Protein AF-A0A661KQE3-F1 (afdb_monomer_lite)

Radius of gyration: 33.61 Å; chains: 1; bounding box: 100×74×105 Å

Secondary structure (DSSP, 8-state):
--------------------------EEEEEEE---SEEEEEBTTB-EEEEE--SSSEEEEEEEEEEEES---PEEEEEEETTS-EEEEEEE-TTTS-SEEEEEEEEEEEEE--TT--EEEEEEESS--SSTTSEEEEEEEET----S--BTTTTTSTTEEE-EEEEEETTSSPEEEEEESS-HHHHHHHHHHHHHTT--EEEEETTTGGG---TTEEEEEE-GGGEETTEES-HHHHHHHHHHT-EEEEEHHHHHHHHHHHT-SSSTTTEEEEEESEEEES-TTSTTTTSSS-----TT-EEE-BSS-EEEEEEEGGGS-TT-EEEEE-TT-TTEESEEEETTEEEE-B-S-GGGB-HHHHHHHHHHHHHHHSPPPPSEEEEEEETTS-TT--EEE----SSSS-SSEEEEEEEEEEES-TTSSSSEEEEEE-GGGTT-S-SEEEEESSTTSPPEEE--EEEETTEEEEEEPPEEEEEETTEEEEEEEEEEEEEEE-TTPPSEEEEEEEEESS--SB-EEEEEEEEPPTT---EEEEE-HHHHHHHS-HHHHHHHHHHHHHHTT-TTT-SSPPEEEEEHHHH-HHHHT--GGG--TT-SHHHHHHHHHHHHHHHHHHHHTPEEEEEEETTTEEEEEEEE---EEEEES-TTTSPPPP---TT-GGGG-------

Foldseek 3Di:
DDDDDDDDDPDDPDPPPPPPPPPDQDKDWFDWDADFDDWDWAAAVRKKKWKAFTLAQKFFKKKFWKAWFDARAWKKKFKDFPVRDTQAIAIHGSVVDDNTGIDIGTGPPITGHFGLGIMMIMIYHPGGAPDPRGTMIFTWDQQTPDDGTDIPCCVVGPNIGTTMITIDRLQQFQAEEEEDEPCVVLSVLVCVLCSSNRHRYDYDYLVCQLVDDCQRHQEYEFAQHQAADLDGGDLSSLCSVVVNVHEYEYEAHNRQSSCSSVVAQSHPVQKDKDWDQKWQFPDCPPQLCPPPHHQPQDPLSIDGWFPGIAMFIWGFQVRHDPQKDAGTARSPDDRTGQWIDDDLYIHNGGNDGPVGTDPSNSSSVVSNVCSRRNDAFFAKAKAKEWLLADAPFEAEDEAFPCDFLDRWDKTKMKMKMKGQDPVPFFFWKKKKAWAQCQQPAFPWKWKDFDNLGDTDTDDWDDRDRRIIIDTDGWCFDDPDPVHTRMTMMMMMGMTTRDNPRDFDKTKMKMAISGGHPHGMYIHIYTHDDALQFQEEEEWALNLCVVPDPPVVSNVVSNVVSQLLCDPPSHPHGNYHYDHVLVRDVLLVPPDPVPDDPVDQPSLQVQLVSVVSVVVSVQVSNFDWDWDQDPPPGIDTHTDGTHPYYHYPDDCSIRNDRDDDPPPVVCVPVPDDPDD

Structure (mmCIF, N/CA/C/O backbone):
data_AF-A0A661KQE3-F1
#
_entry.id   AF-A0A661KQE3-F1
#
loop_
_atom_site.group_PDB
_atom_site.id
_atom_site.type_symbol
_atom_site.label_atom_id
_atom_site.label_alt_id
_atom_site.label_comp_id
_atom_site.label_asym_id
_atom_site.label_entity_id
_atom_site.label_seq_id
_atom_site.pdbx_PDB_ins_code
_atom_site.Cartn_x
_atom_site.Cartn_y
_atom_site.Cartn_z
_atom_site.occupancy
_atom_site.B_iso_or_equiv
_atom_site.auth_seq_id
_atom_site.auth_comp_id
_atom_site.auth_asym_id
_atom_site.auth_atom_id
_atom_site.pdbx_PDB_model_num
ATOM 1 N N . MET A 1 1 ? 52.863 49.065 12.788 1.00 40.97 1 MET A N 1
ATOM 2 C CA . MET A 1 1 ? 52.192 47.747 12.712 1.00 40.97 1 MET A CA 1
ATOM 3 C C . MET A 1 1 ? 50.869 47.928 11.985 1.00 40.97 1 MET A C 1
ATOM 5 O O . MET A 1 1 ? 50.075 48.767 12.386 1.00 40.97 1 MET A O 1
ATOM 9 N N . LYS A 1 2 ? 50.728 47.281 10.823 1.00 29.67 2 LYS A N 1
ATOM 10 C CA . LYS A 1 2 ? 49.704 47.560 9.805 1.00 29.67 2 LYS A CA 1
ATOM 11 C C . LYS A 1 2 ? 48.388 46.838 10.122 1.00 29.67 2 LYS A C 1
ATOM 13 O O . LYS A 1 2 ? 48.391 45.626 10.293 1.00 29.67 2 LYS A O 1
ATOM 18 N N . LYS A 1 3 ? 47.284 47.593 10.122 1.00 33.22 3 LYS A N 1
ATOM 19 C CA . LYS A 1 3 ? 45.906 47.097 9.978 1.00 33.22 3 LYS A CA 1
ATOM 20 C C . LYS A 1 3 ? 45.649 46.700 8.514 1.00 33.22 3 LYS A C 1
ATOM 22 O O . LYS A 1 3 ? 45.925 47.497 7.621 1.00 33.22 3 LYS A O 1
ATOM 27 N N . LYS A 1 4 ? 45.087 45.511 8.296 1.00 30.11 4 LYS A N 1
ATOM 28 C CA . LYS A 1 4 ? 44.308 45.050 7.124 1.00 30.11 4 LYS A CA 1
ATOM 29 C C . LYS A 1 4 ? 43.339 43.989 7.687 1.00 30.11 4 LYS A C 1
ATOM 31 O O . LYS A 1 4 ? 43.796 43.180 8.479 1.00 30.11 4 LYS A O 1
ATOM 36 N N . GLY A 1 5 ? 42.029 43.947 7.455 1.00 26.03 5 GLY A N 1
ATOM 37 C CA . GLY A 1 5 ? 41.211 44.517 6.387 1.00 26.03 5 GLY A CA 1
ATOM 38 C C . GLY A 1 5 ? 40.781 43.410 5.419 1.00 26.03 5 GLY A C 1
ATOM 39 O O . GLY A 1 5 ? 41.444 43.243 4.404 1.00 26.03 5 GLY A O 1
ATOM 40 N N . ILE A 1 6 ? 39.718 42.666 5.753 1.00 26.09 6 ILE A N 1
ATOM 41 C CA . ILE A 1 6 ? 38.947 41.758 4.873 1.00 26.09 6 ILE A CA 1
ATOM 42 C C . ILE A 1 6 ? 37.486 41.923 5.339 1.00 26.09 6 ILE A C 1
ATOM 44 O O . ILE A 1 6 ? 37.144 41.476 6.426 1.00 26.09 6 ILE A O 1
ATOM 48 N N . ILE A 1 7 ? 36.729 42.902 4.831 1.00 24.92 7 ILE A N 1
ATOM 49 C CA . ILE A 1 7 ? 35.822 42.821 3.669 1.00 24.92 7 ILE A CA 1
ATOM 50 C C . ILE A 1 7 ? 35.014 41.514 3.664 1.00 24.92 7 ILE A C 1
ATOM 52 O O . ILE A 1 7 ? 35.394 40.539 3.028 1.00 24.92 7 ILE A O 1
ATOM 56 N N . SER A 1 8 ? 33.885 41.533 4.376 1.00 24.77 8 SER A N 1
ATOM 57 C CA . SER A 1 8 ? 32.779 40.598 4.174 1.00 24.77 8 SER A CA 1
ATOM 58 C C . SER A 1 8 ? 31.890 41.183 3.074 1.00 24.77 8 SER A C 1
ATOM 60 O O . SER A 1 8 ? 31.306 42.254 3.255 1.00 24.77 8 SER A O 1
ATOM 62 N N . ILE A 1 9 ? 31.868 40.542 1.904 1.00 25.59 9 ILE A N 1
ATOM 63 C CA . ILE A 1 9 ? 30.960 40.893 0.810 1.00 25.59 9 ILE A CA 1
ATOM 64 C C . ILE A 1 9 ? 29.601 40.285 1.150 1.00 25.59 9 ILE A C 1
ATOM 66 O O . ILE A 1 9 ? 29.386 39.083 1.034 1.00 25.59 9 ILE A O 1
ATOM 70 N N . VAL A 1 10 ? 28.691 41.156 1.575 1.00 26.19 10 VAL A N 1
ATOM 71 C CA . VAL A 1 10 ? 27.249 40.929 1.553 1.00 26.19 10 VAL A CA 1
ATOM 72 C C . VAL A 1 10 ? 26.841 40.811 0.084 1.00 26.19 10 VAL A C 1
ATOM 74 O O . VAL A 1 10 ? 26.780 41.819 -0.617 1.00 26.19 10 VAL A O 1
ATOM 77 N N . SER A 1 11 ? 26.595 39.591 -0.394 1.00 24.23 11 SER A N 1
ATOM 78 C CA . SER A 1 11 ? 25.861 39.380 -1.644 1.00 24.23 11 SER A CA 1
ATOM 79 C C . SER A 1 11 ? 24.393 39.154 -1.319 1.00 24.23 11 SER A C 1
ATOM 81 O O . SER A 1 11 ? 23.967 38.097 -0.867 1.00 24.23 11 SER A O 1
ATOM 83 N N . LEU A 1 12 ? 23.674 40.251 -1.514 1.00 24.77 12 LEU A N 1
ATOM 84 C CA . LEU A 1 12 ? 22.253 40.419 -1.757 1.00 24.77 12 LEU A CA 1
ATOM 85 C C . LEU A 1 12 ? 21.655 39.232 -2.553 1.00 24.77 12 LEU A C 1
ATOM 87 O O . LEU A 1 12 ? 21.780 39.184 -3.774 1.00 24.77 12 LEU A O 1
ATOM 91 N N . PHE A 1 13 ? 20.979 38.287 -1.892 1.00 23.84 13 PHE A N 1
ATOM 92 C CA . PHE A 1 13 ? 20.023 37.414 -2.580 1.00 23.84 13 PHE A CA 1
ATOM 93 C C . PHE A 1 13 ? 18.691 38.160 -2.637 1.00 23.84 13 PHE A C 1
ATOM 95 O O . PHE A 1 13 ? 17.921 38.198 -1.678 1.00 23.84 13 PHE A O 1
ATOM 102 N N . ILE A 1 14 ? 18.476 38.842 -3.761 1.00 25.17 14 ILE A N 1
ATOM 103 C CA . ILE A 1 14 ? 17.170 39.360 -4.153 1.00 25.17 14 ILE A CA 1
ATOM 104 C C . ILE A 1 14 ? 16.243 38.152 -4.284 1.00 25.17 14 ILE A C 1
ATOM 106 O O . ILE A 1 14 ? 16.509 37.233 -5.056 1.00 25.17 14 ILE A O 1
ATOM 110 N N . LEU A 1 15 ? 15.171 38.176 -3.496 1.00 24.80 15 LEU A N 1
ATOM 111 C CA . LEU A 1 15 ? 14.033 37.276 -3.579 1.00 24.80 15 LEU A CA 1
ATOM 112 C C . LEU A 1 15 ? 13.386 37.467 -4.962 1.00 24.80 15 LEU A C 1
ATOM 114 O O . LEU A 1 15 ? 12.522 38.324 -5.146 1.00 24.80 15 LEU A O 1
ATOM 118 N N . LEU A 1 16 ? 13.849 36.719 -5.964 1.00 21.84 16 LEU A N 1
ATOM 119 C CA . LEU A 1 16 ? 13.110 36.545 -7.205 1.00 21.84 16 LEU A CA 1
ATOM 120 C C . LEU A 1 16 ? 11.932 35.635 -6.848 1.00 21.84 16 LEU A C 1
ATOM 122 O O . LEU A 1 16 ? 12.051 34.412 -6.844 1.00 21.84 16 LEU A O 1
ATOM 126 N N . VAL A 1 17 ? 10.800 36.242 -6.487 1.00 24.59 17 VAL A N 1
ATOM 127 C CA . VAL A 1 17 ? 9.499 35.578 -6.585 1.00 24.59 17 VAL A CA 1
ATOM 128 C C . VAL A 1 17 ? 9.284 35.351 -8.076 1.00 24.59 17 VAL A C 1
ATOM 130 O O . VAL A 1 17 ? 8.708 36.179 -8.779 1.00 24.59 17 VAL A O 1
ATOM 133 N N . VAL A 1 18 ? 9.836 34.252 -8.585 1.00 23.67 18 VAL A N 1
ATOM 134 C CA . VAL A 1 18 ? 9.307 33.634 -9.789 1.00 23.67 18 VAL A CA 1
ATOM 135 C C . VAL A 1 18 ? 7.901 33.234 -9.381 1.00 23.67 18 VAL A C 1
ATOM 137 O O . VAL A 1 18 ? 7.723 32.351 -8.545 1.00 23.67 18 VAL A O 1
ATOM 140 N N . MET A 1 19 ? 6.904 33.950 -9.903 1.00 23.80 19 MET A N 1
ATOM 141 C CA . MET A 1 19 ? 5.587 33.361 -10.068 1.00 23.80 19 MET A CA 1
ATOM 142 C C . MET A 1 19 ? 5.826 32.082 -10.860 1.00 23.80 19 MET A C 1
ATOM 144 O O . MET A 1 19 ? 6.020 32.130 -12.075 1.00 23.80 19 MET A O 1
ATOM 148 N N . LEU A 1 20 ? 5.915 30.957 -10.151 1.00 22.84 20 LEU A N 1
ATOM 149 C CA . LEU A 1 20 ? 5.739 29.662 -10.769 1.00 22.84 20 LEU A CA 1
ATOM 150 C C . LEU A 1 20 ? 4.389 29.772 -11.483 1.00 22.84 20 LEU A C 1
ATOM 152 O O . LEU A 1 20 ? 3.406 30.155 -10.834 1.00 22.84 20 LEU A O 1
ATOM 156 N N . PRO A 1 21 ? 4.315 29.548 -12.806 1.00 23.88 21 PRO A N 1
ATOM 157 C CA . PRO A 1 21 ? 3.014 29.334 -13.408 1.00 23.88 21 PRO A CA 1
ATOM 158 C C . PRO A 1 21 ? 2.350 28.222 -12.593 1.00 23.88 21 PRO A C 1
ATOM 160 O O . PRO A 1 21 ? 3.028 27.291 -12.165 1.00 23.88 21 PRO A O 1
ATOM 163 N N . ALA A 1 22 ? 1.057 28.339 -12.309 1.00 26.00 22 ALA A N 1
ATOM 164 C CA . ALA A 1 22 ? 0.295 27.174 -11.894 1.00 26.00 22 ALA A CA 1
ATOM 165 C C . ALA A 1 22 ? 0.509 26.127 -12.994 1.00 26.00 22 ALA A C 1
ATOM 167 O O . ALA A 1 22 ? 0.059 26.329 -14.123 1.00 26.00 22 ALA A O 1
ATOM 168 N N . TRP A 1 23 ? 1.302 25.093 -12.711 1.00 31.05 23 TRP A N 1
ATOM 169 C CA . TRP A 1 23 ? 1.378 23.928 -13.576 1.00 31.05 23 TRP A CA 1
ATOM 170 C C . TRP A 1 23 ? -0.017 23.320 -13.480 1.00 31.05 23 TRP A C 1
ATOM 172 O O . TRP A 1 23 ? -0.397 22.796 -12.437 1.00 31.05 23 TRP A O 1
ATOM 182 N N . GLY A 1 24 ? -0.837 23.538 -14.507 1.00 37.22 24 GLY A N 1
ATOM 183 C CA . GLY A 1 24 ? -2.068 22.778 -14.646 1.00 37.22 24 GLY A CA 1
ATOM 184 C C . GLY A 1 24 ? -1.676 21.312 -14.771 1.00 37.22 24 GLY A C 1
ATOM 185 O O . GLY A 1 24 ? -0.758 21.005 -15.529 1.00 37.22 24 GLY A O 1
ATOM 186 N N . GLN A 1 25 ? -2.334 20.448 -14.004 1.00 49.91 25 GLN A N 1
ATOM 187 C CA . GLN A 1 25 ? -2.234 18.997 -14.128 1.00 49.91 25 GLN A CA 1
ATOM 188 C C . GLN A 1 25 ? -2.436 18.641 -15.609 1.00 49.91 25 GLN A C 1
ATOM 190 O O . GLN A 1 25 ? -3.494 18.923 -16.178 1.00 49.91 25 GLN A O 1
ATOM 195 N N . GLN A 1 26 ? -1.392 18.146 -16.279 1.00 60.28 26 GLN A N 1
ATOM 196 C CA . GLN A 1 26 ? -1.484 17.767 -17.686 1.00 60.28 26 GLN A CA 1
ATOM 197 C C . GLN A 1 26 ? -1.860 16.289 -17.746 1.00 60.28 26 GLN A C 1
ATOM 199 O O . GLN A 1 26 ? -0.994 15.418 -17.810 1.00 60.28 26 GLN A O 1
ATOM 204 N N . LEU A 1 27 ? -3.166 16.031 -17.703 1.00 73.25 27 LEU A N 1
ATOM 205 C CA . LEU A 1 27 ? -3.712 14.691 -17.872 1.00 73.25 27 LEU A CA 1
ATOM 206 C C . LEU A 1 27 ? -3.529 14.223 -19.322 1.00 73.25 27 LEU A C 1
ATOM 208 O O . LEU A 1 27 ? -3.899 14.927 -20.268 1.00 73.25 27 LEU A O 1
ATOM 212 N N . GLU A 1 28 ? -2.964 13.031 -19.493 1.00 78.69 28 GLU A N 1
ATOM 213 C CA . GLU A 1 28 ? -2.898 12.324 -20.773 1.00 78.69 28 GLU A CA 1
ATOM 214 C C . GLU A 1 28 ? -3.929 11.190 -20.790 1.00 78.69 28 GLU A C 1
ATOM 216 O O . GLU A 1 28 ? -4.129 10.500 -19.788 1.00 78.69 28 GLU A O 1
ATOM 221 N N . LEU A 1 29 ? -4.625 11.029 -21.922 1.00 81.94 29 LEU A N 1
ATOM 222 C CA . LEU A 1 29 ? -5.614 9.966 -22.095 1.00 81.94 29 LEU A CA 1
ATOM 223 C C . LEU A 1 29 ? -4.888 8.620 -22.118 1.00 81.94 29 LEU A C 1
ATOM 225 O O . LEU A 1 29 ? -4.109 8.360 -23.031 1.00 81.94 29 LEU A O 1
ATOM 229 N N . ASP A 1 30 ? -5.188 7.757 -21.153 1.00 82.81 30 ASP A N 1
ATOM 230 C CA . ASP A 1 30 ? -4.643 6.403 -21.079 1.00 82.81 30 ASP A CA 1
ATOM 231 C C . ASP A 1 30 ? -5.364 5.491 -22.080 1.00 82.81 30 ASP A C 1
ATOM 233 O O . ASP A 1 30 ? -4.774 4.993 -23.035 1.00 82.81 30 ASP A O 1
ATOM 237 N N . GLN A 1 31 ? -6.675 5.306 -21.927 1.00 84.62 31 GLN A N 1
ATOM 238 C CA . GLN A 1 31 ? -7.476 4.580 -22.912 1.00 84.62 31 GLN A CA 1
ATOM 239 C C . GLN A 1 31 ? -8.943 4.984 -22.853 1.00 84.62 31 GLN A C 1
ATOM 241 O O . GLN A 1 31 ? -9.405 5.586 -21.883 1.00 84.62 31 GLN A O 1
ATOM 246 N N . ALA A 1 32 ? -9.694 4.622 -23.893 1.00 90.75 32 ALA A N 1
ATOM 247 C CA . ALA A 1 32 ? -11.112 4.928 -23.957 1.00 90.75 32 ALA A CA 1
ATOM 248 C C . ALA A 1 32 ? -11.913 3.913 -24.774 1.00 90.75 32 ALA A C 1
ATOM 250 O O . ALA A 1 32 ? -11.446 3.384 -25.783 1.00 90.75 32 ALA A O 1
ATOM 251 N N . GLN A 1 33 ? -13.177 3.767 -24.383 1.00 93.88 33 GLN A N 1
ATOM 252 C CA . GLN A 1 33 ? -14.272 3.418 -25.276 1.00 93.88 33 GLN A CA 1
ATOM 253 C C . GLN A 1 33 ? -15.293 4.559 -25.214 1.00 93.88 33 GLN A C 1
ATOM 255 O O . GLN A 1 33 ? -15.982 4.745 -24.218 1.00 93.88 33 GLN A O 1
ATOM 260 N N . GLU A 1 34 ? -15.408 5.357 -26.272 1.00 92.62 34 GLU A N 1
ATOM 261 C CA . GLU A 1 34 ? -16.348 6.479 -26.324 1.00 92.62 34 GLU A CA 1
ATOM 262 C C . GLU A 1 34 ? -17.639 6.197 -27.104 1.00 92.62 34 GLU A C 1
ATOM 264 O O . GLU A 1 34 ? -18.604 6.950 -26.997 1.00 92.62 34 GLU A O 1
ATOM 269 N N . ASN A 1 35 ? -17.700 5.156 -27.923 1.00 91.62 35 ASN A N 1
ATOM 270 C CA . ASN A 1 35 ? -18.864 4.837 -28.738 1.00 91.62 35 ASN A CA 1
ATOM 271 C C . ASN A 1 35 ? -20.031 4.341 -27.875 1.00 91.62 35 ASN A C 1
ATOM 273 O O . ASN A 1 35 ? -19.855 3.648 -26.876 1.00 91.62 35 ASN A O 1
ATOM 277 N N . ARG A 1 36 ? -21.264 4.709 -28.258 1.00 95.12 36 ARG A N 1
ATOM 278 C CA . ARG A 1 36 ? -22.480 4.400 -27.486 1.00 95.12 36 ARG A CA 1
ATOM 279 C C . ARG A 1 36 ? -23.670 4.120 -28.398 1.00 95.12 36 ARG A C 1
ATOM 281 O O . ARG A 1 36 ? -23.928 4.883 -29.326 1.00 95.12 36 ARG A O 1
ATOM 288 N N . ASN A 1 37 ? -24.430 3.066 -28.122 1.00 94.94 37 ASN A N 1
ATOM 289 C CA . ASN A 1 37 ? -25.733 2.805 -28.750 1.00 94.94 37 ASN A CA 1
ATOM 290 C C . ASN A 1 37 ? -26.763 2.143 -27.819 1.00 94.94 37 ASN A C 1
ATOM 292 O O . ASN A 1 37 ? -27.926 2.024 -28.205 1.00 94.94 37 ASN A O 1
ATOM 296 N N . PHE A 1 38 ? -26.362 1.729 -26.618 1.00 96.00 38 PHE A N 1
ATOM 297 C CA . PHE A 1 38 ? -27.245 1.155 -25.606 1.00 96.00 38 PHE A CA 1
ATOM 298 C C . PHE A 1 38 ? -26.709 1.472 -24.199 1.00 96.00 38 PHE A C 1
ATOM 300 O O . PHE A 1 38 ? -25.587 1.950 -24.071 1.00 96.00 38 PHE A O 1
ATOM 307 N N . GLY A 1 39 ? -27.500 1.251 -23.145 1.00 95.88 39 GLY A N 1
ATOM 308 C CA . GLY A 1 39 ? -27.040 1.426 -21.767 1.00 95.88 39 GLY A CA 1
ATOM 309 C C . GLY A 1 39 ? -27.708 0.458 -20.800 1.00 95.88 39 GLY A C 1
ATOM 310 O O . GLY A 1 39 ? -28.923 0.256 -20.849 1.00 95.88 39 GLY A O 1
ATOM 311 N N . PHE A 1 40 ? -26.918 -0.127 -19.901 1.00 97.56 40 PHE A N 1
ATOM 312 C CA . PHE A 1 40 ? -27.426 -1.035 -18.875 1.00 97.56 40 PHE A CA 1
ATOM 313 C C . PHE A 1 40 ? -27.653 -0.298 -17.570 1.00 97.56 40 PHE A C 1
ATOM 315 O O . PHE A 1 40 ? -26.798 0.446 -17.093 1.00 97.56 40 PHE A O 1
ATOM 322 N N . TRP A 1 41 ? -28.817 -0.545 -16.979 1.00 96.44 41 TRP A N 1
ATOM 323 C CA . TRP A 1 41 ? -29.141 -0.004 -15.674 1.00 96.44 41 TRP A CA 1
ATOM 324 C C . TRP A 1 41 ? -28.365 -0.718 -14.563 1.00 96.44 41 TRP A C 1
ATOM 326 O O . TRP A 1 41 ? -27.997 -1.895 -14.696 1.00 96.44 41 TRP A O 1
ATOM 336 N N . PHE A 1 42 ? -28.166 0.007 -13.467 1.00 96.50 42 PHE A N 1
ATOM 337 C CA . PHE A 1 42 ? -27.562 -0.484 -12.234 1.00 96.50 42 PHE A CA 1
ATOM 338 C C . PHE A 1 42 ? -28.188 0.197 -11.010 1.00 96.50 42 PHE A C 1
ATOM 340 O O . PHE A 1 42 ? -28.835 1.242 -11.123 1.00 96.50 42 PHE A O 1
ATOM 347 N N . GLU A 1 43 ? -28.042 -0.437 -9.851 1.00 93.56 43 GLU A N 1
ATOM 348 C CA . GLU A 1 43 ? -28.541 0.020 -8.547 1.00 93.56 43 GLU A CA 1
ATOM 349 C C . GLU A 1 43 ? -27.719 -0.630 -7.424 1.00 93.56 43 GLU A C 1
ATOM 351 O O . GLU A 1 43 ? -26.872 -1.473 -7.711 1.00 93.56 43 GLU A O 1
ATOM 356 N N . LYS A 1 44 ? -28.005 -0.321 -6.153 1.00 92.12 44 LYS A N 1
ATOM 357 C CA . LYS A 1 44 ? -27.289 -0.881 -4.990 1.00 92.12 44 LYS A CA 1
ATOM 358 C C . LYS A 1 44 ? -27.049 -2.394 -5.011 1.00 92.12 44 LYS A C 1
ATOM 360 O O . LYS A 1 44 ? -25.979 -2.844 -4.616 1.00 92.12 44 LYS A O 1
ATOM 365 N N . SER A 1 45 ? -28.024 -3.186 -5.450 1.00 90.69 45 SER A N 1
ATOM 366 C CA . SER A 1 45 ? -27.930 -4.654 -5.521 1.00 90.69 45 SER A CA 1
ATOM 367 C C . SER A 1 45 ? -27.378 -5.185 -6.848 1.00 90.69 45 SER A C 1
ATOM 369 O O . SER A 1 45 ? -27.199 -6.394 -6.986 1.00 90.69 45 SER A O 1
ATOM 371 N N . LEU A 1 46 ? -27.131 -4.318 -7.833 1.00 94.62 46 LEU A N 1
ATOM 372 C CA . LEU A 1 46 ? -26.736 -4.698 -9.184 1.00 94.62 46 LEU A CA 1
ATOM 373 C C . LEU A 1 46 ? -25.590 -3.821 -9.674 1.00 94.62 46 LEU A C 1
ATOM 375 O O . LEU A 1 46 ? -25.806 -2.804 -10.327 1.00 94.62 46 LEU A O 1
ATOM 379 N N . THR A 1 47 ? -24.373 -4.261 -9.386 1.00 96.50 47 THR A N 1
ATOM 380 C CA . THR A 1 47 ? -23.141 -3.622 -9.846 1.00 96.50 47 THR A CA 1
ATOM 381 C C . THR A 1 47 ? -22.877 -3.922 -11.323 1.00 96.50 47 THR A C 1
ATOM 383 O O . THR A 1 47 ? -23.110 -5.038 -11.798 1.00 96.50 47 THR A O 1
ATOM 386 N N . ARG A 1 48 ? -22.340 -2.939 -12.048 1.00 98.06 48 ARG A N 1
ATOM 387 C CA . ARG A 1 48 ? -21.754 -3.128 -13.384 1.00 98.06 48 ARG A CA 1
ATOM 388 C C . ARG A 1 48 ? -20.264 -2.884 -13.333 1.00 98.06 48 ARG A C 1
ATOM 390 O O . ARG A 1 48 ? -19.804 -2.106 -12.507 1.00 98.06 48 ARG A O 1
ATOM 397 N N . TRP A 1 49 ? -19.531 -3.539 -14.219 1.00 98.31 49 TRP A N 1
ATOM 398 C CA . TRP A 1 49 ? -18.100 -3.325 -14.354 1.00 98.31 49 TRP A CA 1
ATOM 399 C C . TRP A 1 49 ? -17.631 -3.436 -15.803 1.00 98.31 49 TRP A C 1
ATOM 401 O O . TRP A 1 49 ? -18.248 -4.146 -16.608 1.00 98.31 49 TRP A O 1
ATOM 411 N N . GLN A 1 50 ? -16.539 -2.730 -16.086 1.00 98.00 50 GLN A N 1
ATOM 412 C CA . GLN A 1 50 ? -15.738 -2.772 -17.308 1.00 98.00 50 GLN A CA 1
ATOM 413 C C . GLN A 1 50 ? -14.298 -3.111 -16.914 1.00 98.00 50 GLN A C 1
ATOM 415 O O . GLN A 1 50 ? -13.722 -2.423 -16.069 1.00 98.00 50 GLN A O 1
ATOM 420 N N . GLU A 1 51 ? -13.728 -4.163 -17.498 1.00 94.94 51 GLU A N 1
ATOM 421 C CA . GLU A 1 51 ? -12.288 -4.409 -17.428 1.00 94.94 51 GLU A CA 1
ATOM 422 C C . GLU A 1 51 ? -11.570 -3.395 -18.319 1.00 94.94 51 GLU A C 1
ATOM 424 O O . GLU A 1 51 ? -12.004 -3.121 -19.441 1.00 94.94 51 GLU A O 1
ATOM 429 N N . PHE A 1 52 ? -10.456 -2.879 -17.819 1.00 92.94 52 PHE A N 1
ATOM 430 C CA . PHE A 1 52 ? -9.483 -2.135 -18.590 1.00 92.94 52 PHE A CA 1
ATOM 431 C C . PHE A 1 52 ? -8.077 -2.619 -18.249 1.00 92.94 52 PHE A C 1
ATOM 433 O O . PHE A 1 52 ? -7.813 -3.140 -17.161 1.00 92.94 52 PHE A O 1
ATOM 440 N N . ARG A 1 53 ? -7.158 -2.435 -19.192 1.00 79.62 53 ARG A N 1
ATOM 441 C CA . ARG A 1 53 ? -5.739 -2.747 -19.017 1.00 79.62 53 ARG A CA 1
ATOM 442 C C . ARG A 1 53 ? -4.951 -1.475 -19.290 1.00 79.62 53 ARG A C 1
ATOM 444 O O . ARG A 1 53 ? -4.863 -1.102 -20.462 1.00 79.62 53 ARG A O 1
ATOM 451 N N . PRO A 1 54 ? -4.447 -0.763 -18.271 1.00 80.44 54 PRO A N 1
ATOM 452 C CA . PRO A 1 54 ? -3.821 0.550 -18.424 1.00 80.44 54 PRO A CA 1
ATOM 453 C C . PRO A 1 54 ? -2.592 0.462 -19.331 1.00 80.44 54 PRO A C 1
ATOM 455 O O . PRO A 1 54 ? -1.931 -0.570 -19.383 1.00 80.44 54 PRO A O 1
ATOM 458 N N . LEU A 1 55 ? -2.323 1.489 -20.123 1.00 66.88 55 LEU A N 1
ATOM 459 C CA . LEU A 1 55 ? -1.027 1.694 -20.771 1.00 66.88 55 LEU A CA 1
ATOM 460 C C . LEU A 1 55 ? -0.032 2.271 -19.769 1.00 66.88 55 LEU A C 1
ATOM 462 O O . LEU A 1 55 ? 1.119 1.856 -19.766 1.00 66.88 55 LEU A O 1
ATOM 466 N N . TYR A 1 56 ? -0.486 3.172 -18.901 1.00 70.94 56 TYR A N 1
ATOM 467 C CA . TYR A 1 56 ? 0.358 3.865 -17.931 1.00 70.94 56 TYR A CA 1
ATOM 468 C C . TYR A 1 56 ? 0.335 3.214 -16.543 1.00 70.94 56 TYR A C 1
ATOM 470 O O . TYR A 1 56 ? -0.518 2.388 -16.219 1.00 70.94 56 TYR A O 1
ATOM 478 N N . ASN A 1 57 ? 1.316 3.554 -15.711 1.00 66.88 57 ASN A N 1
ATOM 479 C CA . ASN A 1 57 ? 1.460 3.010 -14.359 1.00 66.88 57 ASN A CA 1
ATOM 480 C C . ASN A 1 57 ? 0.741 3.853 -13.289 1.00 66.88 57 ASN A C 1
ATOM 482 O O . ASN A 1 57 ? 0.964 3.649 -12.096 1.00 66.88 57 ASN A O 1
ATOM 486 N N . SER A 1 58 ? -0.110 4.792 -13.695 1.00 74.69 58 SER A N 1
ATOM 487 C CA . SER A 1 58 ? -0.968 5.538 -12.787 1.00 74.69 58 SER A CA 1
ATOM 488 C C . SER A 1 58 ? -2.347 5.782 -13.390 1.00 74.69 58 SER A C 1
ATOM 490 O O . SER A 1 58 ? -2.535 5.763 -14.609 1.00 74.69 58 SER A O 1
ATOM 492 N N . LEU A 1 59 ? -3.316 5.993 -12.509 1.00 84.56 59 LEU A N 1
ATOM 493 C CA . LEU A 1 59 ? -4.670 6.412 -12.824 1.00 84.56 59 LEU A CA 1
ATOM 494 C C . LEU A 1 59 ? -4.983 7.663 -12.018 1.00 84.56 59 LEU A C 1
ATOM 496 O O . LEU A 1 59 ? -4.966 7.617 -10.791 1.00 84.56 59 LEU A O 1
ATOM 500 N N . SER A 1 60 ? -5.297 8.741 -12.719 1.00 84.75 60 SER A N 1
ATOM 501 C CA . SER A 1 60 ? -5.504 10.077 -12.151 1.00 84.75 60 SER A CA 1
ATOM 502 C C . SER A 1 60 ? -6.906 10.619 -12.436 1.00 84.75 60 SER A C 1
ATOM 504 O O . SER A 1 60 ? -7.379 11.503 -11.732 1.00 84.75 60 SER A O 1
ATOM 506 N N . GLU A 1 61 ? -7.630 10.049 -13.404 1.00 92.94 61 GLU A N 1
ATOM 507 C CA . GLU A 1 61 ? -9.046 10.360 -13.636 1.00 92.94 61 GLU A CA 1
ATOM 508 C C . GLU A 1 61 ? -9.769 9.188 -14.316 1.00 92.94 61 GLU A C 1
ATOM 510 O O . GLU A 1 61 ? -9.184 8.446 -15.114 1.00 92.94 61 GLU A O 1
ATOM 515 N N . VAL A 1 62 ? -11.055 9.021 -13.995 1.00 96.69 62 VAL A N 1
ATOM 516 C CA . VAL A 1 62 ? -11.974 8.087 -14.653 1.00 96.69 62 VAL A CA 1
ATOM 517 C C . VAL A 1 62 ? -13.196 8.848 -15.159 1.00 96.69 62 VAL A C 1
ATOM 519 O O . VAL A 1 62 ? -13.970 9.379 -14.366 1.00 96.69 62 VAL A O 1
ATOM 522 N N . ASP A 1 63 ? -13.445 8.797 -16.464 1.00 97.06 63 ASP A N 1
ATOM 523 C CA . ASP A 1 63 ? -14.660 9.355 -17.053 1.00 97.06 63 ASP A CA 1
ATOM 524 C C . ASP A 1 63 ? -15.665 8.261 -17.357 1.00 97.06 63 ASP A C 1
ATOM 526 O O . ASP A 1 63 ? -15.333 7.247 -17.973 1.00 97.06 63 ASP A O 1
ATOM 530 N N . LEU A 1 64 ? -16.932 8.497 -17.022 1.00 98.19 64 LEU A N 1
ATOM 531 C CA . LEU A 1 64 ? -18.019 7.553 -17.276 1.00 98.19 64 LEU A CA 1
ATOM 532 C C . LEU A 1 64 ? -19.164 8.221 -18.023 1.00 98.19 64 LEU A C 1
ATOM 534 O O . LEU A 1 64 ? -19.636 9.282 -17.619 1.00 98.19 64 LEU A O 1
ATOM 538 N N . TYR A 1 65 ? -19.685 7.584 -19.075 1.00 97.81 65 TYR A N 1
ATOM 539 C CA . TYR A 1 65 ? -20.894 8.090 -19.725 1.00 97.81 65 TYR A CA 1
ATOM 540 C C . TYR A 1 65 ? -22.154 7.544 -19.047 1.00 97.81 65 TYR A C 1
ATOM 542 O O . TYR A 1 65 ? -22.596 6.418 -19.310 1.00 97.81 65 TYR A O 1
ATOM 550 N N . ILE A 1 66 ? -22.768 8.368 -18.203 1.00 97.88 66 ILE A N 1
ATOM 551 C CA . ILE A 1 66 ? -23.920 7.991 -17.384 1.00 97.88 66 ILE A CA 1
ATOM 552 C C . ILE A 1 66 ? -25.188 8.675 -17.898 1.00 97.88 66 ILE A C 1
ATOM 554 O O . ILE A 1 66 ? -25.209 9.879 -18.157 1.00 97.88 66 ILE A O 1
ATOM 558 N N . ASN A 1 67 ? -26.279 7.911 -17.995 1.00 95.88 67 ASN A N 1
ATOM 559 C CA . ASN A 1 67 ? -27.629 8.470 -18.057 1.00 95.88 67 ASN A CA 1
ATOM 560 C C . ASN A 1 67 ? -28.288 8.330 -16.692 1.00 95.88 67 ASN A C 1
ATOM 562 O O . ASN A 1 67 ? -28.301 7.250 -16.097 1.00 95.88 67 ASN A O 1
ATOM 566 N N . LYS A 1 68 ? -28.892 9.414 -16.226 1.00 94.50 68 LYS A N 1
ATOM 567 C CA . LYS A 1 68 ? -29.594 9.492 -14.954 1.00 94.50 68 LYS A CA 1
ATOM 568 C C . LYS A 1 68 ? -31.064 9.781 -15.208 1.00 94.50 68 LYS A C 1
ATOM 570 O O . LYS A 1 68 ? -31.410 10.787 -15.824 1.00 94.50 68 LYS A O 1
ATOM 575 N N . LYS A 1 69 ? -31.939 8.927 -14.686 1.00 94.31 69 LYS A N 1
ATOM 576 C CA . LYS A 1 69 ? -33.387 9.136 -14.702 1.00 94.31 69 LYS A CA 1
ATOM 577 C C . LYS A 1 69 ? -33.888 9.298 -13.273 1.00 94.31 69 LYS A C 1
ATOM 579 O O . LYS A 1 69 ? -33.579 8.451 -12.441 1.00 94.31 69 LYS A O 1
ATOM 584 N N . GLY A 1 70 ? -34.637 10.369 -13.010 1.00 92.75 70 GLY A N 1
ATOM 585 C CA . GLY A 1 70 ? -35.164 10.688 -11.679 1.00 92.75 70 GLY A CA 1
ATOM 586 C C . GLY A 1 70 ? -34.065 10.932 -10.643 1.00 92.75 70 GLY A C 1
ATOM 587 O O . GLY A 1 70 ? -33.037 11.538 -10.954 1.00 92.75 70 GLY A O 1
ATOM 588 N N . SER A 1 71 ? -34.289 10.435 -9.426 1.00 91.88 71 SER A N 1
ATOM 589 C CA . SER A 1 71 ? -33.387 10.571 -8.275 1.00 91.88 71 SER A CA 1
ATOM 590 C C . SER A 1 71 ? -32.888 9.196 -7.807 1.00 91.88 71 SER A C 1
ATOM 592 O O . SER A 1 71 ? -33.356 8.693 -6.787 1.00 91.88 71 SER A O 1
ATOM 594 N N . PRO A 1 72 ? -31.961 8.558 -8.544 1.00 91.44 72 PRO A N 1
ATOM 595 C CA . PRO A 1 72 ? -31.467 7.215 -8.230 1.00 91.44 72 PRO A CA 1
ATOM 596 C C . PRO A 1 72 ? -30.502 7.137 -7.041 1.00 91.44 72 PRO A C 1
ATOM 598 O O . PRO A 1 72 ? -29.982 6.060 -6.803 1.00 91.44 72 PRO A O 1
ATOM 601 N N . GLY A 1 73 ? -30.257 8.234 -6.318 1.00 92.88 73 GLY A N 1
ATOM 602 C CA . GLY A 1 73 ? -29.228 8.320 -5.277 1.00 92.88 73 GLY A CA 1
ATOM 603 C C . GLY A 1 73 ? -27.895 8.816 -5.826 1.00 92.88 73 GLY A C 1
ATOM 604 O O . GLY A 1 73 ? -27.866 9.521 -6.836 1.00 92.88 73 GLY A O 1
ATOM 605 N N . ASN A 1 74 ? -26.806 8.463 -5.154 1.00 94.81 74 ASN A N 1
ATOM 606 C CA . ASN A 1 74 ? -25.436 8.775 -5.545 1.00 94.81 74 ASN A CA 1
ATOM 607 C C . ASN A 1 74 ? -24.813 7.613 -6.330 1.00 94.81 74 ASN A C 1
ATOM 609 O O . ASN A 1 74 ? -25.196 6.450 -6.170 1.00 94.81 74 ASN A O 1
ATOM 613 N N . LEU A 1 75 ? -23.863 7.946 -7.201 1.00 95.94 75 LEU A N 1
ATOM 614 C CA . LEU A 1 75 ? -23.077 6.984 -7.967 1.00 95.94 75 LEU A CA 1
ATOM 615 C C . LEU A 1 75 ? -21.846 6.606 -7.151 1.00 95.94 75 LEU A C 1
ATOM 617 O O . LEU A 1 75 ? -21.065 7.477 -6.788 1.00 95.94 75 LEU A O 1
ATOM 621 N N . ILE A 1 76 ? -21.647 5.320 -6.904 1.00 94.25 76 ILE A N 1
ATOM 622 C CA . ILE A 1 76 ? -20.418 4.807 -6.301 1.00 94.25 76 ILE A CA 1
ATOM 623 C C . ILE A 1 76 ? -19.573 4.223 -7.426 1.00 94.25 76 ILE A C 1
ATOM 625 O O . ILE A 1 76 ? -20.053 3.361 -8.167 1.00 94.25 76 ILE A O 1
ATOM 629 N N . VAL A 1 77 ? -18.327 4.677 -7.536 1.00 94.00 77 VAL A N 1
ATOM 630 C CA . VAL A 1 77 ? -17.342 4.171 -8.499 1.00 94.00 77 VAL A CA 1
ATOM 631 C C . VAL A 1 77 ? -16.162 3.607 -7.732 1.00 94.00 77 VAL A C 1
ATOM 633 O O . VAL A 1 77 ? -15.711 4.212 -6.766 1.00 94.00 77 VAL A O 1
ATOM 636 N N . TYR A 1 78 ? -15.665 2.442 -8.128 1.00 92.62 78 TYR A N 1
ATOM 637 C CA . TYR A 1 78 ? -14.458 1.875 -7.537 1.00 92.62 78 TYR A CA 1
ATOM 638 C C . TYR A 1 78 ? -13.671 1.048 -8.542 1.00 92.62 78 TYR A C 1
ATOM 640 O O . TYR A 1 78 ? -14.242 0.450 -9.450 1.00 92.62 78 TYR A O 1
ATOM 648 N N . VAL A 1 79 ? -12.353 1.005 -8.373 1.00 91.88 79 VAL A N 1
ATOM 649 C CA . VAL A 1 79 ? -11.437 0.238 -9.217 1.00 91.88 79 VAL A CA 1
ATOM 650 C C . VAL A 1 79 ? -10.935 -0.967 -8.437 1.00 91.88 79 VAL A C 1
ATOM 652 O O . VAL A 1 79 ? -10.534 -0.849 -7.277 1.00 91.88 79 VAL A O 1
ATOM 655 N N . LYS A 1 80 ? -10.963 -2.137 -9.076 1.00 89.25 80 LYS A N 1
ATOM 656 C CA . LYS A 1 80 ? -10.455 -3.392 -8.512 1.00 89.25 80 LYS A CA 1
ATOM 657 C C . LYS A 1 80 ? -9.332 -3.992 -9.341 1.00 89.25 80 LYS A C 1
ATOM 659 O O . LYS A 1 80 ? -9.360 -3.883 -10.564 1.00 89.25 80 LYS A O 1
ATOM 664 N N . LYS A 1 81 ? -8.411 -4.695 -8.680 1.00 76.50 81 LYS A N 1
ATOM 665 C CA . LYS A 1 81 ? -7.494 -5.657 -9.314 1.00 76.50 81 LYS A CA 1
ATOM 666 C C . LYS A 1 81 ? -8.248 -6.930 -9.717 1.00 76.50 81 LYS A C 1
ATOM 668 O O . LYS A 1 81 ? -9.319 -7.226 -9.183 1.00 76.50 81 LYS A O 1
ATOM 673 N N . SER A 1 82 ? -7.640 -7.745 -10.576 1.00 66.00 82 SER A N 1
ATOM 674 C CA . SER A 1 82 ? -8.104 -9.111 -10.880 1.00 66.00 82 SER A CA 1
ATOM 675 C C . SER A 1 82 ? -8.200 -10.031 -9.656 1.00 66.00 82 SER A C 1
ATOM 677 O O . SER A 1 82 ? -9.023 -10.942 -9.651 1.00 66.00 82 SER A O 1
ATOM 679 N N . SER A 1 83 ? -7.431 -9.760 -8.596 1.00 63.41 83 SER A N 1
ATOM 680 C CA . SER A 1 83 ? -7.525 -10.455 -7.304 1.00 63.41 83 SER A CA 1
ATOM 681 C C . SER A 1 83 ? -8.828 -10.173 -6.540 1.00 63.41 83 SER A C 1
ATOM 683 O O . SER A 1 83 ? -9.136 -10.869 -5.575 1.00 63.41 83 SER A O 1
ATOM 685 N N . GLY A 1 84 ? -9.597 -9.155 -6.948 1.00 70.88 84 GLY A N 1
ATOM 686 C CA . GLY A 1 84 ? -10.816 -8.698 -6.275 1.00 70.88 84 GLY A CA 1
ATOM 687 C C . GLY A 1 84 ? -10.598 -7.590 -5.236 1.00 70.88 84 GLY A C 1
ATOM 688 O O . GLY A 1 84 ? -11.584 -7.041 -4.733 1.00 70.88 84 GLY A O 1
ATOM 689 N N . GLU A 1 85 ? -9.341 -7.241 -4.952 1.00 77.50 85 GLU A N 1
ATOM 690 C CA . GLU A 1 85 ? -8.930 -6.121 -4.097 1.00 77.50 85 GLU A CA 1
ATOM 691 C C . GLU A 1 85 ? -9.375 -4.781 -4.701 1.00 77.50 85 GLU A C 1
ATOM 693 O O . GLU A 1 85 ? -9.118 -4.516 -5.877 1.00 77.50 85 GLU A O 1
ATOM 698 N N . THR A 1 86 ? -10.037 -3.937 -3.906 1.00 83.69 86 THR A N 1
ATOM 699 C CA . THR A 1 86 ? -10.375 -2.558 -4.289 1.00 83.69 86 THR A CA 1
ATOM 700 C C . THR A 1 86 ? -9.183 -1.655 -4.014 1.00 83.69 86 THR A C 1
ATOM 702 O O . THR A 1 86 ? -8.771 -1.548 -2.867 1.00 83.69 86 THR A O 1
ATOM 705 N N . ILE A 1 87 ? -8.677 -0.978 -5.043 1.00 69.25 87 ILE A N 1
ATOM 706 C CA . ILE A 1 87 ? -7.526 -0.065 -4.934 1.00 69.25 87 ILE A CA 1
ATOM 707 C C . ILE A 1 87 ? -7.925 1.405 -4.889 1.00 69.25 87 ILE A C 1
ATOM 709 O O . ILE A 1 87 ? -7.125 2.253 -4.519 1.00 69.25 87 ILE A O 1
ATOM 713 N N . TRP A 1 88 ? -9.159 1.714 -5.286 1.00 88.12 88 TRP A N 1
ATOM 714 C CA . TRP A 1 88 ? -9.696 3.066 -5.240 1.00 88.12 88 TRP A CA 1
ATOM 715 C C . TRP A 1 88 ? -11.215 3.038 -5.249 1.00 88.12 88 TRP A C 1
ATOM 717 O O . TRP A 1 88 ? -11.822 2.162 -5.866 1.00 88.12 88 TRP A O 1
ATOM 727 N N . SER A 1 89 ? -11.840 3.998 -4.575 1.00 87.94 89 SER A N 1
ATOM 728 C CA . SER A 1 89 ? -13.289 4.162 -4.568 1.00 87.94 89 SER A CA 1
ATOM 729 C C . SER A 1 89 ? -13.677 5.600 -4.274 1.00 87.94 89 SER A C 1
ATOM 731 O O . SER A 1 89 ? -13.062 6.236 -3.423 1.00 87.94 89 SER A O 1
ATOM 733 N N . THR A 1 90 ? -14.758 6.068 -4.881 1.00 84.94 90 THR A N 1
ATOM 734 C CA . THR A 1 90 ? -15.358 7.365 -4.581 1.00 84.94 90 THR A CA 1
ATOM 735 C C . THR A 1 90 ? -16.876 7.325 -4.735 1.00 84.94 90 THR A C 1
ATOM 737 O O . THR A 1 90 ? -17.442 6.424 -5.362 1.00 84.94 90 THR A O 1
ATOM 740 N N . THR A 1 91 ? -17.541 8.326 -4.164 1.00 90.50 91 THR A N 1
ATOM 741 C CA . THR A 1 91 ? -18.979 8.547 -4.321 1.00 90.50 91 THR A CA 1
ATOM 742 C C . THR A 1 91 ? -19.212 9.891 -4.998 1.00 90.50 91 THR A C 1
ATOM 744 O O . THR A 1 91 ? -18.882 10.943 -4.454 1.00 90.50 91 THR A O 1
ATOM 747 N N . VAL A 1 92 ? -19.828 9.867 -6.178 1.00 87.06 92 VAL A N 1
ATOM 748 C CA . VAL A 1 92 ? -20.229 11.059 -6.924 1.00 87.06 92 VAL A CA 1
ATOM 749 C C . VAL A 1 92 ? -21.674 11.401 -6.587 1.00 87.06 92 VAL A C 1
ATOM 751 O O . VAL A 1 92 ? -22.587 10.581 -6.737 1.00 87.06 92 VAL A O 1
ATOM 754 N N . SER A 1 93 ? -21.890 12.642 -6.153 1.00 91.12 93 SER A N 1
ATOM 755 C CA . SER A 1 93 ? -23.218 13.132 -5.799 1.00 91.12 93 SER A CA 1
ATOM 756 C C . SER A 1 93 ? -24.207 12.981 -6.959 1.00 91.12 93 SER A C 1
ATOM 758 O O . SER A 1 93 ? -24.005 13.494 -8.059 1.00 91.12 93 SER A O 1
ATOM 760 N N . GLY A 1 94 ? -25.352 12.353 -6.700 1.00 88.31 94 GLY A N 1
ATOM 761 C CA . GLY A 1 94 ? -26.420 12.188 -7.682 1.00 88.31 94 GLY A CA 1
ATOM 762 C C . GLY A 1 94 ? -26.904 13.507 -8.276 1.00 88.31 94 GLY A C 1
ATOM 763 O O . GLY A 1 94 ? -27.349 13.538 -9.422 1.00 88.31 94 GLY A O 1
ATOM 764 N N . SER A 1 95 ? -26.810 14.610 -7.528 1.00 89.56 95 SER A N 1
ATOM 765 C CA . SER A 1 95 ? -27.181 15.944 -8.010 1.00 89.56 95 SER A CA 1
ATOM 766 C C . SER A 1 95 ? -26.173 16.571 -8.973 1.00 89.56 95 SER A C 1
ATOM 768 O O . SER A 1 95 ? -26.604 17.362 -9.809 1.00 89.56 95 SER A O 1
ATOM 770 N N . SER A 1 96 ? -24.882 16.220 -8.906 1.00 89.56 96 SER A N 1
ATOM 771 C CA . SER A 1 96 ? -23.866 16.746 -9.833 1.00 89.56 96 SER A CA 1
ATOM 772 C C . SER A 1 96 ? -23.836 15.996 -11.167 1.00 89.56 96 SER A C 1
ATOM 774 O O . SER A 1 96 ? -23.384 16.542 -12.168 1.00 89.56 96 SER A O 1
ATOM 776 N N . ILE A 1 97 ? -24.371 14.772 -11.211 1.00 92.25 97 ILE A N 1
ATOM 777 C CA . ILE A 1 97 ? -24.404 13.951 -12.427 1.00 92.25 97 ILE A CA 1
ATOM 778 C C . ILE A 1 97 ? -25.423 14.525 -13.429 1.00 92.25 97 ILE A C 1
ATOM 780 O O . ILE A 1 97 ? -26.592 14.720 -13.065 1.00 92.25 97 ILE A O 1
ATOM 784 N N . PRO A 1 98 ? -25.049 14.769 -14.698 1.00 90.06 98 PRO A N 1
ATOM 785 C CA . PRO A 1 98 ? -25.981 15.233 -15.720 1.00 90.06 98 PRO A CA 1
ATOM 786 C C . PRO A 1 98 ? -27.086 14.201 -15.999 1.00 90.06 98 PRO A C 1
ATOM 788 O O . PRO A 1 98 ? -26.985 13.023 -15.670 1.00 90.06 98 PRO A O 1
ATOM 791 N N . THR A 1 99 ? -28.179 14.633 -16.638 1.00 93.25 99 THR A N 1
ATOM 792 C CA . THR A 1 99 ? -29.242 13.693 -17.066 1.00 93.25 99 THR A CA 1
ATOM 793 C C . THR A 1 99 ? -28.710 12.677 -18.086 1.00 93.25 99 THR A C 1
ATOM 795 O O . THR A 1 99 ? -29.127 11.524 -18.094 1.00 93.25 99 THR A O 1
ATOM 798 N N . SER A 1 100 ? -27.763 13.096 -18.924 1.00 95.62 100 SER A N 1
ATOM 799 C CA . SER A 1 100 ? -26.997 12.249 -19.837 1.00 95.62 100 SER A CA 1
ATOM 800 C C . SER A 1 100 ? -25.690 12.962 -20.148 1.00 95.62 100 SER A C 1
ATOM 802 O O . SER A 1 100 ? -25.728 14.116 -20.578 1.00 95.62 100 SER A O 1
ATOM 804 N N . GLY A 1 101 ? -24.550 12.308 -19.953 1.00 95.88 101 GLY A N 1
ATOM 805 C CA . GLY A 1 101 ? -23.255 12.892 -20.289 1.00 95.88 101 GLY A CA 1
ATOM 806 C C . GLY A 1 101 ? -22.079 12.172 -19.651 1.00 95.88 101 GLY A C 1
ATOM 807 O O . GLY A 1 101 ? -22.253 11.183 -18.941 1.00 95.88 101 GLY A O 1
ATOM 808 N N . TRP A 1 102 ? -20.888 12.698 -19.927 1.00 96.94 102 TRP A N 1
ATOM 809 C CA . TRP A 1 102 ? -19.670 12.306 -19.234 1.00 96.94 102 TRP A CA 1
ATOM 810 C C . TRP A 1 102 ? -19.692 12.834 -17.800 1.00 96.94 102 TRP A C 1
ATOM 812 O O . TRP A 1 102 ? -20.076 13.977 -17.550 1.00 96.94 102 TRP A O 1
ATOM 822 N N . VAL A 1 103 ? -19.328 11.960 -16.874 1.00 96.06 103 VAL A N 1
ATOM 823 C CA . VAL A 1 103 ? -19.041 12.263 -15.479 1.00 96.06 103 VAL A CA 1
ATOM 824 C C . VAL A 1 103 ? -17.538 12.107 -15.337 1.00 96.06 103 VAL A C 1
ATOM 826 O O . VAL A 1 103 ? -17.059 10.980 -15.411 1.00 96.06 103 VAL A O 1
ATOM 829 N N . GLU A 1 104 ? -16.838 13.227 -15.203 1.00 95.12 104 GLU A N 1
ATOM 830 C CA . GLU A 1 104 ? -15.386 13.295 -15.006 1.00 95.12 104 GLU A CA 1
ATOM 831 C C . GLU A 1 104 ? -15.105 13.117 -13.511 1.00 95.12 104 GLU A C 1
ATOM 833 O O . GLU A 1 104 ? -15.695 13.818 -12.677 1.00 95.12 104 GLU A O 1
ATOM 838 N N . ILE A 1 105 ? -14.307 12.109 -13.155 1.00 93.56 105 ILE A N 1
ATOM 839 C CA . ILE A 1 105 ? -14.110 11.688 -11.764 1.00 93.56 105 ILE A CA 1
ATOM 840 C C . ILE A 1 105 ? -12.613 11.656 -11.454 1.00 93.56 105 ILE A C 1
ATOM 842 O O . ILE A 1 105 ? -11.952 10.658 -11.760 1.00 93.56 105 ILE A O 1
ATOM 846 N N . PRO A 1 106 ? -12.083 12.710 -10.810 1.00 85.25 106 PRO A N 1
ATOM 847 C CA . PRO A 1 106 ? -10.692 12.747 -10.387 1.00 85.25 106 PRO A CA 1
ATOM 848 C C . PRO A 1 106 ? -10.362 11.600 -9.429 1.00 85.25 106 PRO A C 1
ATOM 850 O O . PRO A 1 106 ? -11.141 11.274 -8.523 1.00 85.25 106 PRO A O 1
ATOM 853 N N . VAL A 1 107 ? -9.193 11.003 -9.623 1.00 81.19 107 VAL A N 1
ATOM 854 C CA . VAL A 1 107 ? -8.622 9.949 -8.785 1.00 81.19 107 VAL A CA 1
ATOM 855 C C . VAL A 1 107 ? -7.511 10.597 -7.968 1.00 81.19 107 VAL A C 1
ATOM 857 O O . VAL A 1 107 ? -6.383 10.713 -8.426 1.00 81.19 107 VAL A O 1
ATOM 860 N N . GLU A 1 108 ? -7.873 11.072 -6.775 1.00 71.25 108 GLU A N 1
ATOM 861 C CA . GLU A 1 108 ? -6.976 11.842 -5.908 1.00 71.25 108 GLU A CA 1
ATOM 862 C C . GLU A 1 108 ? -6.797 11.151 -4.538 1.00 71.25 108 GLU A C 1
ATOM 864 O O . GLU A 1 108 ? -7.795 10.965 -3.820 1.00 71.25 108 GLU A O 1
ATOM 869 N N . PRO A 1 109 ? -5.559 10.772 -4.155 1.00 62.62 109 PRO A N 1
ATOM 870 C CA . PRO A 1 109 ? -4.337 10.830 -4.975 1.00 62.62 109 PRO A CA 1
ATOM 871 C C . PRO A 1 109 ? -4.369 9.829 -6.147 1.00 62.62 109 PRO A C 1
ATOM 873 O O . PRO A 1 109 ? -5.131 8.856 -6.110 1.00 62.62 109 PRO A O 1
ATOM 876 N N . SER A 1 110 ? -3.520 10.056 -7.160 1.00 72.56 110 SER A N 1
ATOM 877 C CA . SER A 1 110 ? -3.335 9.126 -8.281 1.00 72.56 110 SER A CA 1
ATOM 878 C C . SER A 1 110 ? -3.041 7.713 -7.777 1.00 72.56 110 SER A C 1
ATOM 880 O O . SER A 1 110 ? -2.278 7.498 -6.833 1.00 72.56 110 SER A O 1
ATOM 882 N N . VAL A 1 111 ? -3.636 6.718 -8.426 1.00 70.81 111 VAL A N 1
ATOM 883 C CA . VAL A 1 111 ? -3.487 5.311 -8.046 1.00 70.81 111 VAL A CA 1
ATOM 884 C C . VAL A 1 111 ? -2.401 4.682 -8.893 1.00 70.81 111 VAL A C 1
ATOM 886 O O . VAL A 1 111 ? -2.518 4.667 -10.115 1.00 70.81 111 VAL A O 1
ATOM 889 N N . SER A 1 112 ? -1.379 4.098 -8.264 1.00 70.00 112 SER A N 1
ATOM 890 C CA . SER A 1 112 ? -0.378 3.315 -8.989 1.00 70.00 112 SER A CA 1
ATOM 891 C C . SER A 1 112 ? -1.017 2.075 -9.611 1.00 70.00 112 SER A C 1
ATOM 893 O O . SER A 1 112 ? -1.585 1.222 -8.924 1.00 70.00 112 SER A O 1
ATOM 895 N N . LEU A 1 113 ? -0.898 1.971 -10.926 1.00 69.38 113 LEU A N 1
ATOM 896 C CA . LEU A 1 113 ? -1.317 0.832 -11.715 1.00 69.38 113 LEU A CA 1
ATOM 897 C C . LEU A 1 113 ? -0.109 0.092 -12.279 1.00 69.38 113 LEU A C 1
ATOM 899 O O . LEU A 1 113 ? 1.012 0.588 -12.349 1.00 69.38 113 LEU A O 1
ATOM 903 N N . ILE A 1 114 ? -0.376 -1.127 -12.724 1.00 60.84 114 ILE A N 1
ATOM 904 C CA . ILE A 1 114 ? 0.575 -1.919 -13.486 1.00 60.84 114 ILE A CA 1
ATOM 905 C C . ILE A 1 114 ? 0.120 -1.910 -14.946 1.00 60.84 114 ILE A C 1
ATOM 907 O O . ILE A 1 114 ? -0.965 -2.441 -15.215 1.00 60.84 114 ILE A O 1
ATOM 911 N N . PRO A 1 115 ? 0.922 -1.372 -15.884 1.00 67.19 115 PRO A N 1
ATOM 912 C CA . PRO A 1 115 ? 0.630 -1.441 -17.307 1.00 67.19 115 PRO A CA 1
ATOM 913 C C . PRO A 1 115 ? 0.214 -2.851 -17.746 1.00 67.19 115 PRO A C 1
ATOM 915 O O . PRO A 1 115 ? 0.745 -3.862 -17.290 1.00 67.19 115 PRO A O 1
ATOM 918 N N . HIS A 1 116 ? -0.790 -2.913 -18.610 1.00 61.66 116 HIS A N 1
ATOM 919 C CA . HIS A 1 116 ? -1.402 -4.099 -19.206 1.00 61.66 116 HIS A CA 1
ATOM 920 C C . HIS A 1 116 ? -2.031 -5.123 -18.247 1.00 61.66 116 HIS A C 1
ATOM 922 O O . HIS A 1 116 ? -2.622 -6.098 -18.719 1.00 61.66 116 HIS A O 1
ATOM 928 N N . SER A 1 117 ? -1.956 -4.919 -16.931 1.00 69.62 117 SER A N 1
ATOM 929 C CA . SER A 1 117 ? -2.652 -5.769 -15.962 1.00 69.62 117 SER A CA 1
ATOM 930 C C . SER A 1 117 ? -4.152 -5.492 -15.964 1.00 69.62 117 SER A C 1
ATOM 932 O O . SER A 1 117 ? -4.588 -4.381 -16.244 1.00 69.62 117 SER A O 1
ATOM 934 N N . SER A 1 118 ? -4.961 -6.503 -15.655 1.00 77.75 118 SER A N 1
ATOM 935 C CA . SER A 1 118 ? -6.417 -6.355 -15.622 1.00 77.75 118 SER A CA 1
ATOM 936 C C . SER A 1 118 ? -6.879 -5.601 -14.378 1.00 77.75 118 SER A C 1
ATOM 938 O O . SER A 1 118 ? -6.717 -6.083 -13.251 1.00 77.75 118 SER A O 1
ATOM 940 N N . TYR A 1 119 ? -7.532 -4.468 -14.604 1.00 88.44 119 TYR A N 1
ATOM 941 C CA . TYR A 1 119 ? -8.262 -3.704 -13.601 1.00 88.44 119 TYR A CA 1
ATOM 942 C C . TYR A 1 119 ? -9.720 -3.555 -14.014 1.00 88.44 119 TYR A C 1
ATOM 944 O O . TYR A 1 119 ? -10.074 -3.735 -15.174 1.00 88.44 119 TYR A O 1
ATOM 952 N N . TYR A 1 120 ? -10.587 -3.246 -13.057 1.00 97.00 120 TYR A N 1
ATOM 953 C CA . TYR A 1 120 ? -12.029 -3.251 -13.275 1.00 97.00 120 TYR A CA 1
ATOM 954 C C . TYR A 1 120 ? -12.666 -2.009 -12.675 1.00 97.00 120 TYR A C 1
ATOM 956 O O . TYR A 1 120 ? -12.748 -1.892 -11.448 1.00 97.00 120 TYR A O 1
ATOM 964 N N . ILE A 1 121 ? -13.175 -1.120 -13.526 1.00 98.12 121 ILE A N 1
ATOM 965 C CA . ILE A 1 121 ? -14.007 0.004 -13.097 1.00 98.12 121 ILE A CA 1
ATOM 966 C C . ILE A 1 121 ? -15.391 -0.548 -12.796 1.00 98.12 121 ILE A C 1
ATOM 968 O O . ILE A 1 121 ? -16.076 -1.046 -13.688 1.00 98.12 121 ILE A O 1
ATOM 972 N N . HIS A 1 122 ? -15.803 -0.462 -11.542 1.00 98.19 122 HIS A N 1
ATOM 973 C CA . HIS A 1 122 ? -17.118 -0.856 -11.074 1.00 98.19 122 HIS A CA 1
ATOM 974 C C . HIS A 1 122 ? -17.973 0.373 -10.789 1.00 98.19 122 HIS A C 1
ATOM 976 O O . HIS A 1 122 ? -17.494 1.361 -10.236 1.00 98.19 122 HIS A O 1
ATOM 982 N N . VAL A 1 123 ? -19.263 0.268 -11.098 1.00 97.75 123 VAL A N 1
ATOM 983 C CA . VAL A 1 123 ? -20.278 1.271 -10.775 1.00 97.75 123 VAL A CA 1
ATOM 984 C C . VAL A 1 123 ? -21.460 0.626 -10.060 1.00 97.75 123 VAL A C 1
ATOM 986 O O . VAL A 1 123 ? -21.941 -0.448 -10.439 1.00 97.75 123 VAL A O 1
ATOM 989 N N . THR A 1 124 ? -21.946 1.292 -9.020 1.00 97.44 124 THR A N 1
ATOM 990 C CA . THR A 1 124 ? -23.182 0.944 -8.310 1.00 97.44 124 THR A CA 1
ATOM 991 C C . THR A 1 124 ? -23.846 2.209 -7.756 1.00 97.44 124 THR A C 1
ATOM 993 O O . THR A 1 124 ? -23.383 3.322 -8.005 1.00 97.44 124 THR A O 1
ATOM 996 N N . SER A 1 125 ? -24.953 2.063 -7.035 1.00 94.81 125 SER A N 1
ATOM 997 C CA . SER A 1 125 ? -25.612 3.163 -6.331 1.00 94.81 125 SER A CA 1
ATOM 998 C C . SER A 1 125 ? -25.644 2.921 -4.823 1.00 94.81 125 SER A C 1
ATOM 1000 O O . SER A 1 125 ? -25.670 1.781 -4.364 1.00 94.81 125 SER A O 1
ATOM 1002 N N . ASP A 1 126 ? -25.660 3.995 -4.041 1.00 92.62 126 ASP A N 1
ATOM 1003 C CA . ASP A 1 126 ? -25.802 3.948 -2.583 1.00 92.62 126 ASP A CA 1
ATOM 1004 C C . ASP A 1 126 ? -27.197 3.489 -2.112 1.00 92.62 126 ASP A C 1
ATOM 1006 O O . ASP A 1 126 ? -27.345 2.972 -0.992 1.00 92.62 126 ASP A O 1
ATOM 1010 N N . ILE A 1 127 ? -28.213 3.604 -2.974 1.00 90.44 127 ILE A N 1
ATOM 1011 C CA . ILE A 1 127 ? -29.594 3.192 -2.707 1.00 90.44 127 ILE A CA 1
ATOM 1012 C C . ILE A 1 127 ? -30.127 2.207 -3.753 1.00 90.44 127 ILE A C 1
ATOM 1014 O O . ILE A 1 127 ? -29.699 2.154 -4.908 1.00 90.44 127 ILE A O 1
ATOM 1018 N N . SER A 1 128 ? -31.091 1.388 -3.335 1.00 92.19 128 SER A N 1
ATOM 1019 C CA . SER A 1 128 ? -31.854 0.559 -4.269 1.00 92.19 128 SER A CA 1
ATOM 1020 C C . SER A 1 128 ? -32.806 1.440 -5.071 1.00 92.19 128 SER A C 1
ATOM 1022 O O . SER A 1 128 ? -33.419 2.355 -4.519 1.00 92.19 128 SER A O 1
ATOM 1024 N N . SER A 1 129 ? -32.963 1.153 -6.361 1.00 87.62 129 SER A N 1
ATOM 1025 C CA . SER A 1 129 ? -33.857 1.889 -7.244 1.00 87.62 129 SER A CA 1
ATOM 1026 C C . SER A 1 129 ? -35.312 1.707 -6.798 1.00 87.62 129 SER A C 1
ATOM 1028 O O . SER A 1 129 ? -35.823 0.585 -6.800 1.00 87.62 129 SER A O 1
ATOM 1030 N N . PRO A 1 130 ? -36.043 2.801 -6.515 1.00 80.94 130 PRO A N 1
ATOM 1031 C CA . PRO A 1 130 ? -37.478 2.736 -6.236 1.00 80.94 130 PRO A CA 1
ATOM 1032 C C . PRO A 1 130 ? -38.324 2.270 -7.434 1.00 80.94 130 PRO A C 1
ATOM 1034 O O . PRO A 1 130 ? -39.503 1.959 -7.279 1.00 80.94 130 PRO A O 1
ATOM 1037 N N . GLY A 1 131 ? -37.757 2.259 -8.645 1.00 85.62 131 GLY A N 1
ATOM 1038 C CA . GLY A 1 131 ? -38.432 1.834 -9.866 1.00 85.62 131 GLY A CA 1
ATOM 1039 C C . GLY A 1 131 ? -37.750 2.354 -11.139 1.00 85.62 131 GLY A C 1
ATOM 1040 O O . GLY A 1 131 ? -36.810 3.143 -11.062 1.00 85.62 131 GLY A O 1
ATOM 1041 N N . PRO A 1 132 ? -38.231 1.967 -12.335 1.00 86.44 132 PRO A N 1
ATOM 1042 C CA . PRO A 1 132 ? -37.612 2.314 -13.623 1.00 86.44 132 PRO A CA 1
ATOM 1043 C C . PRO A 1 132 ? -37.506 3.816 -13.935 1.00 86.44 132 PRO A C 1
ATOM 1045 O O . PRO A 1 132 ? -36.855 4.194 -14.910 1.00 86.44 132 PRO A O 1
ATOM 1048 N N . ASP A 1 133 ? -38.160 4.673 -13.151 1.00 90.81 133 ASP A N 1
ATOM 1049 C CA . ASP A 1 133 ? -38.081 6.131 -13.262 1.00 90.81 133 ASP A CA 1
ATOM 1050 C C . ASP A 1 133 ? -36.982 6.758 -12.392 1.00 90.81 133 ASP A C 1
ATOM 1052 O O . ASP A 1 133 ? -36.755 7.957 -12.492 1.00 90.81 133 ASP A O 1
ATOM 1056 N N . ASN A 1 134 ? -36.278 5.961 -11.581 1.00 92.44 134 ASN A N 1
ATOM 1057 C CA . ASN A 1 134 ? -35.224 6.398 -10.664 1.00 92.44 134 ASN A CA 1
ATOM 1058 C C . ASN A 1 134 ? -34.007 5.463 -10.781 1.00 92.44 134 ASN A C 1
ATOM 1060 O O . ASN A 1 134 ? -33.801 4.608 -9.916 1.00 92.44 134 ASN A O 1
ATOM 1064 N N . ARG A 1 135 ? -33.247 5.558 -11.886 1.00 93.31 135 ARG A N 1
ATOM 1065 C CA . ARG A 1 135 ? -32.096 4.675 -12.188 1.00 93.31 135 ARG A CA 1
ATOM 1066 C C . ARG A 1 135 ? -30.931 5.394 -12.855 1.00 93.31 135 ARG A C 1
ATOM 1068 O O . ARG A 1 135 ? -31.134 6.327 -13.634 1.00 93.31 135 ARG A O 1
ATOM 1075 N N . PHE A 1 136 ? -29.734 4.878 -12.600 1.00 97.00 136 PHE A N 1
ATOM 1076 C CA . PHE A 1 136 ? -28.570 5.126 -13.437 1.00 97.00 136 PHE A CA 1
ATOM 1077 C C . PHE A 1 136 ? -28.468 4.077 -14.543 1.00 97.00 136 PHE A C 1
ATOM 1079 O O . PHE A 1 136 ? -28.858 2.922 -14.358 1.00 97.00 136 PHE A O 1
ATOM 1086 N N . PHE A 1 137 ? -27.923 4.490 -15.682 1.00 97.56 137 PHE A N 1
ATOM 1087 C CA . PHE A 1 137 ? -27.566 3.632 -16.803 1.00 97.56 137 PHE A CA 1
ATOM 1088 C C . PHE A 1 137 ? -26.148 3.965 -17.245 1.00 97.56 137 PHE A C 1
ATOM 1090 O O . PHE A 1 137 ? -25.863 5.125 -17.545 1.00 97.56 137 PHE A O 1
ATOM 1097 N N . TRP A 1 138 ? -25.292 2.955 -17.350 1.00 98.19 138 TRP A N 1
ATOM 1098 C CA . TRP A 1 138 ? -23.977 3.112 -17.960 1.00 98.19 138 TRP A CA 1
ATOM 1099 C C . TRP A 1 138 ? 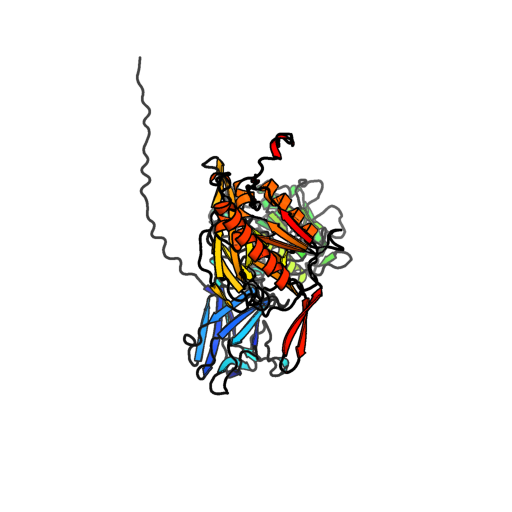-24.103 2.809 -19.451 1.00 98.19 138 TRP A C 1
ATOM 1101 O O . TRP A 1 138 ? -24.428 1.681 -19.840 1.00 98.19 138 TRP A O 1
ATOM 1111 N N . SER A 1 139 ? -23.946 3.843 -20.279 1.00 97.81 139 SER A N 1
ATOM 1112 C CA . SER A 1 139 ? -23.977 3.696 -21.736 1.00 97.81 139 SER A CA 1
ATOM 1113 C C . SER A 1 139 ? -22.758 2.933 -22.233 1.00 97.81 139 SER A C 1
ATOM 1115 O O . SER A 1 139 ? -21.708 2.973 -21.607 1.00 97.81 139 SER A O 1
ATOM 1117 N N . GLY A 1 140 ? -22.881 2.308 -23.395 1.00 96.69 140 GLY A N 1
ATOM 1118 C CA . GLY A 1 140 ? -21.818 1.572 -24.061 1.00 96.69 140 GLY A CA 1
ATOM 1119 C C . GLY A 1 140 ? -22.201 1.177 -25.482 1.00 96.69 140 GLY A C 1
ATOM 1120 O O . GLY A 1 140 ? -23.246 1.591 -26.007 1.00 96.69 140 GLY A O 1
ATOM 1121 N N . LYS A 1 141 ? -21.340 0.394 -26.123 1.00 96.44 141 LYS A N 1
ATOM 1122 C CA . LYS A 1 141 ? -21.431 0.021 -27.532 1.00 96.44 141 LYS A CA 1
ATOM 1123 C C . LYS A 1 141 ? -21.544 -1.486 -27.692 1.00 96.44 141 LYS A C 1
ATOM 1125 O O . LYS A 1 141 ? -20.679 -2.224 -27.254 1.00 96.44 141 LYS A O 1
ATOM 1130 N N . THR A 1 142 ? -22.562 -1.933 -28.424 1.00 93.19 142 THR A N 1
ATOM 1131 C CA . THR A 1 142 ? -22.613 -3.307 -28.949 1.00 93.19 142 THR A CA 1
ATOM 1132 C C . THR A 1 142 ? -21.669 -3.463 -30.141 1.00 93.19 142 THR A C 1
ATOM 1134 O O . THR A 1 142 ? -21.709 -2.620 -31.049 1.00 93.19 142 THR A O 1
ATOM 1137 N N . GLY A 1 143 ? -20.917 -4.563 -30.206 1.00 86.69 143 GLY A N 1
ATOM 1138 C CA . GLY A 1 143 ? -19.910 -4.765 -31.252 1.00 86.69 143 GLY A CA 1
ATOM 1139 C C . GLY A 1 143 ? -18.828 -3.690 -31.176 1.00 86.69 143 GLY A C 1
ATOM 1140 O O . GLY A 1 143 ? -18.528 -3.046 -32.180 1.00 86.69 143 GLY A O 1
ATOM 1141 N N . SER A 1 144 ? -18.381 -3.417 -29.954 1.00 90.12 144 SER A N 1
ATOM 1142 C CA . SER A 1 144 ? -17.289 -2.506 -29.640 1.00 90.12 144 SER A CA 1
ATOM 1143 C C . SER A 1 144 ? -15.984 -2.986 -30.284 1.00 90.12 144 SER A C 1
ATOM 1145 O O . SER A 1 144 ? -15.770 -4.184 -30.462 1.00 90.12 144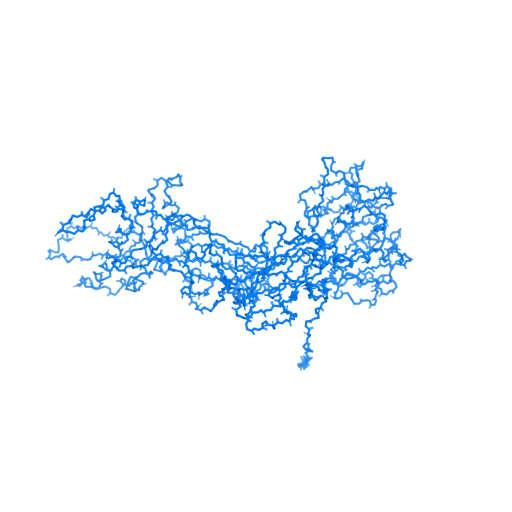 SER A O 1
ATOM 1147 N N . ASP A 1 145 ? -15.141 -2.037 -30.676 1.00 87.00 145 ASP A N 1
ATOM 1148 C CA . ASP A 1 145 ? -13.777 -2.243 -31.163 1.00 87.00 145 ASP A CA 1
ATOM 1149 C C . ASP A 1 145 ? -12.723 -2.136 -30.050 1.00 87.00 145 ASP A C 1
ATOM 1151 O O . ASP A 1 145 ? -11.536 -2.305 -30.317 1.00 87.00 145 ASP A O 1
ATOM 1155 N N . TYR A 1 146 ? -13.149 -1.870 -28.812 1.00 89.44 146 TYR A N 1
ATOM 1156 C CA . TYR A 1 146 ? -12.277 -1.894 -27.647 1.00 89.44 146 TYR A CA 1
ATOM 1157 C C . TYR A 1 146 ? -11.816 -3.332 -27.371 1.00 89.44 146 TYR A C 1
ATOM 1159 O O . TYR A 1 146 ? -12.627 -4.237 -27.208 1.00 89.44 146 TYR A O 1
ATOM 1167 N N . ASP A 1 147 ? -10.502 -3.549 -27.342 1.00 81.00 147 ASP A N 1
ATOM 1168 C CA . ASP A 1 147 ? -9.878 -4.877 -27.306 1.00 81.00 147 ASP A CA 1
ATOM 1169 C C . ASP A 1 147 ? -9.067 -5.141 -26.023 1.00 81.00 147 ASP A C 1
ATOM 1171 O O . ASP A 1 147 ? -8.338 -6.132 -25.924 1.00 81.00 147 ASP A O 1
ATOM 1175 N N . ARG A 1 148 ? -9.198 -4.267 -25.016 1.00 76.12 148 ARG A N 1
ATOM 1176 C CA . ARG A 1 148 ? -8.391 -4.289 -23.782 1.00 76.12 148 ARG A CA 1
ATOM 1177 C C . ARG A 1 148 ? -9.165 -4.713 -22.530 1.00 76.12 148 ARG A C 1
ATOM 1179 O O . ARG A 1 148 ? -8.677 -4.506 -21.420 1.00 76.12 148 ARG A O 1
ATOM 1186 N N . GLY A 1 149 ? -10.325 -5.345 -22.686 1.00 84.38 149 GLY A N 1
ATOM 1187 C CA . GLY A 1 149 ? -11.085 -5.910 -21.575 1.00 84.38 149 GLY A CA 1
ATOM 1188 C C . GLY A 1 149 ? -12.435 -6.480 -21.996 1.00 84.38 149 GLY A C 1
ATOM 1189 O O . GLY A 1 149 ? -12.804 -6.416 -23.163 1.00 84.38 149 GLY A O 1
ATOM 1190 N N . ILE A 1 150 ? -13.151 -7.054 -21.031 1.00 89.69 150 ILE A N 1
ATOM 1191 C CA . ILE A 1 150 ? -14.555 -7.471 -21.152 1.00 89.69 150 ILE A CA 1
ATOM 1192 C C . ILE A 1 150 ? -15.440 -6.732 -20.141 1.00 89.69 150 ILE A C 1
ATOM 1194 O O . ILE A 1 150 ? -14.959 -5.965 -19.303 1.00 89.69 150 ILE A O 1
ATOM 1198 N N . THR A 1 151 ? -16.747 -7.005 -20.156 1.00 95.62 151 THR A N 1
ATOM 1199 C CA . THR A 1 151 ? -17.696 -6.384 -19.224 1.00 95.62 151 THR A CA 1
ATOM 1200 C C . THR A 1 151 ? -18.507 -7.361 -18.396 1.00 95.62 151 THR A C 1
ATOM 1202 O O . THR A 1 151 ? -18.685 -8.531 -18.725 1.00 95.62 151 THR A O 1
ATOM 1205 N N . SER A 1 152 ? -19.127 -6.821 -17.347 1.00 96.00 152 SER A N 1
ATOM 1206 C CA . SER A 1 152 ? -20.129 -7.513 -16.526 1.00 96.00 152 SER A CA 1
ATOM 1207 C C . SER A 1 152 ? -21.335 -8.074 -17.287 1.00 96.00 152 SER A C 1
ATOM 1209 O O . SER A 1 152 ? -22.117 -8.818 -16.698 1.00 96.00 152 SER A O 1
ATOM 1211 N N . VAL A 1 153 ? -21.536 -7.701 -18.554 1.00 94.56 153 VAL A N 1
ATOM 1212 C CA . VAL A 1 153 ? -22.639 -8.200 -19.385 1.00 94.56 153 VAL A CA 1
ATOM 1213 C C . VAL A 1 153 ? -22.166 -9.104 -20.520 1.00 94.56 153 VAL A C 1
ATOM 1215 O O . VAL A 1 153 ? -23.023 -9.614 -21.240 1.00 94.56 153 VAL A O 1
ATOM 1218 N N . GLU A 1 154 ? -20.859 -9.364 -20.634 1.00 92.31 154 GLU A N 1
ATOM 1219 C CA . GLU A 1 154 ? -20.232 -10.098 -21.742 1.00 92.31 154 GLU A CA 1
ATOM 1220 C C . GLU A 1 154 ? -20.887 -11.462 -22.002 1.00 92.31 154 GLU A C 1
ATOM 1222 O O . GLU A 1 154 ? -21.182 -11.797 -23.143 1.00 92.31 154 GLU A O 1
ATOM 1227 N N . GLU A 1 155 ? -21.221 -12.222 -20.952 1.00 89.50 155 GLU A N 1
ATOM 1228 C CA . GLU A 1 155 ? -21.890 -13.528 -21.090 1.00 89.50 155 GLU A CA 1
ATOM 1229 C C . GLU A 1 155 ? -23.236 -13.424 -21.829 1.00 89.50 155 GLU A C 1
ATOM 1231 O O . GLU A 1 155 ? -23.610 -14.290 -22.619 1.00 89.50 155 GLU A O 1
ATOM 1236 N N . SER A 1 156 ? -23.971 -12.342 -21.576 1.00 92.19 156 SER A N 1
ATOM 1237 C CA . SER A 1 156 ? -25.296 -12.103 -22.151 1.00 92.19 156 SER A CA 1
ATOM 1238 C C . SER A 1 156 ? -25.264 -11.277 -23.441 1.00 92.19 156 SER A C 1
ATOM 1240 O O . SER A 1 156 ? -26.183 -11.385 -24.253 1.00 92.19 156 SER A O 1
ATOM 1242 N N . TRP A 1 157 ? -24.233 -10.450 -23.619 1.00 93.88 157 TRP A N 1
ATOM 1243 C CA . TRP A 1 157 ? -24.039 -9.526 -24.735 1.00 93.88 157 TRP A CA 1
ATOM 1244 C C . TRP A 1 157 ? -22.560 -9.506 -25.146 1.00 93.88 157 TRP A C 1
ATOM 1246 O O . TRP A 1 157 ? -21.862 -8.543 -24.830 1.00 93.88 157 TRP A O 1
ATOM 1256 N N . PRO A 1 158 ? -22.083 -10.542 -25.859 1.00 90.50 158 PRO A N 1
ATOM 1257 C CA . PRO A 1 158 ? -20.682 -10.620 -26.252 1.00 90.50 158 PRO A CA 1
ATOM 1258 C C . PRO A 1 158 ? -20.243 -9.434 -27.117 1.00 90.50 158 PRO A C 1
ATOM 1260 O O . PRO A 1 158 ? -20.956 -9.040 -28.051 1.00 90.50 158 PRO A O 1
ATOM 1263 N N . GLY A 1 159 ? -19.069 -8.877 -26.822 1.00 86.19 159 GLY A N 1
ATOM 1264 C CA . GLY A 1 159 ? -18.514 -7.710 -27.513 1.00 86.19 159 GLY A CA 1
ATOM 1265 C C . GLY A 1 159 ? -19.240 -6.400 -27.200 1.00 86.19 159 GLY A C 1
ATOM 1266 O O . GLY A 1 159 ? -19.268 -5.492 -28.040 1.00 86.19 159 GLY A O 1
ATOM 1267 N N . TYR A 1 160 ? -19.903 -6.314 -26.044 1.00 95.44 160 TYR A N 1
ATOM 1268 C CA . TYR A 1 160 ? -20.413 -5.054 -25.515 1.00 95.44 160 TYR A CA 1
ATOM 1269 C C . TYR A 1 160 ? -19.426 -4.466 -24.509 1.00 95.44 160 TYR A C 1
ATOM 1271 O O . TYR A 1 160 ? -19.162 -5.088 -23.482 1.00 95.44 160 TYR A O 1
ATOM 1279 N N . ASP A 1 161 ? -19.009 -3.221 -24.745 1.00 97.31 161 ASP A N 1
ATOM 1280 C CA . ASP A 1 161 ? -18.201 -2.445 -23.801 1.00 97.31 161 ASP A CA 1
ATOM 1281 C C . ASP A 1 161 ? -18.937 -1.200 -23.332 1.00 97.31 161 ASP A C 1
ATOM 1283 O O . ASP A 1 161 ? -19.594 -0.498 -24.110 1.00 97.31 161 ASP A O 1
ATOM 1287 N N . PHE A 1 162 ? -18.816 -0.913 -22.044 1.00 98.31 162 PHE A N 1
ATOM 1288 C CA . PHE A 1 162 ? -19.262 0.337 -21.464 1.00 98.31 162 PHE A CA 1
ATOM 1289 C C . PHE A 1 162 ? -18.388 1.498 -21.933 1.00 98.31 162 PHE A C 1
ATOM 1291 O O . PHE A 1 162 ? -17.212 1.340 -22.235 1.00 98.31 162 PHE A O 1
ATOM 1298 N N . ALA A 1 163 ? -18.978 2.688 -21.993 1.00 97.88 163 ALA A N 1
ATOM 1299 C CA . ALA A 1 163 ? -18.271 3.884 -22.402 1.00 97.88 163 ALA A CA 1
ATOM 1300 C C . ALA A 1 163 ? -17.537 4.510 -21.212 1.00 97.88 163 ALA A C 1
ATOM 1302 O O . ALA A 1 163 ? -18.174 4.919 -20.231 1.00 97.88 163 ALA A O 1
ATOM 1303 N N . PHE A 1 164 ? -16.215 4.592 -21.314 1.00 98.31 164 PHE A N 1
ATOM 1304 C CA . PHE A 1 164 ? -15.332 5.100 -20.272 1.00 98.31 164 PHE A CA 1
ATOM 1305 C C . PHE A 1 164 ? -14.075 5.750 -20.861 1.00 98.31 164 PHE A C 1
ATOM 1307 O O . PHE A 1 164 ? -13.740 5.519 -22.029 1.00 98.31 164 PHE A O 1
ATOM 1314 N N . ARG A 1 165 ? -13.375 6.528 -20.035 1.00 97.50 165 ARG A N 1
ATOM 1315 C CA . ARG A 1 165 ? -11.993 6.962 -20.269 1.00 97.50 165 ARG A CA 1
ATOM 1316 C C . ARG A 1 165 ? -11.196 6.835 -18.985 1.00 97.50 165 ARG A C 1
ATOM 1318 O O . ARG A 1 165 ? -11.749 7.036 -17.906 1.00 97.50 165 ARG A O 1
ATOM 1325 N N . THR A 1 166 ? -9.921 6.519 -19.107 1.00 94.50 166 THR A N 1
ATOM 1326 C CA . THR A 1 166 ? -8.955 6.638 -18.014 1.00 94.50 166 THR A CA 1
ATOM 1327 C C . THR A 1 166 ? -7.889 7.640 -18.412 1.00 94.50 166 THR A C 1
ATOM 1329 O O . THR A 1 166 ? -7.542 7.741 -19.590 1.00 94.50 166 THR A O 1
ATOM 1332 N N . TRP A 1 167 ? -7.371 8.371 -17.434 1.00 89.88 167 TRP A N 1
ATOM 1333 C CA . TRP A 1 167 ? -6.312 9.352 -17.641 1.00 89.88 167 TRP A CA 1
ATOM 1334 C C . TRP A 1 167 ? -5.196 9.158 -16.623 1.00 89.88 167 TRP A C 1
ATOM 1336 O O . TRP A 1 167 ? -5.437 8.674 -15.515 1.00 89.88 167 TRP A O 1
ATOM 1346 N N . THR A 1 168 ? -3.988 9.557 -16.999 1.00 79.19 168 THR A N 1
ATOM 1347 C CA . THR A 1 168 ? -2.793 9.540 -16.152 1.00 79.19 168 THR A CA 1
ATOM 1348 C C . THR A 1 168 ? -2.233 10.950 -16.016 1.00 79.19 168 THR A C 1
ATOM 1350 O O . THR A 1 168 ? -2.256 11.737 -16.967 1.00 79.19 168 THR A O 1
ATOM 1353 N N . ASP A 1 169 ? -1.715 11.274 -14.837 1.00 69.94 169 ASP A N 1
ATOM 1354 C CA . ASP A 1 169 ? -0.821 12.405 -14.654 1.00 69.94 169 ASP A CA 1
ATOM 1355 C C . ASP A 1 169 ? 0.604 11.990 -15.045 1.00 69.94 169 ASP A C 1
ATOM 1357 O O . ASP A 1 169 ? 1.306 11.267 -14.332 1.00 69.94 169 ASP A O 1
ATOM 1361 N N . THR A 1 170 ? 1.043 12.474 -16.205 1.00 54.78 170 THR A N 1
ATOM 1362 C CA . THR A 1 170 ? 2.376 12.182 -16.753 1.00 54.78 170 THR A CA 1
ATOM 1363 C C . THR A 1 170 ? 3.517 12.804 -15.948 1.00 54.78 170 THR A C 1
ATOM 1365 O O . THR A 1 170 ? 4.681 12.487 -16.193 1.00 54.78 170 THR A O 1
ATOM 1368 N N . SER A 1 171 ? 3.223 13.659 -14.962 1.00 51.25 171 SER A N 1
ATOM 1369 C CA . SER A 1 171 ? 4.239 14.207 -14.061 1.00 51.25 171 SER A CA 1
ATOM 1370 C C . SER A 1 171 ? 4.762 13.190 -13.035 1.00 51.25 171 SER A C 1
ATOM 1372 O O . SER A 1 171 ? 5.855 13.388 -12.500 1.00 51.25 171 SER A O 1
ATOM 1374 N N . GLU A 1 172 ? 4.048 12.079 -12.807 1.00 47.75 172 GLU A N 1
ATOM 1375 C CA . GLU A 1 172 ? 4.444 11.020 -11.862 1.00 47.75 172 GLU A CA 1
ATOM 1376 C C . GLU A 1 172 ? 5.291 9.902 -12.499 1.00 47.75 172 GLU A C 1
ATOM 1378 O O . GLU A 1 172 ? 5.953 9.138 -11.789 1.00 47.75 172 GLU A O 1
ATOM 1383 N N . VAL A 1 173 ? 5.341 9.825 -13.834 1.00 51.88 173 VAL A N 1
ATOM 1384 C CA . VAL A 1 173 ? 6.143 8.843 -14.579 1.00 51.88 173 VAL A CA 1
ATOM 1385 C C . VAL A 1 173 ? 7.338 9.550 -15.192 1.00 51.88 173 VAL A C 1
ATOM 1387 O O . VAL A 1 173 ? 7.225 10.225 -16.213 1.00 51.88 173 VAL A O 1
ATOM 1390 N N . GLY A 1 174 ? 8.514 9.423 -14.577 1.00 58.59 174 GLY A N 1
ATOM 1391 C CA . GLY A 1 174 ? 9.700 10.044 -15.158 1.00 58.59 174 GLY A CA 1
ATOM 1392 C C . GLY A 1 174 ? 9.993 9.450 -16.538 1.00 58.59 174 GLY A C 1
ATOM 1393 O O . GLY A 1 174 ? 10.104 8.233 -16.690 1.00 58.59 174 GLY A O 1
ATOM 1394 N N . ALA A 1 175 ? 10.122 10.318 -17.542 1.00 79.44 175 ALA A N 1
ATOM 1395 C CA . ALA A 1 175 ? 10.379 9.915 -18.918 1.00 79.44 175 ALA A CA 1
ATOM 1396 C C . ALA A 1 175 ? 11.662 9.072 -19.027 1.00 79.44 175 ALA A C 1
ATOM 1398 O O . ALA A 1 175 ? 12.605 9.217 -18.240 1.00 79.44 175 ALA A O 1
ATOM 1399 N N . VAL A 1 176 ? 11.732 8.215 -20.038 1.00 90.75 176 VAL A N 1
ATOM 1400 C CA . VAL A 1 176 ? 12.930 7.450 -20.381 1.00 90.75 176 VAL A CA 1
ATOM 1401 C C . VAL A 1 176 ? 13.685 8.178 -21.488 1.00 90.75 176 VAL A C 1
ATOM 1403 O O . VAL A 1 176 ? 13.109 8.636 -22.471 1.00 90.75 176 VAL A O 1
ATOM 1406 N N . CYS A 1 177 ? 14.999 8.290 -21.344 1.00 95.19 177 CYS A N 1
ATOM 1407 C CA . CYS A 1 177 ? 15.875 8.721 -22.425 1.00 95.19 177 CYS A CA 1
ATOM 1408 C C . CYS A 1 177 ? 16.542 7.489 -23.038 1.00 95.19 177 CYS A C 1
ATOM 1410 O O . CYS A 1 177 ? 17.180 6.726 -22.316 1.00 95.19 177 CYS A O 1
ATOM 1412 N N . PHE A 1 178 ? 16.425 7.296 -24.351 1.00 98.31 178 PHE A N 1
ATOM 1413 C CA . PHE A 1 178 ? 17.108 6.229 -25.080 1.00 98.31 178 PHE A CA 1
ATOM 1414 C C . PHE A 1 178 ? 18.177 6.819 -26.000 1.00 98.31 178 PHE A C 1
ATOM 1416 O O . PHE A 1 178 ? 17.872 7.537 -26.952 1.00 98.31 178 PHE A O 1
ATOM 1423 N N . ILE A 1 179 ? 19.439 6.494 -25.734 1.00 98.56 179 ILE A N 1
ATOM 1424 C CA . ILE A 1 179 ? 20.590 6.954 -26.508 1.00 98.56 179 ILE A CA 1
ATOM 1425 C C . ILE A 1 179 ? 20.883 5.943 -27.616 1.00 98.56 179 ILE A C 1
ATOM 1427 O O . ILE A 1 179 ? 21.107 4.765 -27.335 1.00 98.56 179 ILE A O 1
ATOM 1431 N N . TYR A 1 180 ? 20.946 6.412 -28.859 1.00 98.31 180 TYR A N 1
ATOM 1432 C CA . TYR A 1 180 ? 21.327 5.619 -30.033 1.00 98.31 180 TYR A CA 1
ATOM 1433 C C . TYR A 1 180 ? 22.422 6.334 -30.831 1.00 98.31 180 TYR A C 1
ATOM 1435 O O . TYR A 1 180 ? 22.628 7.536 -30.664 1.00 98.31 180 TYR A O 1
ATOM 1443 N N . LYS A 1 181 ? 23.137 5.621 -31.703 1.00 97.06 181 LYS A N 1
ATOM 1444 C CA . LYS A 1 181 ? 24.164 6.211 -32.571 1.00 97.06 181 LYS A CA 1
ATOM 1445 C C . LYS A 1 181 ? 23.787 6.103 -34.047 1.00 97.06 181 LYS A C 1
ATOM 1447 O O . LYS A 1 181 ? 23.485 7.112 -34.672 1.00 97.06 181 LYS A O 1
ATOM 1452 N N . ASP A 1 182 ? 23.811 4.890 -34.584 1.00 94.81 182 ASP A N 1
ATOM 1453 C CA . ASP A 1 182 ? 23.615 4.596 -36.004 1.00 94.81 182 ASP A CA 1
ATOM 1454 C C . ASP A 1 182 ? 22.352 3.736 -36.241 1.00 94.81 182 ASP A C 1
ATOM 1456 O O . ASP A 1 182 ? 21.763 3.789 -37.322 1.00 94.81 182 ASP A O 1
ATOM 1460 N N . ASP A 1 183 ? 21.892 2.976 -35.241 1.00 96.00 183 ASP A N 1
ATOM 1461 C CA . ASP A 1 183 ? 20.760 2.043 -35.341 1.00 96.00 183 ASP A CA 1
ATOM 1462 C C . ASP A 1 183 ? 19.443 2.662 -34.841 1.00 96.00 183 ASP A C 1
ATOM 1464 O O . ASP A 1 183 ? 18.843 2.249 -33.844 1.00 96.00 183 ASP A O 1
ATOM 1468 N N . LEU A 1 184 ? 18.979 3.688 -35.561 1.00 96.50 184 LEU A N 1
ATOM 1469 C CA . LEU A 1 184 ? 17.676 4.307 -35.305 1.00 96.50 184 LEU A CA 1
ATOM 1470 C C . LEU A 1 184 ? 16.500 3.304 -35.381 1.00 96.50 184 LEU A C 1
ATOM 1472 O O . LEU A 1 184 ? 15.613 3.397 -34.535 1.00 96.50 184 LEU A O 1
ATOM 1476 N N . PRO A 1 185 ? 16.451 2.336 -36.324 1.00 97.12 185 PRO A N 1
ATOM 1477 C CA . PRO A 1 185 ? 15.377 1.341 -36.349 1.00 97.12 185 PRO A CA 1
ATOM 1478 C C . PRO A 1 185 ? 15.274 0.512 -35.062 1.00 97.12 185 PRO A C 1
ATOM 1480 O O . PRO A 1 185 ? 14.168 0.311 -34.557 1.00 97.12 185 PRO A O 1
ATOM 1483 N N . ALA A 1 186 ? 16.397 0.052 -34.498 1.00 95.81 186 ALA A N 1
ATOM 1484 C CA . ALA A 1 186 ? 16.370 -0.648 -33.216 1.00 95.81 186 ALA A CA 1
ATOM 1485 C C . ALA A 1 186 ? 15.937 0.277 -32.070 1.00 95.81 186 ALA A C 1
ATOM 1487 O O . ALA A 1 186 ? 15.148 -0.143 -31.223 1.00 95.81 186 ALA A O 1
ATOM 1488 N N . ALA A 1 187 ? 16.399 1.532 -32.061 1.00 97.50 187 ALA A N 1
ATOM 1489 C CA . ALA A 1 187 ? 15.993 2.528 -31.070 1.00 97.50 187 ALA A CA 1
ATOM 1490 C C . ALA A 1 187 ? 14.476 2.791 -31.098 1.00 97.50 187 ALA A C 1
ATOM 1492 O O . ALA A 1 187 ? 13.834 2.784 -30.050 1.00 97.50 187 ALA A O 1
ATOM 1493 N N . GLU A 1 188 ? 13.880 2.924 -32.287 1.00 97.56 188 GLU A N 1
ATOM 1494 C CA . GLU A 1 188 ? 12.426 3.049 -32.453 1.00 97.56 188 GLU A CA 1
ATOM 1495 C C . GLU A 1 188 ? 11.685 1.791 -31.975 1.00 97.56 188 GLU A C 1
ATOM 1497 O O . GLU A 1 188 ? 10.636 1.899 -31.348 1.00 97.56 188 GLU A O 1
ATOM 1502 N N . ASN A 1 189 ? 12.229 0.585 -32.180 1.00 97.25 189 ASN A N 1
ATOM 1503 C CA . ASN A 1 189 ? 11.625 -0.636 -31.629 1.00 97.25 189 ASN A CA 1
ATOM 1504 C C . ASN A 1 189 ? 11.606 -0.636 -30.091 1.00 97.25 189 ASN A C 1
ATOM 1506 O O . ASN A 1 189 ? 10.621 -1.078 -29.497 1.00 97.25 189 ASN A O 1
ATOM 1510 N N . PHE A 1 190 ? 12.669 -0.148 -29.445 1.00 97.81 190 PHE A N 1
ATOM 1511 C CA . PHE A 1 190 ? 12.702 0.024 -27.990 1.00 97.81 190 PHE A CA 1
ATOM 1512 C C . PHE A 1 190 ? 11.729 1.092 -27.519 1.00 97.81 190 PHE A C 1
ATOM 1514 O O . PHE A 1 190 ? 10.938 0.810 -26.623 1.00 97.81 190 PHE A O 1
ATOM 1521 N N . ARG A 1 191 ? 11.722 2.267 -28.150 1.00 94.81 191 ARG A N 1
ATOM 1522 C CA . ARG A 1 191 ? 10.740 3.313 -27.859 1.00 94.81 191 ARG A CA 1
ATOM 1523 C C . ARG A 1 191 ? 9.312 2.791 -27.981 1.00 94.81 191 ARG A C 1
ATOM 1525 O O . ARG A 1 191 ? 8.547 2.943 -27.045 1.00 94.81 191 ARG A O 1
ATOM 1532 N N . ASN A 1 192 ? 8.971 2.110 -29.073 1.00 89.62 192 ASN A N 1
ATOM 1533 C CA . ASN A 1 192 ? 7.628 1.564 -29.271 1.00 89.62 192 ASN A CA 1
ATOM 1534 C C . ASN A 1 192 ? 7.240 0.559 -28.178 1.00 89.62 192 ASN A C 1
ATOM 1536 O O . ASN A 1 192 ? 6.095 0.552 -27.739 1.00 89.62 192 ASN A O 1
ATOM 1540 N N . LEU A 1 193 ? 8.175 -0.289 -27.729 1.00 90.50 193 LEU A N 1
ATOM 1541 C CA . LEU A 1 193 ? 7.924 -1.201 -26.613 1.00 90.50 193 LEU A CA 1
ATOM 1542 C C . LEU A 1 193 ? 7.694 -0.432 -25.301 1.00 90.50 193 LEU A C 1
ATOM 1544 O O . LEU A 1 193 ? 6.774 -0.767 -24.561 1.00 90.50 193 LEU A O 1
ATOM 1548 N N . LEU A 1 194 ? 8.524 0.570 -25.013 1.00 89.00 194 LEU A N 1
ATOM 1549 C CA . LEU A 1 194 ? 8.481 1.362 -23.783 1.00 89.00 194 LEU A CA 1
ATOM 1550 C C . LEU A 1 194 ? 7.239 2.256 -23.714 1.00 89.00 194 LEU A C 1
ATOM 1552 O O . LEU A 1 194 ? 6.497 2.175 -22.738 1.00 89.00 194 LEU A O 1
ATOM 1556 N N . ASP A 1 195 ? 6.969 3.023 -24.772 1.00 79.44 195 ASP A N 1
ATOM 1557 C CA . ASP A 1 195 ? 5.792 3.886 -24.913 1.00 79.44 195 ASP A CA 1
ATOM 1558 C C . ASP A 1 195 ? 4.510 3.052 -24.774 1.00 79.44 195 ASP A C 1
ATOM 1560 O O . ASP A 1 195 ? 3.604 3.417 -24.028 1.00 79.44 195 ASP A O 1
ATOM 1564 N N . ALA A 1 196 ? 4.460 1.871 -25.408 1.00 71.62 196 ALA A N 1
ATOM 1565 C CA . ALA A 1 196 ? 3.320 0.967 -25.280 1.00 71.62 196 ALA A CA 1
ATOM 1566 C C . ALA A 1 196 ? 3.099 0.462 -23.847 1.00 71.62 196 ALA A C 1
ATOM 1568 O O . ALA A 1 196 ? 1.977 0.087 -23.538 1.00 71.62 196 ALA A O 1
ATOM 1569 N N . ASN A 1 197 ? 4.133 0.454 -22.999 1.00 69.75 197 ASN A N 1
ATOM 1570 C CA . ASN A 1 197 ? 4.077 0.024 -21.598 1.00 69.75 197 ASN A CA 1
ATOM 1571 C C . ASN A 1 197 ? 4.109 1.209 -20.615 1.00 69.75 197 ASN A C 1
ATOM 1573 O O . ASN A 1 197 ? 4.443 1.015 -19.447 1.00 69.75 197 ASN A O 1
ATOM 1577 N N . GLY A 1 198 ? 3.796 2.425 -21.075 1.00 64.12 198 GLY A N 1
ATOM 1578 C CA . GLY A 1 198 ? 3.630 3.577 -20.192 1.00 64.12 198 GLY A CA 1
ATOM 1579 C C . GLY A 1 198 ? 4.932 4.226 -19.749 1.00 64.12 198 GLY A C 1
ATOM 1580 O O . GLY A 1 198 ? 4.945 4.902 -18.726 1.00 64.12 198 GLY A O 1
ATOM 1581 N N . TYR A 1 199 ? 6.020 4.033 -20.497 1.00 76.69 199 TYR A N 1
ATOM 1582 C CA . TYR A 1 199 ? 7.304 4.695 -20.275 1.00 76.69 199 TYR A CA 1
ATOM 1583 C C . TYR A 1 199 ? 7.604 5.640 -21.443 1.00 76.69 199 TYR A C 1
ATOM 1585 O O . TYR A 1 199 ? 8.298 5.227 -22.379 1.00 76.69 199 TYR A O 1
ATOM 1593 N N . PRO A 1 200 ? 7.107 6.894 -21.411 1.00 79.69 200 PRO A N 1
ATOM 1594 C CA . PRO A 1 200 ? 7.349 7.861 -22.475 1.00 79.69 200 PRO A CA 1
ATOM 1595 C C . PRO A 1 200 ? 8.841 7.989 -22.765 1.00 79.69 200 PRO A C 1
ATOM 1597 O O . PRO A 1 200 ? 9.625 8.327 -21.875 1.00 79.69 200 PRO A O 1
ATOM 1600 N N . THR A 1 201 ? 9.239 7.691 -23.998 1.00 89.50 201 THR A N 1
ATOM 1601 C CA . THR A 1 201 ? 10.644 7.552 -24.373 1.00 89.50 201 THR A CA 1
ATOM 1602 C C . THR A 1 201 ? 11.067 8.595 -25.398 1.00 89.50 201 THR A C 1
ATOM 1604 O O . THR A 1 201 ? 10.577 8.640 -26.528 1.00 89.50 201 THR A O 1
ATOM 1607 N N . THR A 1 202 ? 12.070 9.392 -25.035 1.00 94.88 202 THR A N 1
ATOM 1608 C CA . THR A 1 202 ? 12.747 10.313 -25.953 1.00 94.88 202 THR A CA 1
ATOM 1609 C C . THR A 1 202 ? 13.988 9.649 -26.534 1.00 94.88 202 THR A C 1
ATOM 1611 O O . THR A 1 202 ? 14.872 9.217 -25.792 1.00 94.88 202 THR A O 1
ATOM 1614 N N . LEU A 1 203 ? 14.089 9.609 -27.865 1.00 97.62 203 LEU A N 1
ATOM 1615 C CA . LEU A 1 203 ? 15.303 9.172 -28.555 1.00 97.62 203 LEU A CA 1
ATOM 1616 C C . LEU A 1 203 ? 16.312 10.323 -28.630 1.00 97.62 203 LEU A C 1
ATOM 1618 O O . LEU A 1 203 ? 15.997 11.391 -29.153 1.00 97.62 203 LEU A O 1
ATOM 1622 N N . ILE A 1 204 ? 17.529 10.091 -28.145 1.00 97.56 204 ILE A N 1
ATOM 1623 C CA . ILE A 1 204 ? 18.635 11.050 -28.169 1.00 97.56 204 ILE A CA 1
ATOM 1624 C C . ILE A 1 204 ? 19.776 10.473 -29.006 1.00 97.56 204 ILE A C 1
ATOM 1626 O O . ILE A 1 204 ? 20.302 9.399 -28.712 1.00 97.56 204 ILE A O 1
ATOM 1630 N N . SER A 1 205 ? 20.182 11.197 -30.049 1.00 97.31 205 SER A N 1
ATOM 1631 C CA . SER A 1 205 ? 21.388 10.852 -30.802 1.00 97.31 205 SER A CA 1
ATOM 1632 C C . SER A 1 205 ? 22.611 10.969 -29.893 1.00 97.31 205 SER A C 1
ATOM 1634 O O . SER A 1 205 ? 22.740 11.928 -29.129 1.00 97.31 205 SER A O 1
ATOM 1636 N N . MET A 1 206 ? 23.564 10.044 -30.011 1.00 95.56 206 MET A N 1
ATOM 1637 C CA . MET A 1 206 ? 24.802 10.047 -29.227 1.00 95.56 206 MET A CA 1
ATOM 1638 C C . MET A 1 206 ? 25.584 11.366 -29.372 1.00 95.56 206 MET A C 1
ATOM 1640 O O . MET A 1 206 ? 26.320 11.754 -28.466 1.00 95.56 206 MET A O 1
ATOM 1644 N N . THR A 1 207 ? 25.399 12.085 -30.485 1.00 95.75 207 THR A N 1
ATOM 1645 C CA . THR A 1 207 ? 25.986 13.414 -30.726 1.00 95.75 207 THR A CA 1
ATOM 1646 C C . THR A 1 207 ? 25.442 14.511 -29.813 1.00 95.75 207 THR A C 1
ATOM 1648 O O . THR A 1 207 ? 26.134 15.501 -29.589 1.00 95.75 207 THR A O 1
ATOM 1651 N N . ASP A 1 208 ? 24.237 14.335 -29.273 1.00 96.94 208 ASP A N 1
ATOM 1652 C CA . ASP A 1 208 ? 23.487 15.378 -28.564 1.00 96.94 208 ASP A CA 1
ATOM 1653 C C . ASP A 1 208 ? 23.530 15.184 -27.038 1.00 96.94 208 ASP A C 1
ATOM 1655 O O . ASP A 1 208 ? 23.133 16.068 -26.271 1.00 96.94 208 ASP A O 1
ATOM 1659 N N . VAL A 1 209 ? 24.070 14.046 -26.580 1.00 97.25 209 VAL A N 1
ATOM 1660 C CA . VAL A 1 209 ? 24.158 13.645 -25.165 1.00 97.25 209 VAL A CA 1
ATOM 1661 C C . VAL A 1 209 ? 24.836 14.716 -24.314 1.00 97.25 209 VAL A C 1
ATOM 1663 O O . VAL A 1 209 ? 24.320 15.074 -23.261 1.00 97.25 209 VAL A O 1
ATOM 1666 N N . ALA A 1 210 ? 25.956 15.276 -24.779 1.00 96.56 210 ALA A N 1
ATOM 1667 C CA . ALA A 1 210 ? 26.720 16.269 -24.019 1.00 96.56 210 ALA A CA 1
ATOM 1668 C C . ALA A 1 210 ? 25.934 17.567 -23.738 1.00 96.56 210 ALA A C 1
ATOM 1670 O O . ALA A 1 210 ? 26.247 18.279 -22.786 1.00 96.56 210 ALA A O 1
ATOM 1671 N N . SER A 1 211 ? 24.927 17.880 -24.559 1.00 94.69 211 SER A N 1
ATOM 1672 C CA . SER A 1 211 ? 24.066 19.063 -24.417 1.00 94.69 211 SER A CA 1
ATOM 1673 C C . SER A 1 211 ? 22.678 18.762 -23.849 1.00 94.69 211 SER A C 1
ATOM 1675 O O . SER A 1 211 ? 21.886 19.687 -23.673 1.00 94.69 211 SER A O 1
ATOM 1677 N N . THR A 1 212 ? 22.361 17.493 -23.594 1.00 94.06 212 THR A N 1
ATOM 1678 C CA . THR A 1 212 ? 21.036 17.077 -23.127 1.00 94.06 212 THR A CA 1
ATOM 1679 C C . THR A 1 212 ? 20.879 17.371 -21.636 1.00 94.06 212 THR A C 1
ATOM 1681 O O . THR A 1 212 ? 21.743 17.025 -20.832 1.00 94.06 212 THR A O 1
ATOM 1684 N N . ASP A 1 213 ? 19.759 17.989 -21.255 1.00 89.12 213 ASP A N 1
ATOM 1685 C CA . ASP A 1 213 ? 19.352 18.076 -19.853 1.00 89.12 213 ASP A CA 1
ATOM 1686 C C . ASP A 1 213 ? 18.655 16.775 -19.446 1.00 89.12 213 ASP A C 1
ATOM 1688 O O . ASP A 1 213 ? 17.600 16.428 -19.977 1.00 89.12 213 ASP A O 1
ATOM 1692 N N . PHE A 1 214 ? 19.260 16.053 -18.505 1.00 89.44 214 PHE A N 1
ATOM 1693 C CA . PHE A 1 214 ? 18.741 14.778 -18.027 1.00 89.44 214 PHE A CA 1
ATOM 1694 C C . PHE A 1 214 ? 17.771 14.909 -16.840 1.00 89.44 214 PHE A C 1
ATOM 1696 O O . PHE A 1 214 ? 17.256 13.898 -16.362 1.00 89.44 214 PHE A O 1
ATOM 1703 N N . SER A 1 215 ? 17.525 16.120 -16.327 1.00 81.25 215 SER A N 1
ATOM 1704 C CA . SER A 1 215 ? 16.804 16.343 -15.067 1.00 81.25 215 SER A CA 1
ATOM 1705 C C . SER A 1 215 ? 15.388 15.752 -15.048 1.00 81.25 215 SER A C 1
ATOM 1707 O O . SER A 1 215 ? 15.001 15.167 -14.031 1.00 81.25 215 SER A O 1
ATOM 1709 N N . SER A 1 216 ? 14.673 15.813 -16.176 1.00 76.94 216 SER A N 1
ATOM 1710 C CA . SER A 1 216 ? 13.294 15.335 -16.347 1.00 76.94 216 SER A CA 1
ATOM 1711 C C . SER A 1 216 ? 13.148 13.824 -16.555 1.00 76.94 216 SER A C 1
ATOM 1713 O O . SER A 1 216 ? 12.034 13.313 -16.478 1.00 76.94 216 SER A O 1
ATOM 1715 N N . TYR A 1 217 ? 14.238 13.095 -16.811 1.00 86.00 217 TYR A N 1
ATOM 1716 C CA . TYR A 1 217 ? 14.173 11.654 -17.063 1.00 86.00 217 TYR A CA 1
ATOM 1717 C C . TYR A 1 217 ? 14.325 10.851 -15.765 1.00 86.00 217 TYR A C 1
ATOM 1719 O O . TYR A 1 217 ? 15.108 11.225 -14.887 1.00 86.00 217 TYR A O 1
ATOM 1727 N N . ALA A 1 218 ? 13.621 9.726 -15.634 1.00 83.38 218 ALA A N 1
ATOM 1728 C CA . ALA A 1 218 ? 13.845 8.765 -14.547 1.00 83.38 218 ALA A CA 1
ATOM 1729 C C . ALA A 1 218 ? 14.945 7.747 -14.873 1.00 83.38 218 ALA A C 1
ATOM 1731 O O . ALA A 1 218 ? 15.616 7.251 -13.967 1.00 83.38 218 ALA A O 1
ATOM 1732 N N . LEU A 1 219 ? 15.145 7.448 -16.159 1.00 93.44 219 LEU A N 1
ATOM 1733 C CA . LEU A 1 219 ? 16.048 6.402 -16.628 1.00 93.44 219 LEU A CA 1
ATOM 1734 C C . LEU A 1 219 ? 16.757 6.822 -17.917 1.00 93.44 219 LEU A C 1
ATOM 1736 O O . LEU A 1 219 ? 16.146 7.403 -18.814 1.00 93.44 219 LEU A O 1
ATOM 1740 N N . ILE A 1 220 ? 18.036 6.464 -18.021 1.00 97.88 220 ILE A N 1
ATOM 1741 C CA . ILE A 1 220 ? 18.819 6.528 -19.256 1.00 97.88 220 ILE A CA 1
ATOM 1742 C C . ILE A 1 220 ? 19.035 5.099 -19.769 1.00 97.88 220 ILE A C 1
ATOM 1744 O O . ILE A 1 220 ? 19.518 4.237 -19.038 1.00 97.88 220 ILE A O 1
ATOM 1748 N N . ILE A 1 221 ? 18.714 4.835 -21.030 1.00 98.50 221 ILE A N 1
ATOM 1749 C CA . ILE A 1 221 ? 19.012 3.578 -21.718 1.00 98.50 221 ILE A CA 1
ATOM 1750 C C . ILE A 1 221 ? 20.096 3.851 -22.758 1.00 98.50 221 ILE A C 1
ATOM 1752 O O . ILE A 1 221 ? 19.927 4.711 -23.619 1.00 98.50 221 ILE A O 1
ATOM 1756 N N . ALA A 1 222 ? 21.210 3.124 -22.689 1.00 98.31 222 ALA A N 1
ATOM 1757 C CA . ALA A 1 222 ? 22.289 3.224 -23.670 1.00 98.31 222 ALA A CA 1
ATOM 1758 C C . ALA A 1 222 ? 22.194 2.070 -24.673 1.00 98.31 222 ALA A C 1
ATOM 1760 O O . ALA A 1 222 ? 22.412 0.913 -24.309 1.00 98.31 222 ALA A O 1
ATOM 1761 N N . GLY A 1 223 ? 21.869 2.389 -25.928 1.00 97.88 223 GLY A N 1
ATOM 1762 C CA . GLY A 1 223 ? 21.681 1.422 -27.006 1.00 97.88 223 GLY A CA 1
ATOM 1763 C C . GLY A 1 223 ? 22.929 0.593 -27.310 1.00 97.88 223 GLY A C 1
ATOM 1764 O O . GLY A 1 223 ? 24.061 1.026 -27.087 1.00 97.88 223 GLY A O 1
ATOM 1765 N N . HIS A 1 224 ? 22.724 -0.604 -27.862 1.00 97.00 224 HIS A N 1
ATOM 1766 C CA . HIS A 1 224 ? 23.803 -1.534 -28.212 1.00 97.00 224 HIS A CA 1
ATOM 1767 C C . HIS A 1 224 ? 24.849 -0.927 -29.157 1.00 97.00 224 HIS A C 1
ATOM 1769 O O . HIS A 1 224 ? 26.038 -1.214 -29.033 1.00 97.00 224 HIS A O 1
ATOM 1775 N N . ASP A 1 225 ? 24.413 -0.086 -30.088 1.00 97.06 225 ASP A N 1
ATOM 1776 C CA . ASP A 1 225 ? 25.205 0.520 -31.157 1.00 97.06 225 ASP A CA 1
ATOM 1777 C C . ASP A 1 225 ? 26.051 1.727 -30.706 1.00 97.06 225 ASP A C 1
ATOM 1779 O O . ASP A 1 225 ? 26.826 2.277 -31.489 1.00 97.06 225 ASP A O 1
ATOM 1783 N N . THR A 1 226 ? 25.939 2.136 -29.440 1.00 97.25 226 THR A N 1
ATOM 1784 C CA . THR A 1 226 ? 26.587 3.351 -28.917 1.00 97.25 226 THR A CA 1
ATOM 1785 C C . THR A 1 226 ? 28.071 3.179 -28.560 1.00 97.25 226 THR A C 1
ATOM 1787 O O . THR A 1 226 ? 28.772 4.165 -28.340 1.00 97.25 226 THR A O 1
ATOM 1790 N N . GLY A 1 227 ? 28.603 1.952 -28.546 1.00 95.44 227 GLY A N 1
ATOM 1791 C CA . GLY A 1 227 ? 30.002 1.704 -28.184 1.00 95.44 227 GLY A CA 1
ATOM 1792 C C . GLY A 1 227 ? 30.520 0.318 -28.563 1.00 95.44 227 GLY A C 1
ATOM 1793 O O . GLY A 1 227 ? 29.751 -0.619 -28.775 1.00 95.44 227 GLY A O 1
ATOM 1794 N N . VAL A 1 228 ? 31.845 0.204 -28.681 1.00 93.62 228 VAL A N 1
ATOM 1795 C CA . VAL A 1 228 ? 32.561 -1.040 -29.009 1.00 93.62 228 VAL A CA 1
ATOM 1796 C C . VAL A 1 228 ? 34.036 -0.924 -28.611 1.00 93.62 228 VAL A C 1
ATOM 1798 O O . VAL A 1 228 ? 34.605 0.160 -28.675 1.00 93.62 228 VAL A O 1
ATOM 1801 N N . ASN A 1 229 ? 34.691 -2.041 -28.271 1.00 92.25 229 ASN A N 1
ATOM 1802 C CA . ASN A 1 229 ? 36.140 -2.100 -28.017 1.00 92.25 229 ASN A CA 1
ATOM 1803 C C . ASN A 1 229 ? 36.631 -1.060 -26.996 1.00 92.25 229 ASN A C 1
ATOM 1805 O O . ASN A 1 229 ? 37.574 -0.328 -27.278 1.00 92.25 229 ASN A O 1
ATOM 1809 N N . TYR A 1 230 ? 36.024 -1.029 -25.808 1.00 95.12 230 TYR A N 1
ATOM 1810 C CA . TYR A 1 230 ? 36.310 -0.071 -24.724 1.00 95.12 230 TYR A CA 1
ATOM 1811 C C . TYR A 1 230 ? 35.871 1.377 -24.986 1.00 95.12 230 TYR A C 1
ATOM 1813 O O . TYR A 1 230 ? 35.783 2.144 -24.029 1.00 95.12 230 TYR A O 1
ATOM 1821 N N . ASP A 1 231 ? 35.537 1.744 -26.222 1.00 95.38 231 ASP A N 1
ATOM 1822 C CA . ASP A 1 231 ? 35.191 3.115 -26.585 1.00 95.38 231 ASP A CA 1
ATOM 1823 C C . ASP A 1 231 ? 33.680 3.365 -26.484 1.00 95.38 231 ASP A C 1
ATOM 1825 O O . ASP A 1 231 ? 32.859 2.587 -26.983 1.00 95.38 231 ASP A O 1
ATOM 1829 N N . TRP A 1 232 ? 33.316 4.494 -25.870 1.00 97.06 232 TRP A N 1
ATOM 1830 C CA . TRP A 1 232 ? 31.946 5.000 -25.811 1.00 97.06 232 TRP A CA 1
ATOM 1831 C C . TRP A 1 232 ? 31.937 6.530 -25.806 1.00 97.06 232 TRP A C 1
ATOM 1833 O O . TRP A 1 232 ? 32.584 7.142 -24.956 1.00 97.06 232 TRP A O 1
ATOM 1843 N N . GLY A 1 233 ? 31.172 7.142 -26.715 1.00 93.38 233 GLY A N 1
ATOM 1844 C CA . GLY A 1 233 ? 30.904 8.585 -26.704 1.00 93.38 233 GLY A CA 1
ATOM 1845 C C . GLY A 1 233 ? 32.136 9.502 -26.674 1.00 93.38 233 GLY A C 1
ATOM 1846 O O . GLY A 1 233 ? 33.243 9.128 -27.060 1.00 93.38 233 GLY A O 1
ATOM 1847 N N . THR A 1 234 ? 31.921 10.741 -26.226 1.00 95.81 234 THR A N 1
ATOM 1848 C CA . THR A 1 234 ? 32.994 11.669 -25.833 1.00 95.81 234 THR A CA 1
ATOM 1849 C C . THR A 1 234 ? 33.055 11.779 -24.305 1.00 95.81 234 THR A C 1
ATOM 1851 O O . THR A 1 234 ? 32.052 11.503 -23.637 1.00 95.81 234 THR A O 1
ATOM 1854 N N . PRO A 1 235 ? 34.181 12.224 -23.716 1.00 96.06 235 PRO A N 1
ATOM 1855 C CA . PRO A 1 235 ? 34.271 12.450 -22.272 1.00 96.06 235 PRO A CA 1
ATOM 1856 C C . PRO A 1 235 ? 33.186 13.392 -21.727 1.00 96.06 235 PRO A C 1
ATOM 1858 O O . PRO A 1 235 ? 32.680 13.178 -20.630 1.00 96.06 235 PRO A O 1
ATOM 1861 N N . GLU A 1 236 ? 32.785 14.408 -22.495 1.00 97.06 236 GLU A N 1
ATOM 1862 C CA . GLU A 1 236 ? 31.726 15.352 -22.119 1.00 97.06 236 GLU A CA 1
ATOM 1863 C C . GLU A 1 236 ? 30.351 14.676 -22.069 1.00 97.06 236 GLU A C 1
ATOM 1865 O O . GLU A 1 236 ? 29.572 14.942 -21.156 1.00 97.06 236 GLU A O 1
ATOM 1870 N N . ALA A 1 237 ? 30.067 13.773 -23.012 1.00 97.38 237 ALA A N 1
ATOM 1871 C CA . ALA A 1 237 ? 28.835 12.989 -23.022 1.00 97.38 237 ALA A CA 1
ATOM 1872 C C . ALA A 1 237 ? 28.757 12.048 -21.808 1.00 97.38 237 ALA A C 1
ATOM 1874 O O . ALA A 1 237 ? 27.736 12.003 -21.124 1.00 97.38 237 ALA A O 1
ATOM 1875 N N . VAL A 1 238 ? 29.856 11.352 -21.491 1.00 97.31 238 VAL A N 1
ATOM 1876 C CA . VAL A 1 238 ? 29.946 10.504 -20.288 1.00 97.31 238 VAL A CA 1
ATOM 1877 C C . VAL A 1 238 ? 29.756 11.347 -19.027 1.00 97.31 238 VAL A C 1
ATOM 1879 O O . VAL A 1 238 ? 28.978 10.983 -18.148 1.00 97.31 238 VAL A O 1
ATOM 1882 N N . GLN A 1 239 ? 30.414 12.506 -18.948 1.00 96.12 239 GLN A N 1
ATOM 1883 C CA . GLN A 1 239 ? 30.300 13.402 -17.801 1.00 96.12 239 GLN A CA 1
ATOM 1884 C C . GLN A 1 239 ? 28.874 13.935 -17.615 1.00 96.12 239 GLN A C 1
ATOM 1886 O O . GLN A 1 239 ? 28.444 14.070 -16.471 1.00 96.12 239 GLN A O 1
ATOM 1891 N N . ALA A 1 240 ? 28.138 14.218 -18.694 1.00 95.19 240 ALA A N 1
ATOM 1892 C CA . ALA A 1 240 ? 26.738 14.638 -18.620 1.00 95.19 240 ALA A CA 1
ATOM 1893 C C . ALA A 1 240 ? 25.849 13.542 -18.005 1.00 95.19 240 ALA A C 1
ATOM 1895 O O . ALA A 1 240 ? 25.055 13.826 -17.107 1.00 95.19 240 ALA A O 1
ATOM 1896 N N . ILE A 1 241 ? 26.044 12.282 -18.413 1.00 96.56 241 ILE A N 1
ATOM 1897 C CA . ILE A 1 241 ? 25.333 11.127 -17.844 1.00 96.56 241 ILE A CA 1
ATOM 1898 C C . ILE A 1 241 ? 25.690 10.954 -16.365 1.00 96.56 241 ILE A C 1
ATOM 1900 O O . ILE A 1 241 ? 24.795 10.904 -15.525 1.00 96.56 241 ILE A O 1
ATOM 1904 N N . VAL A 1 242 ? 26.978 10.930 -16.014 1.00 95.00 242 VAL A N 1
ATOM 1905 C CA . VAL A 1 242 ? 27.420 10.742 -14.620 1.00 95.00 242 VAL A CA 1
ATOM 1906 C C . VAL A 1 242 ? 26.935 11.882 -13.717 1.00 95.00 242 VAL A C 1
ATOM 1908 O O . VAL A 1 242 ? 26.440 11.634 -12.620 1.00 95.00 242 VAL A O 1
ATOM 1911 N N . ALA A 1 243 ? 27.020 13.134 -14.177 1.00 90.88 243 ALA A N 1
ATOM 1912 C CA . ALA A 1 243 ? 26.579 14.299 -13.409 1.00 90.88 243 ALA A CA 1
ATOM 1913 C C . ALA A 1 243 ? 25.059 14.345 -13.191 1.00 90.88 243 ALA A C 1
ATOM 1915 O O . ALA A 1 243 ? 24.607 14.990 -12.246 1.00 90.88 243 ALA A O 1
ATOM 1916 N N . SER A 1 244 ? 24.276 13.666 -14.035 1.00 91.44 244 SER A N 1
ATOM 1917 C CA . SER A 1 244 ? 22.821 13.594 -13.882 1.00 91.44 244 SER A CA 1
ATOM 1918 C C . SER A 1 244 ? 22.379 12.784 -12.657 1.00 91.44 244 SER A C 1
ATOM 1920 O O . SER A 1 244 ? 21.260 12.966 -12.177 1.00 91.44 244 SER A O 1
ATOM 1922 N N . GLY A 1 245 ? 23.231 11.871 -12.168 1.00 88.50 245 GLY A N 1
ATOM 1923 C CA . GLY A 1 245 ? 22.900 10.929 -11.095 1.00 88.50 245 GLY A CA 1
ATOM 1924 C C . GLY A 1 245 ? 21.776 9.945 -11.444 1.00 88.50 245 GLY A C 1
ATOM 1925 O O . GLY A 1 245 ? 21.249 9.287 -10.549 1.00 88.50 245 GLY A O 1
ATOM 1926 N N . LYS A 1 246 ? 21.366 9.861 -12.717 1.00 89.56 246 LYS A N 1
ATOM 1927 C CA . LYS A 1 246 ? 20.284 8.978 -13.160 1.00 89.56 246 LYS A CA 1
ATOM 1928 C C . LYS A 1 246 ? 20.770 7.539 -13.285 1.00 89.56 246 LYS A C 1
ATOM 1930 O O . LYS A 1 246 ? 21.925 7.272 -13.621 1.00 89.56 246 LYS A O 1
ATOM 1935 N N . LYS A 1 247 ? 19.850 6.605 -13.049 1.00 94.62 247 LYS A N 1
ATOM 1936 C CA . LYS A 1 247 ? 20.082 5.179 -13.286 1.00 94.62 247 LYS A CA 1
ATOM 1937 C C . LYS A 1 247 ? 20.274 4.921 -14.779 1.00 94.62 247 LYS A C 1
ATOM 1939 O O . LYS A 1 247 ? 19.738 5.649 -15.617 1.00 94.62 247 LYS A O 1
ATOM 1944 N N . VAL A 1 248 ? 21.023 3.866 -15.101 1.00 97.94 248 VAL A N 1
ATOM 1945 C CA . VAL A 1 248 ? 21.365 3.513 -16.488 1.00 97.94 248 VAL A CA 1
ATOM 1946 C C . VAL A 1 248 ? 21.070 2.040 -16.740 1.00 97.94 248 VAL A C 1
ATOM 1948 O O . VAL A 1 248 ? 21.559 1.177 -16.010 1.00 97.94 248 VAL A O 1
ATOM 1951 N N . LEU A 1 249 ? 20.310 1.767 -17.797 1.00 98.44 249 LEU A N 1
ATOM 1952 C CA . LEU A 1 249 ? 20.174 0.445 -18.399 1.00 98.44 249 LEU A CA 1
ATOM 1953 C C . LEU A 1 249 ? 21.085 0.375 -19.629 1.00 98.44 249 LEU A C 1
ATOM 1955 O O . LEU A 1 249 ? 20.810 0.983 -20.664 1.00 98.44 249 LEU A O 1
ATOM 1959 N N . GLY A 1 250 ? 22.198 -0.339 -19.512 1.00 98.25 250 GLY A N 1
ATOM 1960 C CA . GLY A 1 250 ? 23.138 -0.530 -20.610 1.00 98.25 250 GLY A CA 1
ATOM 1961 C C . GLY A 1 250 ? 22.734 -1.718 -21.477 1.00 98.25 250 GLY A C 1
ATOM 1962 O O . GLY A 1 250 ? 22.591 -2.821 -20.956 1.00 98.25 250 GLY A O 1
ATOM 1963 N N . LEU A 1 251 ? 22.587 -1.525 -22.790 1.00 98.56 251 LEU A N 1
ATOM 1964 C CA . LEU A 1 251 ? 22.272 -2.606 -23.727 1.00 98.56 251 LEU A CA 1
ATOM 1965 C C . LEU A 1 251 ? 23.536 -3.107 -24.428 1.00 98.56 251 LEU A C 1
ATOM 1967 O O . LEU A 1 251 ? 24.270 -2.326 -25.033 1.00 98.56 251 LEU A O 1
ATOM 1971 N N . GLY A 1 252 ? 23.777 -4.417 -24.382 1.00 97.81 252 GLY A N 1
ATOM 1972 C CA . GLY A 1 252 ? 24.853 -5.103 -25.092 1.00 97.81 252 GLY A CA 1
ATOM 1973 C C . GLY A 1 252 ? 26.207 -4.380 -25.051 1.00 97.81 252 GLY A C 1
ATOM 1974 O O . GLY A 1 252 ? 26.706 -4.003 -23.991 1.00 97.81 252 GLY A O 1
ATOM 1975 N N . TYR A 1 253 ? 26.817 -4.201 -26.226 1.00 97.81 253 TYR A N 1
ATOM 1976 C CA . TYR A 1 253 ? 28.160 -3.642 -26.372 1.00 97.81 253 TYR A CA 1
ATOM 1977 C C . TYR A 1 253 ? 28.212 -2.179 -25.934 1.00 97.81 253 TYR A C 1
ATOM 1979 O O . TYR A 1 253 ? 29.005 -1.847 -25.056 1.00 97.81 253 TYR A O 1
ATOM 1987 N N . GLY A 1 254 ? 27.318 -1.337 -26.453 1.00 97.62 254 GLY A N 1
ATOM 1988 C CA . GLY A 1 254 ? 27.238 0.069 -26.076 1.00 97.62 254 GLY A CA 1
ATOM 1989 C C . GLY A 1 254 ? 27.082 0.287 -24.574 1.00 97.62 254 GLY A C 1
ATOM 1990 O O . GLY A 1 254 ? 27.871 1.024 -23.990 1.00 97.62 254 GLY A O 1
ATOM 1991 N N . GLY A 1 255 ? 26.165 -0.431 -23.921 1.00 97.56 255 GLY A N 1
ATOM 1992 C CA . GLY A 1 255 ? 26.004 -0.391 -22.467 1.00 97.56 255 GLY A CA 1
ATOM 1993 C C . GLY A 1 255 ? 27.277 -0.759 -21.704 1.00 97.56 255 GLY A C 1
ATOM 1994 O O . GLY A 1 255 ? 27.737 -0.001 -20.854 1.00 97.56 255 GLY A O 1
ATOM 1995 N N . SER A 1 256 ? 27.897 -1.888 -22.053 1.00 98.06 256 SER A N 1
ATOM 1996 C CA . SER A 1 256 ? 29.136 -2.340 -21.403 1.00 98.06 256 SER A CA 1
ATOM 1997 C C . SER A 1 256 ? 30.326 -1.390 -21.625 1.00 98.06 256 SER A C 1
ATOM 1999 O O . SER A 1 256 ? 31.181 -1.242 -20.748 1.00 98.06 256 SER A O 1
ATOM 2001 N N . CYS A 1 257 ? 30.387 -0.705 -22.772 1.00 98.38 257 CYS A N 1
ATOM 2002 C CA . CYS A 1 257 ? 31.392 0.319 -23.044 1.00 98.38 257 CYS A CA 1
ATOM 2003 C C . CYS A 1 257 ? 31.093 1.625 -22.295 1.00 98.38 257 CYS A C 1
ATOM 2005 O O . CYS A 1 257 ? 32.025 2.254 -21.807 1.00 98.38 257 CYS A O 1
ATOM 2007 N N . LEU A 1 258 ? 29.829 2.020 -22.120 1.00 98.31 258 LEU A N 1
ATOM 2008 C CA . LEU A 1 258 ? 29.484 3.150 -21.253 1.00 98.31 258 LEU A CA 1
ATOM 2009 C C . LEU A 1 258 ? 29.899 2.866 -19.804 1.00 98.31 258 LEU A C 1
ATOM 2011 O O . LEU A 1 258 ? 30.566 3.686 -19.179 1.00 98.31 258 LEU A O 1
ATOM 2015 N N . PHE A 1 259 ? 29.587 1.675 -19.292 1.00 98.38 259 PHE A N 1
ATOM 2016 C CA . PHE A 1 259 ? 29.977 1.255 -17.945 1.00 98.38 259 PHE A CA 1
ATOM 2017 C C . PHE A 1 259 ? 31.497 1.187 -17.759 1.00 98.38 259 PHE A C 1
ATOM 2019 O O . PHE A 1 259 ? 31.996 1.562 -16.696 1.00 98.38 259 PHE A O 1
ATOM 2026 N N . GLN A 1 260 ? 32.249 0.849 -18.814 1.00 97.50 260 GLN A N 1
ATOM 2027 C CA . GLN A 1 260 ? 33.710 0.980 -18.838 1.00 97.50 260 GLN A CA 1
ATOM 2028 C C . GLN A 1 260 ? 34.168 2.425 -18.590 1.00 97.50 260 GLN A C 1
ATOM 2030 O O . GLN A 1 260 ? 35.130 2.629 -17.848 1.00 97.50 260 GLN A O 1
ATOM 2035 N N . GLN A 1 261 ? 33.496 3.412 -19.191 1.00 97.44 261 GLN A N 1
ATOM 2036 C CA . GLN A 1 261 ? 33.819 4.836 -19.031 1.00 97.44 261 GLN A CA 1
ATOM 2037 C C . GLN A 1 261 ? 33.331 5.409 -17.691 1.00 97.44 261 GLN A C 1
ATOM 2039 O O . GLN A 1 261 ? 33.972 6.295 -17.132 1.00 97.44 261 GLN A O 1
ATOM 2044 N N . MET A 1 262 ? 32.236 4.876 -17.142 1.00 96.31 262 MET A N 1
ATOM 2045 C CA . MET A 1 262 ? 31.720 5.234 -15.813 1.00 96.31 262 MET A CA 1
ATOM 2046 C C . MET A 1 262 ? 32.549 4.636 -14.662 1.00 96.31 262 MET A C 1
ATOM 2048 O O . MET A 1 262 ? 32.365 5.029 -13.513 1.00 96.31 262 MET A O 1
ATOM 2052 N N . GLY A 1 263 ? 33.463 3.703 -14.952 1.00 94.94 263 GLY A N 1
ATOM 2053 C CA . GLY A 1 263 ? 34.306 3.050 -13.948 1.00 94.94 263 GLY A CA 1
ATOM 2054 C C . GLY A 1 263 ? 33.607 1.934 -13.164 1.00 94.94 263 GLY A C 1
ATOM 2055 O O . GLY A 1 263 ? 34.080 1.569 -12.089 1.00 94.94 263 GLY A O 1
ATOM 2056 N N . LEU A 1 264 ? 32.503 1.396 -13.688 1.00 96.88 264 LEU A N 1
ATOM 2057 C CA . LEU A 1 264 ? 31.811 0.237 -13.122 1.00 96.88 264 LEU A CA 1
ATOM 2058 C C . LEU A 1 264 ? 32.557 -1.058 -13.469 1.00 96.88 264 LEU A C 1
ATOM 2060 O O . LEU A 1 264 ? 33.279 -1.118 -14.468 1.00 96.88 264 LEU A O 1
ATOM 2064 N N . SER A 1 265 ? 32.400 -2.102 -12.658 1.00 97.50 265 SER A N 1
ATOM 2065 C CA . SER A 1 265 ? 32.995 -3.416 -12.907 1.00 97.50 265 SER A CA 1
ATOM 2066 C C . SER A 1 265 ? 32.204 -4.267 -13.908 1.00 97.50 265 SER A C 1
ATOM 2068 O O . SER A 1 265 ? 32.816 -5.129 -14.537 1.00 97.50 265 SER A O 1
ATOM 2070 N N . ILE A 1 266 ? 30.911 -3.991 -14.123 1.00 97.38 266 ILE A N 1
ATOM 2071 C CA . ILE A 1 266 ? 30.063 -4.600 -15.170 1.00 97.38 266 ILE A CA 1
ATOM 2072 C C . ILE A 1 266 ? 30.341 -4.002 -16.565 1.00 97.38 266 ILE A C 1
ATOM 2074 O O . ILE A 1 266 ? 29.516 -3.300 -17.148 1.00 97.38 266 ILE A O 1
ATOM 2078 N N . ASN A 1 267 ? 31.553 -4.202 -17.084 1.00 96.62 267 ASN A N 1
ATOM 2079 C CA . ASN A 1 267 ? 32.069 -3.469 -18.241 1.00 96.62 267 ASN A CA 1
ATOM 2080 C C . ASN A 1 267 ? 32.625 -4.358 -19.366 1.00 96.62 267 ASN A C 1
ATOM 2082 O O . ASN A 1 267 ? 32.926 -5.538 -19.203 1.00 96.62 267 ASN A O 1
ATOM 2086 N N . TRP A 1 268 ? 32.889 -3.729 -20.518 1.00 96.00 268 TRP A N 1
ATOM 2087 C CA . TRP A 1 268 ? 33.458 -4.388 -21.699 1.00 96.00 268 TRP A CA 1
ATOM 2088 C C . TRP A 1 268 ? 34.713 -5.235 -21.413 1.00 96.00 268 TRP A C 1
ATOM 2090 O O . TRP A 1 268 ? 34.865 -6.324 -21.962 1.00 96.00 268 TRP A O 1
ATOM 2100 N N . GLY A 1 269 ? 35.634 -4.753 -20.572 1.00 94.56 269 GLY A N 1
ATOM 2101 C CA . GLY A 1 269 ? 36.882 -5.453 -20.252 1.00 94.56 269 GLY A CA 1
ATOM 2102 C C . GLY A 1 269 ? 36.710 -6.719 -19.408 1.00 94.56 269 GLY A C 1
ATOM 2103 O O . GLY A 1 269 ? 37.619 -7.561 -19.361 1.00 94.56 269 GLY A O 1
ATOM 2104 N N . HIS A 1 270 ? 35.568 -6.860 -18.741 1.00 95.56 270 HIS A N 1
ATOM 2105 C CA . HIS A 1 270 ? 35.231 -7.988 -17.878 1.00 95.56 270 HIS A CA 1
ATOM 2106 C C . HIS A 1 270 ? 34.216 -8.948 -18.518 1.00 95.56 270 HIS A C 1
ATOM 2108 O O . HIS A 1 270 ? 34.106 -10.095 -18.073 1.00 95.56 270 HIS A O 1
ATOM 2114 N N . GLY A 1 271 ? 33.577 -8.538 -19.614 1.00 92.25 271 GLY A N 1
ATOM 2115 C CA . GLY A 1 271 ? 32.646 -9.352 -20.380 1.00 92.25 271 GLY A CA 1
ATOM 2116 C C . GLY A 1 271 ? 33.285 -10.321 -21.384 1.00 92.25 271 GLY A C 1
ATOM 2117 O O . GLY A 1 271 ? 34.416 -10.161 -21.848 1.00 92.25 271 GLY A O 1
ATOM 2118 N N . ALA A 1 272 ? 32.519 -11.343 -21.764 1.00 94.94 272 ALA A N 1
ATOM 2119 C CA . ALA A 1 272 ? 32.767 -12.163 -22.948 1.00 94.94 272 ALA A CA 1
ATOM 2120 C C . ALA A 1 272 ? 31.591 -12.077 -23.918 1.00 94.94 272 ALA A C 1
ATOM 2122 O O . ALA A 1 272 ? 30.434 -12.013 -23.504 1.00 94.94 272 ALA A O 1
ATOM 2123 N N . VAL A 1 273 ? 31.907 -12.110 -25.212 1.00 95.81 273 VAL A N 1
ATOM 2124 C CA . VAL A 1 273 ? 30.922 -12.035 -26.293 1.00 95.81 273 VAL A CA 1
ATOM 2125 C C . VAL A 1 273 ? 30.577 -13.421 -26.832 1.00 95.81 273 VAL A C 1
ATOM 2127 O O . VAL A 1 273 ? 31.443 -14.295 -26.911 1.00 95.81 273 VAL A O 1
ATOM 2130 N N . GLY A 1 274 ? 29.327 -13.619 -27.239 1.00 96.12 274 GLY A N 1
ATOM 2131 C CA . GLY A 1 274 ? 28.853 -14.888 -27.792 1.00 96.12 274 GLY A CA 1
ATOM 2132 C C . GLY A 1 274 ? 27.498 -14.766 -28.484 1.00 96.12 274 GLY A C 1
ATOM 2133 O O . GLY A 1 274 ? 27.071 -13.660 -28.815 1.00 96.12 274 GLY A O 1
ATOM 2134 N N . PHE A 1 275 ? 26.846 -15.909 -28.710 1.00 97.06 275 PHE A N 1
ATOM 2135 C CA . PHE A 1 275 ? 25.489 -15.999 -29.251 1.00 97.06 275 PHE A CA 1
ATOM 2136 C C . PHE A 1 275 ? 24.606 -16.826 -28.319 1.00 97.06 275 PHE A C 1
ATOM 2138 O O . PHE A 1 275 ? 25.009 -17.919 -27.929 1.00 97.06 275 PHE A O 1
ATOM 2145 N N . GLU A 1 276 ? 23.441 -16.302 -27.953 1.00 97.31 276 GLU A N 1
ATOM 2146 C CA . GLU A 1 276 ? 22.499 -16.941 -27.029 1.00 97.31 276 GLU A CA 1
ATOM 2147 C C . GLU A 1 276 ? 21.107 -16.307 -27.188 1.00 97.31 276 GLU A C 1
ATOM 2149 O O . GLU A 1 276 ? 20.999 -15.148 -27.596 1.00 97.31 276 GLU A O 1
ATOM 2154 N N . ASP A 1 277 ? 20.046 -17.052 -26.882 1.00 97.81 277 ASP A N 1
ATOM 2155 C CA . ASP A 1 277 ? 18.657 -16.557 -26.865 1.00 97.81 277 ASP A CA 1
ATOM 2156 C C . ASP A 1 277 ? 17.989 -16.648 -25.486 1.00 97.81 277 ASP A C 1
ATOM 2158 O O . ASP A 1 277 ? 16.891 -16.120 -25.289 1.00 97.81 277 ASP A O 1
ATOM 2162 N N . SER A 1 278 ? 18.655 -17.299 -24.534 1.00 98.19 278 SER A N 1
ATOM 2163 C CA . SER A 1 278 ? 18.089 -17.701 -23.253 1.00 98.19 278 SER A CA 1
ATOM 2164 C C . SER A 1 278 ? 18.971 -17.310 -22.070 1.00 98.19 278 SER A C 1
ATOM 2166 O O . SER A 1 278 ? 20.182 -17.116 -22.179 1.00 98.19 278 SER A O 1
ATOM 2168 N N . ILE A 1 279 ? 18.363 -17.246 -20.890 1.00 98.31 279 ILE A N 1
ATOM 2169 C CA . ILE A 1 279 ? 19.073 -17.121 -19.615 1.00 98.31 279 ILE A CA 1
ATOM 2170 C C . ILE A 1 279 ? 18.702 -18.269 -18.685 1.00 98.31 279 ILE A C 1
ATOM 2172 O O . ILE A 1 279 ? 17.601 -18.803 -18.746 1.00 98.31 279 ILE A O 1
ATOM 2176 N N . TYR A 1 280 ? 19.610 -18.610 -17.781 1.00 98.38 280 TYR A N 1
ATOM 2177 C CA . TYR A 1 280 ? 19.317 -19.343 -16.561 1.00 98.38 280 TYR A CA 1
ATOM 2178 C C . TYR A 1 280 ? 19.075 -18.339 -15.430 1.00 98.38 280 TYR A C 1
ATOM 2180 O O . TYR A 1 280 ? 19.962 -17.535 -15.117 1.00 98.38 280 TYR A O 1
ATOM 2188 N N . VAL A 1 281 ? 17.897 -18.395 -14.813 1.00 97.69 281 VAL A N 1
ATOM 2189 C CA . VAL A 1 281 ? 17.494 -17.526 -13.699 1.00 97.69 281 VAL A CA 1
ATOM 2190 C C . VAL A 1 281 ? 18.256 -17.914 -12.432 1.00 97.69 281 VAL A C 1
ATOM 2192 O O . VAL A 1 281 ? 18.191 -19.056 -11.964 1.00 97.69 281 VAL A O 1
ATOM 2195 N N . VAL A 1 282 ? 19.019 -16.965 -11.885 1.00 96.19 282 VAL A N 1
ATOM 2196 C CA . VAL A 1 282 ? 19.886 -17.205 -10.720 1.00 96.19 282 VAL A CA 1
ATOM 2197 C C . VAL A 1 282 ? 19.053 -17.330 -9.447 1.00 96.19 282 VAL A C 1
ATOM 2199 O O . VAL A 1 282 ? 19.168 -18.332 -8.735 1.00 96.19 282 VAL A O 1
ATOM 2202 N N . ASP A 1 283 ? 18.189 -16.344 -9.217 1.00 93.19 283 ASP A N 1
ATOM 2203 C CA . ASP A 1 283 ? 17.265 -16.259 -8.094 1.00 93.19 283 ASP A CA 1
ATOM 2204 C C . ASP A 1 283 ? 15.841 -16.062 -8.624 1.00 93.19 283 ASP A C 1
ATOM 2206 O O . ASP A 1 283 ? 15.534 -15.050 -9.251 1.00 93.19 283 ASP A O 1
ATOM 2210 N N . THR A 1 284 ? 14.994 -17.068 -8.412 1.00 90.44 284 THR A N 1
ATOM 2211 C CA . THR A 1 284 ? 13.601 -17.077 -8.875 1.00 90.44 284 THR A CA 1
ATOM 2212 C C . THR A 1 284 ? 12.679 -16.242 -7.992 1.00 90.44 284 THR A C 1
ATOM 2214 O O . THR A 1 284 ? 11.564 -15.964 -8.406 1.00 90.44 284 THR A O 1
ATOM 2217 N N . GLU A 1 285 ? 13.122 -15.867 -6.789 1.00 87.00 285 GLU A N 1
ATOM 2218 C CA . GLU A 1 285 ? 12.363 -15.031 -5.849 1.00 87.00 285 GLU A CA 1
ATOM 2219 C C . GLU A 1 285 ? 12.718 -13.543 -5.993 1.00 87.00 285 GLU A C 1
ATOM 2221 O O . GLU A 1 285 ? 12.138 -12.689 -5.325 1.00 87.00 285 GLU A O 1
ATOM 2226 N N . HIS A 1 286 ? 13.673 -13.206 -6.866 1.00 88.81 286 HIS A N 1
ATOM 2227 C CA . HIS A 1 286 ? 14.032 -11.818 -7.110 1.00 88.81 286 HIS A CA 1
ATOM 2228 C C . HIS A 1 286 ? 12.876 -11.083 -7.796 1.00 88.81 286 HIS A C 1
ATOM 2230 O O . HIS A 1 286 ? 12.390 -11.528 -8.838 1.00 88.81 286 HIS A O 1
ATOM 2236 N N . GLN A 1 287 ? 12.546 -9.880 -7.310 1.00 81.06 287 GLN A N 1
ATOM 2237 C CA . GLN A 1 287 ? 11.393 -9.086 -7.773 1.00 81.06 287 GLN A CA 1
ATOM 2238 C C . GLN A 1 287 ? 11.401 -8.725 -9.277 1.00 81.06 287 GLN A C 1
ATOM 2240 O O . GLN A 1 287 ? 10.449 -8.205 -9.851 1.00 81.06 287 GLN A O 1
ATOM 2245 N N . LEU A 1 288 ? 12.522 -8.976 -9.952 1.00 86.12 288 LEU A N 1
ATOM 2246 C CA . LEU A 1 288 ? 12.659 -8.758 -11.391 1.00 86.12 288 LEU A CA 1
ATOM 2247 C C . LEU A 1 288 ? 11.829 -9.775 -12.188 1.00 86.12 288 LEU A C 1
ATOM 2249 O O . LEU A 1 288 ? 11.473 -9.509 -13.332 1.00 86.12 288 LEU A O 1
ATOM 2253 N N . PHE A 1 289 ? 11.542 -10.942 -11.609 1.00 91.19 289 PHE A N 1
ATOM 2254 C CA . PHE A 1 289 ? 10.820 -12.032 -12.265 1.00 91.19 289 PHE A CA 1
ATOM 2255 C C . PHE A 1 289 ? 9.334 -12.088 -11.890 1.00 91.19 289 PHE A C 1
ATOM 2257 O O . PHE A 1 289 ? 8.608 -12.896 -12.462 1.00 91.19 289 PHE A O 1
ATOM 2264 N N . ASP A 1 290 ? 8.866 -11.224 -10.989 1.00 79.88 290 ASP A N 1
ATOM 2265 C CA . ASP A 1 290 ? 7.458 -11.153 -10.585 1.00 79.88 290 ASP A CA 1
ATOM 2266 C C . ASP A 1 290 ? 6.814 -9.767 -10.803 1.00 79.88 290 ASP A C 1
ATOM 2268 O O . ASP A 1 290 ? 5.586 -9.681 -10.842 1.00 79.88 290 ASP A O 1
ATOM 2272 N N . GLN A 1 291 ? 7.599 -8.695 -10.999 1.00 70.12 291 GLN A N 1
ATOM 2273 C CA . GLN A 1 291 ? 7.082 -7.326 -11.106 1.00 70.12 291 GLN A CA 1
ATOM 2274 C C . GLN A 1 291 ? 7.669 -6.512 -12.270 1.00 70.12 291 GLN A C 1
ATOM 2276 O O . GLN A 1 291 ? 8.890 -6.490 -12.450 1.00 70.12 291 GLN A O 1
ATOM 2281 N N . PRO A 1 292 ? 6.827 -5.751 -13.005 1.00 61.91 292 PRO A N 1
ATOM 2282 C CA . PRO A 1 292 ? 5.366 -5.712 -12.920 1.00 61.91 292 PRO A CA 1
ATOM 2283 C C . PRO A 1 292 ? 4.681 -6.936 -13.540 1.00 61.91 292 PRO A C 1
ATOM 2285 O O . PRO A 1 292 ? 3.507 -7.178 -13.269 1.00 61.91 292 PRO A O 1
ATOM 2288 N N . TYR A 1 293 ? 5.384 -7.687 -14.388 1.00 77.06 293 TYR A N 1
ATOM 2289 C CA . TYR A 1 293 ? 4.852 -8.897 -14.997 1.00 77.06 293 TYR A CA 1
ATOM 2290 C C . TYR A 1 293 ? 5.416 -10.142 -14.335 1.00 77.06 293 TYR A C 1
ATOM 2292 O O . TYR A 1 293 ? 6.630 -10.320 -14.272 1.00 77.06 293 TYR A O 1
ATOM 2300 N N . GLU A 1 294 ? 4.528 -11.061 -13.971 1.00 83.12 294 GLU A N 1
ATOM 2301 C CA . GLU A 1 294 ? 4.927 -12.413 -13.606 1.00 83.12 294 GLU A CA 1
ATOM 2302 C C . GLU A 1 294 ? 5.589 -13.110 -14.806 1.00 83.12 294 GLU A C 1
ATOM 2304 O O . GLU A 1 294 ? 5.030 -13.177 -15.914 1.00 83.12 294 GLU A O 1
ATOM 2309 N N . ILE A 1 295 ? 6.807 -13.603 -14.585 1.00 90.00 295 ILE A N 1
ATOM 2310 C CA . ILE A 1 295 ? 7.562 -14.425 -15.522 1.00 90.00 295 ILE A CA 1
ATOM 2311 C C . ILE A 1 295 ? 7.425 -15.875 -15.072 1.00 90.00 295 ILE A C 1
ATOM 2313 O O . ILE A 1 295 ? 7.919 -16.254 -14.015 1.00 90.00 295 ILE A O 1
ATOM 2317 N N . ASP A 1 296 ? 6.786 -16.698 -15.900 1.00 89.69 296 ASP A N 1
ATOM 2318 C CA . ASP A 1 296 ? 6.738 -18.143 -15.679 1.00 89.69 296 ASP A CA 1
ATOM 2319 C C . ASP A 1 296 ? 8.145 -18.724 -15.875 1.00 89.69 296 ASP A C 1
ATOM 2321 O O . ASP A 1 296 ? 8.614 -18.890 -17.006 1.00 89.69 296 ASP A O 1
ATOM 2325 N N . VAL A 1 297 ? 8.858 -18.943 -14.767 1.00 93.50 297 VAL A N 1
ATOM 2326 C CA . VAL A 1 297 ? 10.201 -19.526 -14.767 1.00 93.50 297 VAL A CA 1
ATOM 2327 C C . VAL A 1 297 ? 10.073 -21.051 -14.720 1.00 93.50 297 VAL A C 1
ATOM 2329 O O . VAL A 1 297 ? 9.634 -21.595 -13.702 1.00 93.50 297 VAL A O 1
ATOM 2332 N N . PRO A 1 298 ? 10.503 -21.777 -15.770 1.00 94.25 298 PRO A N 1
ATOM 2333 C CA . PRO A 1 298 ? 10.392 -23.230 -15.794 1.00 94.25 298 PRO A CA 1
ATOM 2334 C C . PRO A 1 298 ? 11.240 -23.906 -14.708 1.00 94.25 298 PRO A C 1
ATOM 2336 O O . PRO A 1 298 ? 12.169 -23.324 -14.148 1.00 94.25 298 PRO A O 1
ATOM 2339 N N . ALA A 1 299 ? 10.972 -25.187 -14.442 1.00 94.56 299 ALA A N 1
ATOM 2340 C CA . ALA A 1 299 ? 11.668 -25.947 -13.397 1.00 94.56 299 ALA A CA 1
ATOM 2341 C C . ALA A 1 299 ? 13.191 -26.076 -13.618 1.00 94.56 299 ALA A C 1
ATOM 2343 O O . ALA A 1 299 ? 13.945 -26.202 -12.653 1.00 94.56 299 ALA A O 1
ATOM 2344 N N . ASP A 1 300 ? 13.652 -26.039 -14.871 1.00 95.94 300 ASP A N 1
ATOM 2345 C CA . ASP A 1 300 ? 15.079 -26.015 -15.224 1.00 95.94 300 ASP A CA 1
ATOM 2346 C C . ASP A 1 300 ? 15.707 -24.611 -15.132 1.00 95.94 300 ASP A C 1
ATOM 2348 O O . ASP A 1 300 ? 16.921 -24.464 -15.289 1.00 95.94 300 ASP A O 1
ATOM 2352 N N . ARG A 1 301 ? 14.885 -23.603 -14.814 1.00 97.31 301 ARG A N 1
ATOM 2353 C CA . ARG A 1 301 ? 15.197 -22.176 -14.699 1.00 97.31 301 ARG A CA 1
ATOM 2354 C C . ARG A 1 301 ? 15.672 -21.525 -15.991 1.00 97.31 301 ARG A C 1
ATOM 2356 O O . ARG A 1 301 ? 16.245 -20.437 -15.928 1.00 97.31 301 ARG A O 1
ATOM 2363 N N . ILE A 1 302 ? 15.461 -22.155 -17.144 1.00 98.00 302 ILE A N 1
ATOM 2364 C CA . ILE A 1 302 ? 15.869 -21.606 -18.435 1.00 98.00 302 ILE A CA 1
ATOM 2365 C C . ILE A 1 302 ? 14.696 -20.840 -19.044 1.00 98.00 302 ILE A C 1
ATOM 2367 O O . ILE A 1 302 ? 13.641 -21.402 -19.318 1.00 98.00 302 ILE A O 1
ATOM 2371 N N . VAL A 1 303 ? 14.893 -19.543 -19.270 1.00 97.88 303 VAL A N 1
ATOM 2372 C CA . VAL A 1 303 ? 13.898 -18.652 -19.872 1.00 97.88 303 VAL A CA 1
ATOM 2373 C C . VAL A 1 303 ? 14.421 -18.158 -21.214 1.00 97.88 303 VAL A C 1
ATOM 2375 O O . VAL A 1 303 ? 15.467 -17.508 -21.273 1.00 97.88 303 VAL A O 1
ATOM 2378 N N . GLN A 1 304 ? 13.677 -18.441 -22.284 1.00 98.06 304 GLN A N 1
ATOM 2379 C CA . GLN A 1 304 ? 13.987 -17.965 -23.630 1.00 98.06 304 GLN A CA 1
ATOM 2380 C C . GLN A 1 304 ? 13.498 -16.522 -23.818 1.00 98.06 304 GLN A C 1
ATOM 2382 O O . GLN A 1 304 ? 12.300 -16.228 -23.724 1.00 98.06 304 GLN A O 1
ATOM 2387 N N . LEU A 1 305 ? 14.427 -15.609 -24.091 1.00 98.06 305 LEU A N 1
ATOM 2388 C CA . LEU A 1 305 ? 14.173 -14.172 -24.213 1.00 98.06 305 LEU A CA 1
ATOM 2389 C C . LEU A 1 305 ? 14.049 -13.713 -25.668 1.00 98.06 305 LEU A C 1
ATOM 2391 O O . LEU A 1 305 ? 13.330 -12.753 -25.937 1.00 98.06 305 LEU A O 1
ATOM 2395 N N . TYR A 1 306 ? 14.702 -14.402 -26.602 1.00 98.31 306 TYR A N 1
ATOM 2396 C CA . TYR A 1 306 ? 14.696 -14.078 -28.030 1.00 98.31 306 TYR A CA 1
ATOM 2397 C C . TYR A 1 306 ? 14.233 -15.265 -28.876 1.00 98.31 306 TYR A C 1
ATOM 2399 O O . TYR A 1 306 ? 14.337 -16.412 -28.456 1.00 98.31 306 TYR A O 1
ATOM 2407 N N . GLN A 1 307 ? 13.683 -14.986 -30.058 1.00 97.62 307 GLN A N 1
ATOM 2408 C CA . GLN A 1 307 ? 13.202 -16.021 -30.984 1.00 97.62 307 GLN A CA 1
ATOM 2409 C C . GLN A 1 307 ? 14.351 -16.861 -31.560 1.00 97.62 307 GLN A C 1
ATOM 2411 O O . GLN A 1 307 ? 14.170 -18.041 -31.851 1.00 97.62 307 GLN A O 1
ATOM 2416 N N . GLU A 1 308 ? 15.526 -16.247 -31.727 1.00 96.50 308 GLU A N 1
ATOM 2417 C CA . GLU A 1 308 ? 16.747 -16.879 -32.223 1.00 96.50 308 GLU A CA 1
ATOM 2418 C C . GLU A 1 308 ? 17.972 -16.352 -31.463 1.00 96.50 308 GLU A C 1
ATOM 2420 O O . GLU A 1 308 ? 17.950 -15.252 -30.903 1.00 96.50 308 GLU A O 1
ATOM 2425 N N . ALA A 1 309 ? 19.059 -17.133 -31.462 1.00 96.62 309 ALA A N 1
ATOM 2426 C CA . ALA A 1 309 ? 20.301 -16.774 -30.782 1.00 96.62 309 ALA A CA 1
ATOM 2427 C C . ALA A 1 309 ? 20.932 -15.511 -31.387 1.00 96.62 309 ALA A C 1
ATOM 2429 O O . ALA A 1 309 ? 21.413 -15.504 -32.523 1.00 96.62 309 ALA A O 1
ATOM 2430 N N . GLY A 1 310 ? 20.972 -14.449 -30.586 1.00 95.56 310 GLY A N 1
ATOM 2431 C CA . GLY A 1 310 ? 21.543 -13.156 -30.939 1.00 95.56 310 GLY A CA 1
ATOM 2432 C C . GLY A 1 310 ? 22.886 -12.923 -30.259 1.00 95.56 310 GLY A C 1
ATOM 2433 O O . GLY A 1 310 ? 23.287 -13.657 -29.357 1.00 95.56 310 GLY A O 1
ATOM 2434 N N . ARG A 1 311 ? 23.599 -11.872 -30.677 1.00 96.88 311 ARG A N 1
ATOM 2435 C CA . ARG A 1 311 ? 24.836 -11.464 -29.996 1.00 96.88 311 ARG A CA 1
ATOM 2436 C C . ARG A 1 311 ? 24.542 -11.072 -28.548 1.00 96.88 311 ARG A C 1
ATOM 2438 O O . ARG A 1 311 ? 23.586 -10.337 -28.293 1.00 96.88 311 ARG A O 1
ATOM 2445 N N . TYR A 1 312 ? 25.416 -11.474 -27.635 1.00 96.94 312 TYR A N 1
ATOM 2446 C CA . TYR A 1 312 ? 25.407 -11.010 -26.251 1.00 96.94 312 TYR A CA 1
ATOM 2447 C C . TYR A 1 312 ? 26.807 -10.585 -25.792 1.00 96.94 312 TYR A C 1
ATOM 2449 O O . TYR A 1 312 ? 27.814 -10.989 -26.378 1.00 96.94 312 TYR A O 1
ATOM 2457 N N . ILE A 1 313 ? 26.858 -9.812 -24.710 1.00 97.69 313 ILE A N 1
ATOM 2458 C CA . ILE A 1 313 ? 27.999 -9.702 -23.802 1.00 97.69 313 ILE A CA 1
ATOM 2459 C C . ILE A 1 313 ? 27.566 -10.145 -22.402 1.00 97.69 313 ILE A C 1
ATOM 2461 O O . ILE A 1 313 ? 26.456 -9.848 -21.971 1.00 97.69 313 ILE A O 1
ATOM 2465 N N . ALA A 1 314 ? 28.395 -10.933 -21.727 1.00 97.81 314 ALA A N 1
ATOM 2466 C CA . ALA A 1 314 ? 28.097 -11.458 -20.401 1.00 97.81 314 ALA A CA 1
ATOM 2467 C C . ALA A 1 314 ? 29.300 -11.281 -19.484 1.00 97.81 314 ALA A C 1
ATOM 2469 O O . ALA A 1 314 ? 30.412 -11.671 -19.847 1.00 97.81 314 ALA A O 1
ATOM 2470 N N . GLU A 1 315 ? 29.070 -10.734 -18.295 1.00 97.94 315 GLU A N 1
ATOM 2471 C CA . GLU A 1 315 ? 30.125 -10.428 -17.336 1.00 97.94 315 GLU A CA 1
ATOM 2472 C C . GLU A 1 315 ? 30.709 -11.693 -16.720 1.00 97.94 315 GLU A C 1
ATOM 2474 O O . GLU A 1 315 ? 29.976 -12.592 -16.292 1.00 97.94 315 GLU A O 1
ATOM 2479 N N . TYR A 1 316 ? 32.040 -11.760 -16.672 1.00 97.44 316 TYR A N 1
ATOM 2480 C CA . TYR A 1 316 ? 32.754 -12.863 -16.049 1.00 97.44 316 TYR A CA 1
ATOM 2481 C C . TYR A 1 316 ? 32.859 -12.632 -14.542 1.00 97.44 316 TYR A C 1
ATOM 2483 O O . TYR A 1 316 ? 33.651 -11.810 -14.077 1.00 97.44 316 TYR A O 1
ATOM 2491 N N . ARG A 1 317 ? 32.090 -13.402 -13.767 1.00 95.38 317 ARG A N 1
ATOM 2492 C CA . ARG A 1 317 ? 31.930 -13.226 -12.315 1.00 95.38 317 ARG A CA 1
ATOM 2493 C C . ARG A 1 317 ? 33.240 -13.027 -11.532 1.00 95.38 317 ARG A C 1
ATOM 2495 O O . ARG A 1 317 ? 33.267 -12.154 -10.677 1.00 95.38 317 ARG A O 1
ATOM 2502 N N . PRO A 1 318 ? 34.340 -13.756 -11.791 1.00 96.44 318 PRO A N 1
ATOM 2503 C CA . PRO A 1 318 ? 35.597 -13.547 -11.064 1.00 96.44 318 PRO A CA 1
ATOM 2504 C C . PRO A 1 318 ? 36.300 -12.198 -11.301 1.00 96.44 318 PRO A C 1
ATOM 2506 O O . PRO A 1 318 ? 37.351 -11.970 -10.705 1.00 96.44 318 PRO A O 1
ATOM 2509 N N . ARG A 1 319 ? 35.801 -11.349 -12.208 1.00 94.62 319 ARG A N 1
ATOM 2510 C CA . ARG A 1 319 ? 36.362 -10.022 -12.515 1.00 94.62 319 ARG A CA 1
ATOM 2511 C C . ARG A 1 319 ? 35.468 -8.854 -12.106 1.00 94.62 319 ARG A C 1
ATOM 2513 O O . ARG A 1 319 ? 35.924 -7.719 -12.196 1.00 94.62 319 ARG A O 1
ATOM 2520 N N . VAL A 1 320 ? 34.237 -9.114 -11.674 1.00 95.25 320 VAL A N 1
ATOM 2521 C CA . VAL A 1 320 ? 33.337 -8.060 -11.192 1.00 95.25 320 VAL A CA 1
ATOM 2522 C C . VAL A 1 320 ? 33.449 -7.898 -9.676 1.00 95.25 320 VAL A C 1
ATOM 2524 O O . VAL A 1 320 ? 33.993 -8.772 -8.997 1.00 95.25 320 VAL A O 1
ATOM 2527 N N . ASN A 1 321 ? 32.968 -6.774 -9.150 1.00 94.25 321 ASN A N 1
ATOM 2528 C CA . ASN A 1 321 ? 32.976 -6.495 -7.716 1.00 94.25 321 ASN A CA 1
ATOM 2529 C C . ASN A 1 321 ? 32.022 -7.425 -6.938 1.00 94.25 321 ASN A C 1
ATOM 2531 O O . ASN A 1 321 ? 31.072 -7.981 -7.492 1.00 94.25 321 ASN A O 1
ATOM 2535 N N . ASP A 1 322 ? 32.265 -7.579 -5.633 1.00 91.12 322 ASP A N 1
ATOM 2536 C CA . ASP A 1 322 ? 31.488 -8.479 -4.764 1.00 91.12 322 ASP A CA 1
ATOM 2537 C C . ASP A 1 322 ? 30.034 -8.016 -4.532 1.00 91.12 322 ASP A C 1
ATOM 2539 O O . ASP A 1 322 ? 29.190 -8.824 -4.145 1.00 91.12 322 ASP A O 1
ATOM 2543 N N . ASP A 1 323 ? 29.731 -6.734 -4.756 1.00 91.31 323 ASP A N 1
ATOM 2544 C CA . ASP A 1 323 ? 28.399 -6.133 -4.616 1.00 91.31 323 ASP A CA 1
ATOM 2545 C C . ASP A 1 323 ? 27.522 -6.283 -5.871 1.00 91.31 323 ASP A C 1
ATOM 2547 O O . ASP A 1 323 ? 26.358 -5.874 -5.864 1.00 91.31 323 ASP A O 1
ATOM 2551 N N . VAL A 1 324 ? 28.047 -6.900 -6.936 1.00 96.44 324 VAL A N 1
ATOM 2552 C CA . VAL A 1 324 ? 27.285 -7.175 -8.157 1.00 96.44 324 VAL A CA 1
ATOM 2553 C C . VAL A 1 324 ? 26.236 -8.257 -7.910 1.00 96.44 324 VAL A C 1
ATOM 2555 O O . VAL A 1 324 ? 26.532 -9.376 -7.485 1.00 96.44 324 VAL A O 1
ATOM 2558 N N . ILE A 1 325 ? 24.988 -7.937 -8.248 1.00 96.19 325 ILE A N 1
ATOM 2559 C CA . ILE A 1 325 ? 23.858 -8.863 -8.197 1.00 96.19 325 ILE A CA 1
ATOM 2560 C C . ILE A 1 325 ? 23.728 -9.547 -9.558 1.00 96.19 325 ILE A C 1
ATOM 2562 O O . ILE A 1 325 ? 23.570 -8.903 -10.598 1.00 96.19 325 ILE A O 1
ATOM 2566 N N . PHE A 1 326 ? 23.767 -10.876 -9.546 1.00 96.88 326 PHE A N 1
ATOM 2567 C CA . PHE A 1 326 ? 23.648 -11.706 -10.740 1.00 96.88 326 PHE A CA 1
ATOM 2568 C C . PHE A 1 326 ? 22.198 -12.145 -10.936 1.00 96.88 326 PHE A C 1
ATOM 2570 O O . PHE A 1 326 ? 21.676 -12.906 -10.125 1.00 96.88 326 PHE A O 1
ATOM 2577 N N . LEU A 1 327 ? 21.563 -11.697 -12.018 1.00 96.94 327 LEU A N 1
ATOM 2578 C CA . LEU A 1 327 ? 20.132 -11.908 -12.261 1.00 96.94 327 LEU A CA 1
ATOM 2579 C C . LEU A 1 327 ? 19.898 -13.040 -13.270 1.00 96.94 327 LEU A C 1
ATOM 2581 O O . LEU A 1 327 ? 19.110 -13.956 -13.031 1.00 96.94 327 LEU A O 1
ATOM 2585 N N . GLY A 1 328 ? 20.642 -13.015 -14.377 1.00 96.88 328 GLY A N 1
ATOM 2586 C CA . GLY A 1 328 ? 20.563 -14.005 -15.448 1.00 96.88 328 GLY A CA 1
ATOM 2587 C C . GLY A 1 328 ? 21.949 -14.476 -15.864 1.00 96.88 328 GLY A C 1
ATOM 2588 O O . GLY A 1 328 ? 22.854 -13.667 -16.062 1.00 96.88 328 GLY A O 1
ATOM 2589 N N . ARG A 1 329 ? 22.112 -15.793 -16.000 1.00 97.50 329 ARG A N 1
ATOM 2590 C CA . ARG A 1 329 ? 23.347 -16.456 -16.440 1.00 97.50 329 ARG A CA 1
ATOM 2591 C C . ARG A 1 329 ? 23.173 -17.048 -17.836 1.00 97.50 329 ARG A C 1
ATOM 2593 O O . ARG A 1 329 ? 22.082 -17.496 -18.159 1.00 97.50 329 ARG A O 1
ATOM 2600 N N . ILE A 1 330 ? 24.234 -17.162 -18.633 1.00 97.44 330 ILE A N 1
ATOM 2601 C CA . ILE A 1 330 ? 24.199 -18.025 -19.824 1.00 97.44 330 ILE A CA 1
ATOM 2602 C C . ILE A 1 330 ? 23.925 -19.481 -19.382 1.00 97.44 330 ILE A C 1
ATOM 2604 O O . ILE A 1 330 ? 24.643 -19.990 -18.510 1.00 97.44 330 ILE A O 1
ATOM 2608 N N . PRO A 1 331 ? 22.914 -20.184 -19.934 1.00 96.88 331 PRO A N 1
ATOM 2609 C CA . PRO A 1 331 ? 22.486 -21.498 -19.441 1.00 96.88 331 PRO A CA 1
ATOM 2610 C C . PRO A 1 331 ? 23.612 -22.521 -19.302 1.00 96.88 331 PRO A C 1
ATOM 2612 O O . PRO A 1 331 ? 23.690 -23.244 -18.306 1.00 96.88 331 PRO A O 1
ATOM 2615 N N . HIS A 1 332 ? 24.523 -22.529 -20.271 1.00 94.06 332 HIS A N 1
ATOM 2616 C CA . HIS A 1 332 ? 25.588 -23.513 -20.391 1.00 94.06 332 HIS A CA 1
ATOM 2617 C C . HIS A 1 332 ? 26.967 -23.011 -19.915 1.00 94.06 332 HIS A C 1
ATOM 2619 O O . HIS A 1 332 ? 27.931 -23.776 -19.952 1.00 94.06 332 HIS A O 1
ATOM 2625 N N . LEU A 1 333 ? 27.083 -21.767 -19.422 1.00 94.19 333 LEU A N 1
ATOM 2626 C CA . LEU A 1 333 ? 28.338 -21.195 -18.913 1.00 94.19 333 LEU A CA 1
ATOM 2627 C C . LEU A 1 333 ? 28.177 -20.702 -17.470 1.00 94.19 333 LEU A C 1
ATOM 2629 O O . LEU A 1 333 ? 27.484 -19.729 -17.195 1.00 94.19 333 LEU A O 1
ATOM 2633 N N . ARG A 1 334 ? 28.856 -21.364 -16.527 1.00 90.12 334 ARG A N 1
ATOM 2634 C CA . ARG A 1 334 ? 28.607 -21.199 -15.083 1.00 90.12 334 ARG A CA 1
ATOM 2635 C C . ARG A 1 334 ? 28.965 -19.821 -14.506 1.00 90.12 334 ARG A C 1
ATOM 2637 O O . ARG A 1 334 ? 28.353 -19.438 -13.512 1.00 90.12 334 ARG A O 1
ATOM 2644 N N . ASP A 1 335 ? 29.902 -19.107 -15.121 1.00 96.06 335 ASP A N 1
ATOM 2645 C CA . ASP A 1 335 ? 30.471 -17.866 -14.575 1.00 96.06 335 ASP A CA 1
ATOM 2646 C C . ASP A 1 335 ? 30.224 -16.631 -15.458 1.00 96.06 335 ASP A C 1
ATOM 2648 O O . ASP A 1 335 ? 30.858 -15.601 -15.243 1.00 96.06 335 ASP A O 1
ATOM 2652 N N . TYR A 1 336 ? 29.321 -16.726 -16.442 1.00 97.75 336 TYR A N 1
ATOM 2653 C CA . TYR A 1 336 ? 29.037 -15.654 -17.402 1.00 97.75 336 TYR A CA 1
ATOM 2654 C C . TYR A 1 336 ? 27.586 -15.189 -17.314 1.00 97.75 336 TYR A C 1
ATOM 2656 O O . TYR A 1 336 ? 26.658 -15.978 -17.519 1.00 97.75 336 TYR A O 1
ATOM 2664 N N . TYR A 1 337 ? 27.397 -13.901 -17.037 1.00 98.31 337 TYR A N 1
ATOM 2665 C CA . TYR A 1 337 ? 26.098 -13.330 -16.696 1.00 98.31 337 TYR A CA 1
ATOM 2666 C C . TYR A 1 337 ? 25.721 -12.166 -17.623 1.00 98.31 337 TYR A C 1
ATOM 2668 O O . TYR A 1 337 ? 26.311 -11.092 -17.512 1.00 98.31 337 TYR A O 1
ATOM 2676 N N . PRO A 1 338 ? 24.769 -12.355 -18.558 1.00 97.81 338 PRO A N 1
ATOM 2677 C CA . PRO A 1 338 ? 24.304 -11.284 -19.437 1.00 97.81 338 PRO A CA 1
ATOM 2678 C C . PRO A 1 338 ? 23.333 -10.322 -18.749 1.00 97.81 338 PRO A C 1
ATOM 2680 O O . PRO A 1 338 ? 23.074 -9.267 -19.307 1.00 97.81 338 PRO A O 1
ATOM 2683 N N . ILE A 1 339 ? 22.775 -10.656 -17.580 1.00 98.19 339 ILE A N 1
ATOM 2684 C CA . ILE A 1 339 ? 21.927 -9.729 -16.818 1.00 98.19 339 ILE A CA 1
ATOM 2685 C C . ILE A 1 339 ? 22.493 -9.592 -15.410 1.00 98.19 339 ILE A C 1
ATOM 2687 O O . ILE A 1 339 ? 22.440 -10.535 -14.612 1.00 98.19 339 ILE A O 1
ATOM 2691 N N . VAL A 1 340 ? 23.055 -8.420 -15.124 1.00 98.00 340 VAL A N 1
ATOM 2692 C CA . VAL A 1 340 ? 23.726 -8.096 -13.858 1.00 98.00 340 VAL A CA 1
ATOM 2693 C C . VAL A 1 340 ? 23.398 -6.676 -13.418 1.00 98.00 340 VAL A C 1
ATOM 2695 O O . VAL A 1 340 ? 23.203 -5.798 -14.260 1.00 98.00 340 VAL A O 1
ATOM 2698 N N . LYS A 1 341 ? 23.355 -6.454 -12.104 1.00 97.31 341 LYS A N 1
ATOM 2699 C CA . LYS A 1 341 ? 23.168 -5.138 -11.483 1.00 97.31 341 LYS A CA 1
ATOM 2700 C C . LYS A 1 341 ? 24.398 -4.782 -10.659 1.00 97.31 341 LYS A C 1
ATOM 2702 O O . LYS A 1 341 ? 24.816 -5.571 -9.817 1.00 97.31 341 LYS A O 1
ATOM 2707 N N . GLU A 1 342 ? 24.933 -3.588 -10.863 1.00 96.12 342 GLU A N 1
ATOM 2708 C CA . GLU A 1 342 ? 25.958 -2.985 -10.009 1.00 96.12 342 GLU A CA 1
ATOM 2709 C C . GLU A 1 342 ? 25.465 -1.605 -9.591 1.00 96.12 342 GLU A C 1
ATOM 2711 O O . GLU A 1 342 ? 25.060 -0.807 -10.440 1.00 96.12 342 GLU A O 1
ATOM 2716 N N . GLN A 1 343 ? 25.463 -1.330 -8.284 1.00 90.50 343 GLN A N 1
ATOM 2717 C CA . GLN A 1 343 ? 24.816 -0.136 -7.732 1.00 90.50 343 GLN A CA 1
ATOM 2718 C C . GLN A 1 343 ? 23.362 -0.049 -8.237 1.00 90.50 343 GLN A C 1
ATOM 2720 O O . GLN A 1 343 ? 22.610 -1.015 -8.085 1.00 90.50 343 GLN A O 1
ATOM 2725 N N . ASP A 1 344 ? 22.968 1.056 -8.872 1.00 88.69 344 ASP A N 1
ATOM 2726 C CA . ASP A 1 344 ? 21.644 1.254 -9.474 1.00 88.69 344 ASP A CA 1
ATOM 2727 C C . ASP A 1 344 ? 21.660 1.196 -11.012 1.00 88.69 344 ASP A C 1
ATOM 2729 O O . ASP A 1 344 ? 20.778 1.744 -11.676 1.00 88.69 344 ASP A O 1
ATOM 2733 N N . HIS A 1 345 ? 22.650 0.510 -11.589 1.00 96.75 345 HIS A N 1
ATOM 2734 C CA . HIS A 1 345 ? 22.783 0.296 -13.028 1.00 96.75 345 HIS A CA 1
ATOM 2735 C C . HIS A 1 345 ? 22.629 -1.186 -13.370 1.00 96.75 345 HIS A C 1
ATOM 2737 O O . HIS A 1 345 ? 23.107 -2.054 -12.639 1.00 96.75 345 HIS A O 1
ATOM 2743 N N . ILE A 1 346 ? 21.967 -1.482 -14.489 1.00 98.12 346 ILE A N 1
ATOM 2744 C CA . ILE A 1 346 ? 21.806 -2.853 -14.987 1.00 98.12 346 ILE A CA 1
ATOM 2745 C C . ILE A 1 346 ? 22.418 -2.956 -16.378 1.00 98.12 346 ILE A C 1
ATOM 2747 O O . ILE A 1 346 ? 22.179 -2.107 -17.239 1.00 98.12 346 ILE A O 1
ATOM 2751 N N . LEU A 1 347 ? 23.177 -4.024 -16.609 1.00 98.50 347 LEU A N 1
ATOM 2752 C CA . LEU A 1 347 ? 23.560 -4.460 -17.946 1.00 98.50 347 LEU A CA 1
ATOM 2753 C C . LEU A 1 347 ? 22.528 -5.473 -18.446 1.00 98.50 347 LEU A C 1
ATOM 2755 O O . LEU A 1 347 ? 22.364 -6.534 -17.848 1.00 98.50 347 LEU A O 1
ATOM 2759 N N . TRP A 1 348 ? 21.865 -5.156 -19.558 1.00 98.44 348 TRP A N 1
ATOM 2760 C CA . TRP A 1 348 ? 21.131 -6.106 -20.389 1.00 98.44 348 TRP A CA 1
ATOM 2761 C C . TRP A 1 348 ? 22.023 -6.491 -21.567 1.00 98.44 348 TRP A C 1
ATOM 2763 O O . TRP A 1 348 ? 22.095 -5.809 -22.587 1.00 98.44 348 TRP A O 1
ATOM 2773 N N . GLY A 1 349 ? 22.752 -7.585 -21.413 1.00 97.75 349 GLY A N 1
ATOM 2774 C CA . GLY A 1 349 ? 23.864 -7.977 -22.272 1.00 97.75 349 GLY A CA 1
ATOM 2775 C C . GLY A 1 349 ? 23.492 -8.369 -23.700 1.00 97.75 349 GLY A C 1
ATOM 2776 O O . GLY A 1 349 ? 24.382 -8.508 -24.536 1.00 97.75 349 GLY A O 1
ATOM 2777 N N . PHE A 1 350 ? 22.211 -8.538 -24.023 1.00 98.19 350 PHE A N 1
ATOM 2778 C CA . PHE A 1 350 ? 21.775 -8.894 -25.372 1.00 98.19 350 PHE A CA 1
ATOM 2779 C C . PHE A 1 350 ? 21.774 -7.684 -26.314 1.00 98.19 350 PHE A C 1
ATOM 2781 O O . PHE A 1 350 ? 21.420 -6.569 -25.938 1.00 98.19 350 PHE A O 1
ATOM 2788 N N . ALA A 1 351 ? 22.170 -7.921 -27.564 1.00 95.00 351 ALA A N 1
ATOM 2789 C CA . ALA A 1 351 ? 22.310 -6.896 -28.596 1.00 95.00 351 ALA A CA 1
ATOM 2790 C C . ALA A 1 351 ? 21.067 -6.706 -29.478 1.00 95.00 351 ALA A C 1
ATOM 2792 O O . ALA A 1 351 ? 20.977 -5.719 -30.200 1.00 95.00 351 ALA A O 1
ATOM 2793 N N . SER A 1 352 ? 20.165 -7.690 -29.497 1.00 95.12 352 SER A N 1
ATOM 2794 C CA . SER A 1 352 ? 19.038 -7.723 -30.438 1.00 95.12 352 SER A CA 1
ATOM 2795 C C . SER A 1 352 ? 17.874 -6.854 -29.959 1.00 95.12 352 SER A C 1
ATOM 2797 O O . SER A 1 352 ? 17.676 -6.667 -28.752 1.00 95.12 352 SER A O 1
ATOM 2799 N N . SER A 1 353 ? 17.109 -6.320 -30.912 1.00 95.69 353 SER A N 1
ATOM 2800 C CA . SER A 1 353 ? 16.019 -5.378 -30.643 1.00 95.69 353 SER A CA 1
ATOM 2801 C C . SER A 1 353 ? 14.758 -6.089 -30.124 1.00 95.69 353 SER A C 1
ATOM 2803 O O . SER A 1 353 ? 14.641 -7.312 -30.245 1.00 95.69 353 SER A O 1
ATOM 2805 N N . PRO A 1 354 ? 13.753 -5.355 -29.612 1.00 97.06 354 PRO A N 1
ATOM 2806 C CA . PRO A 1 354 ? 12.475 -5.939 -29.213 1.00 97.06 354 PRO A CA 1
ATOM 2807 C C . PRO A 1 354 ? 11.704 -6.646 -30.328 1.00 97.06 354 PRO A C 1
ATOM 2809 O O . PRO A 1 354 ? 10.815 -7.443 -30.027 1.00 97.06 354 PRO A O 1
ATOM 2812 N N . ALA A 1 355 ? 12.011 -6.375 -31.601 1.00 95.62 355 ALA A N 1
ATOM 2813 C CA . ALA A 1 355 ? 11.401 -7.093 -32.718 1.00 95.62 355 ALA A CA 1
ATOM 2814 C C . ALA A 1 355 ? 11.750 -8.593 -32.698 1.00 95.62 355 ALA A C 1
ATOM 2816 O O . ALA A 1 355 ? 10.926 -9.410 -33.104 1.00 95.62 355 ALA A O 1
ATOM 2817 N N . ASP A 1 356 ? 12.917 -8.943 -32.150 1.00 97.19 356 ASP A N 1
ATOM 2818 C CA . ASP A 1 356 ? 13.438 -10.311 -32.092 1.00 97.19 356 ASP A CA 1
ATOM 2819 C C . ASP A 1 356 ? 13.149 -10.996 -30.743 1.00 97.19 356 ASP A C 1
ATOM 2821 O O . ASP A 1 356 ? 13.435 -12.181 -30.565 1.00 97.19 356 ASP A O 1
ATOM 2825 N N . MET A 1 357 ? 12.595 -10.266 -29.767 1.00 98.12 357 MET A N 1
ATOM 2826 C CA . MET A 1 357 ? 12.271 -10.799 -28.442 1.00 98.12 357 MET A CA 1
ATOM 2827 C C . MET A 1 357 ? 11.034 -11.708 -28.470 1.00 98.12 357 MET A C 1
ATOM 2829 O O . MET A 1 357 ? 10.058 -11.469 -29.191 1.00 98.12 357 MET A O 1
ATOM 2833 N N . THR A 1 358 ? 11.018 -12.714 -27.596 1.00 97.81 358 THR A N 1
ATOM 2834 C CA . THR A 1 358 ? 9.787 -13.420 -27.222 1.00 97.81 358 THR A CA 1
ATOM 2835 C C . THR A 1 358 ? 8.880 -12.507 -26.387 1.00 97.81 358 THR A C 1
ATOM 2837 O O . THR A 1 358 ? 9.308 -11.472 -25.872 1.00 97.81 358 THR A O 1
ATOM 2840 N N . ASN A 1 359 ? 7.609 -12.882 -26.203 1.00 92.44 359 ASN A N 1
ATOM 2841 C CA . ASN A 1 359 ? 6.726 -12.150 -25.283 1.00 92.44 359 ASN A CA 1
ATOM 2842 C C . ASN A 1 359 ? 7.277 -12.152 -23.847 1.00 92.44 359 ASN A C 1
ATOM 2844 O O . ASN A 1 359 ? 7.171 -11.146 -23.150 1.00 92.44 359 ASN A O 1
ATOM 2848 N N . THR A 1 360 ? 7.903 -13.253 -23.426 1.00 94.44 360 THR A N 1
ATOM 2849 C CA . THR A 1 360 ? 8.571 -13.360 -22.124 1.00 94.44 360 THR A CA 1
ATOM 2850 C C . THR A 1 360 ? 9.783 -12.434 -22.041 1.00 94.44 360 THR A C 1
ATOM 2852 O O . THR A 1 360 ? 9.935 -11.729 -21.047 1.00 94.44 360 THR A O 1
ATOM 2855 N N . GLY A 1 361 ? 10.593 -12.356 -23.102 1.00 97.19 361 GLY A N 1
ATOM 2856 C CA . GLY A 1 361 ? 11.711 -11.415 -23.193 1.00 97.19 361 GLY A CA 1
ATOM 2857 C C . GLY A 1 361 ? 11.271 -9.958 -23.069 1.00 97.19 361 GLY A C 1
ATOM 2858 O O . GLY A 1 361 ? 11.839 -9.217 -22.271 1.00 97.19 361 GLY A O 1
ATOM 2859 N N . LYS A 1 362 ? 10.202 -9.569 -23.778 1.00 95.31 362 LYS A N 1
ATOM 2860 C CA . LYS A 1 362 ? 9.612 -8.222 -23.679 1.00 95.31 362 LYS A CA 1
ATOM 2861 C C . LYS A 1 362 ? 9.142 -7.908 -22.260 1.00 95.31 362 LYS A C 1
ATOM 2863 O O . LYS A 1 362 ? 9.460 -6.842 -21.747 1.00 95.31 362 LYS A O 1
ATOM 2868 N N . LYS A 1 363 ? 8.434 -8.838 -21.610 1.00 90.88 363 LYS A N 1
ATOM 2869 C CA . LYS A 1 363 ? 7.983 -8.675 -20.218 1.00 90.88 363 LYS A CA 1
ATOM 2870 C C . LYS A 1 363 ? 9.155 -8.497 -19.256 1.00 90.88 363 LYS A C 1
ATOM 2872 O O . LYS A 1 363 ? 9.168 -7.530 -18.509 1.00 90.88 363 LYS A O 1
ATOM 2877 N N . LEU A 1 364 ? 10.166 -9.367 -19.320 1.00 96.31 364 LEU A N 1
ATOM 2878 C CA . LEU A 1 364 ? 11.336 -9.271 -18.442 1.00 96.31 364 LEU A CA 1
ATOM 2879 C C . LEU A 1 364 ? 12.138 -7.979 -18.685 1.00 96.31 364 LEU A C 1
ATOM 2881 O O . LEU A 1 364 ? 12.666 -7.382 -17.745 1.00 96.31 364 LEU A O 1
ATOM 2885 N N . PHE A 1 365 ? 12.204 -7.512 -19.935 1.00 97.44 365 PHE A N 1
ATOM 2886 C CA . PHE A 1 365 ? 12.802 -6.218 -20.255 1.00 97.44 365 PHE A CA 1
ATOM 2887 C C . PHE A 1 365 ? 12.030 -5.065 -19.596 1.00 97.44 365 PHE A C 1
ATOM 2889 O O . PHE A 1 365 ? 12.641 -4.210 -18.959 1.00 97.44 365 PHE A O 1
ATOM 2896 N N . ILE A 1 366 ? 10.695 -5.070 -19.666 1.00 92.06 366 ILE A N 1
ATOM 2897 C CA . ILE A 1 366 ? 9.862 -4.069 -18.983 1.00 92.06 366 ILE A CA 1
ATOM 2898 C C . ILE A 1 366 ? 9.989 -4.161 -17.458 1.00 92.06 366 ILE A C 1
ATOM 2900 O O . ILE A 1 366 ? 10.103 -3.125 -16.812 1.00 92.06 366 ILE A O 1
ATOM 2904 N N . ASN A 1 367 ? 10.082 -5.359 -16.876 1.00 89.44 367 ASN A N 1
ATOM 2905 C CA . ASN A 1 367 ? 10.419 -5.523 -15.458 1.00 89.44 367 ASN A CA 1
ATOM 2906 C C . ASN A 1 367 ? 11.743 -4.840 -15.109 1.00 89.44 367 ASN A C 1
ATOM 2908 O O . ASN A 1 367 ? 11.827 -4.089 -14.140 1.00 89.44 367 ASN A O 1
ATOM 2912 N N . THR A 1 368 ? 12.763 -5.008 -15.948 1.00 94.56 368 THR A N 1
ATOM 2913 C CA . THR A 1 368 ? 14.056 -4.332 -15.766 1.00 94.56 368 THR A CA 1
ATOM 2914 C C . THR A 1 368 ? 13.914 -2.810 -15.788 1.00 94.56 368 THR A C 1
ATOM 2916 O O . THR A 1 368 ? 14.493 -2.121 -14.949 1.00 94.56 368 THR A O 1
ATOM 2919 N N . VAL A 1 369 ? 13.114 -2.280 -16.713 1.00 92.44 369 VAL A N 1
ATOM 2920 C CA . VAL A 1 369 ? 12.832 -0.842 -16.816 1.00 92.44 369 VAL A CA 1
ATOM 2921 C C . VAL A 1 369 ? 12.066 -0.345 -15.593 1.00 92.44 369 VAL A C 1
ATOM 2923 O O . VAL A 1 369 ? 12.459 0.669 -15.029 1.00 92.44 369 VAL A O 1
ATOM 2926 N N . PHE A 1 370 ? 11.040 -1.063 -15.135 1.00 83.62 370 PHE A N 1
ATOM 2927 C CA . PHE A 1 370 ? 10.248 -0.720 -13.952 1.00 83.62 370 PHE A CA 1
ATOM 2928 C C . PHE A 1 370 ? 11.123 -0.549 -12.707 1.00 83.62 370 PHE A C 1
ATOM 2930 O O . PHE A 1 370 ? 11.074 0.498 -12.066 1.00 83.62 370 PHE A O 1
ATOM 2937 N N . HIS A 1 371 ? 11.994 -1.521 -12.422 1.00 81.69 371 HIS A N 1
ATOM 2938 C CA . HIS A 1 371 ? 12.889 -1.497 -11.255 1.00 81.69 371 HIS A CA 1
ATOM 2939 C C . HIS A 1 371 ? 13.910 -0.349 -11.279 1.00 81.69 371 HIS A C 1
ATOM 2941 O O . HIS A 1 371 ? 14.456 0.046 -10.243 1.00 81.69 371 HIS A O 1
ATOM 2947 N N . LEU A 1 372 ? 14.185 0.213 -12.457 1.00 87.19 372 LEU A N 1
ATOM 2948 C CA . LEU A 1 372 ? 15.065 1.368 -12.597 1.00 87.19 372 LEU A CA 1
ATOM 2949 C C . LEU A 1 372 ? 14.283 2.688 -12.615 1.00 87.19 372 LEU A C 1
ATOM 2951 O O . LEU A 1 372 ? 14.630 3.604 -11.869 1.00 87.19 372 LEU A O 1
ATOM 2955 N N . ALA A 1 373 ? 13.233 2.788 -13.424 1.00 80.25 373 ALA A N 1
ATOM 2956 C CA . ALA A 1 373 ? 12.488 4.020 -13.659 1.00 80.25 373 ALA A CA 1
ATOM 2957 C C . ALA A 1 373 ? 11.553 4.398 -12.499 1.00 80.25 373 ALA A C 1
ATOM 2959 O O . ALA A 1 373 ? 11.325 5.583 -12.269 1.00 80.25 373 ALA A O 1
ATOM 2960 N N . VAL A 1 374 ? 11.041 3.425 -11.743 1.00 65.88 374 VAL A N 1
ATOM 2961 C CA . VAL A 1 374 ? 10.171 3.694 -10.593 1.00 65.88 374 VAL A CA 1
ATOM 2962 C C . VAL A 1 374 ? 11.041 3.819 -9.334 1.00 65.88 374 VAL A C 1
ATOM 2964 O O . VAL A 1 374 ? 11.821 2.908 -9.031 1.00 65.88 374 VAL A O 1
ATOM 2967 N N . PRO A 1 375 ? 11.000 4.951 -8.602 1.00 56.84 375 PRO A N 1
ATOM 2968 C CA . PRO A 1 375 ? 11.715 5.057 -7.337 1.00 56.84 375 PRO A CA 1
ATOM 2969 C C . PRO A 1 375 ? 11.126 4.061 -6.326 1.00 56.84 375 PRO A C 1
ATOM 2971 O O . PRO A 1 375 ? 9.912 3.850 -6.322 1.00 56.84 375 PRO A O 1
ATOM 2974 N N . PRO A 1 376 ? 11.948 3.458 -5.447 1.00 55.66 376 PRO A N 1
ATOM 2975 C CA . PRO A 1 376 ? 11.406 2.662 -4.355 1.00 55.66 376 PRO A CA 1
ATOM 2976 C C . PRO A 1 376 ? 10.478 3.540 -3.500 1.00 55.66 376 PRO A C 1
ATOM 2978 O O . PRO A 1 376 ? 10.725 4.749 -3.383 1.00 55.66 376 PRO A O 1
ATOM 2981 N N . PRO A 1 377 ? 9.429 2.963 -2.889 1.00 57.38 377 PRO A N 1
ATOM 2982 C CA . PRO A 1 377 ? 8.559 3.723 -2.010 1.00 57.38 377 PRO A CA 1
ATOM 2983 C C . PRO A 1 377 ? 9.390 4.357 -0.883 1.00 57.38 377 PRO A C 1
ATOM 2985 O O . PRO A 1 377 ? 10.361 3.753 -0.410 1.00 57.38 377 PRO A O 1
ATOM 2988 N N . PRO A 1 378 ? 9.047 5.577 -0.437 1.00 60.41 378 PRO A N 1
ATOM 2989 C CA . PRO A 1 378 ? 9.763 6.205 0.658 1.00 60.41 378 PRO A CA 1
ATOM 2990 C C . PRO A 1 378 ? 9.673 5.343 1.933 1.00 60.41 378 PRO A C 1
ATOM 2992 O O . PRO A 1 378 ? 8.690 4.620 2.119 1.00 60.41 378 PRO A O 1
ATOM 2995 N N . PRO A 1 379 ? 10.673 5.433 2.836 1.00 74.44 379 PRO A N 1
ATOM 2996 C CA . PRO A 1 379 ? 10.700 4.707 4.104 1.00 74.44 379 PRO A CA 1
ATOM 2997 C C . PRO A 1 379 ? 9.663 5.272 5.079 1.00 74.44 379 PRO A C 1
ATOM 2999 O O . PRO A 1 379 ? 10.010 5.989 6.018 1.00 74.44 379 PRO A O 1
ATOM 3002 N N . LEU A 1 380 ? 8.400 4.956 4.810 1.00 78.25 380 LEU A N 1
ATOM 3003 C CA . LEU A 1 380 ? 7.201 5.271 5.572 1.00 78.25 380 L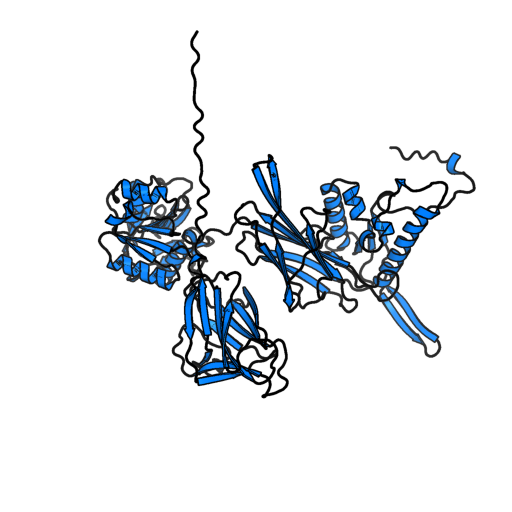EU A CA 1
ATOM 3004 C C . LEU A 1 380 ? 6.567 3.953 6.027 1.00 78.25 380 LEU A C 1
ATOM 3006 O O . LEU A 1 380 ? 6.426 3.017 5.239 1.00 78.25 380 LEU A O 1
ATOM 3010 N N . TYR A 1 381 ? 6.218 3.898 7.304 1.00 84.56 381 TYR A N 1
ATOM 3011 C CA . TYR A 1 381 ? 5.767 2.698 7.990 1.00 84.56 381 TYR A CA 1
ATOM 3012 C C . TYR A 1 381 ? 4.478 3.014 8.734 1.00 84.56 381 TYR A C 1
ATOM 3014 O O . TYR A 1 381 ? 4.453 3.930 9.565 1.00 84.56 381 TYR A O 1
ATOM 3022 N N . LEU A 1 382 ? 3.423 2.259 8.444 1.00 90.00 382 LEU A N 1
ATOM 3023 C CA . LEU A 1 382 ? 2.174 2.275 9.186 1.00 90.00 382 LEU A CA 1
ATOM 3024 C C . LEU A 1 382 ? 2.084 1.029 10.063 1.00 90.00 382 LEU A C 1
ATOM 3026 O O . LEU A 1 382 ? 2.289 -0.087 9.600 1.00 90.00 382 LEU A O 1
ATOM 3030 N N . SER A 1 383 ? 1.688 1.218 11.318 1.00 91.12 383 SER A N 1
ATOM 3031 C CA . SER A 1 383 ? 1.238 0.126 12.175 1.00 91.12 383 SER A CA 1
ATOM 3032 C C . SER A 1 383 ? -0.084 0.451 12.859 1.00 91.12 383 SER A C 1
ATOM 3034 O O . SER A 1 383 ? -0.489 1.614 12.934 1.00 91.12 383 SER A O 1
ATOM 3036 N N . LEU A 1 384 ? -0.801 -0.574 13.323 1.00 93.12 384 LEU A N 1
ATOM 3037 C CA . LEU A 1 384 ? -2.087 -0.413 13.998 1.00 93.12 384 LEU A CA 1
ATOM 3038 C C . LEU A 1 384 ? -2.138 -1.280 15.254 1.00 93.12 384 LEU A C 1
ATOM 3040 O O . LEU A 1 384 ? -1.790 -2.456 15.231 1.00 93.12 384 LEU A O 1
ATOM 3044 N N . ASN A 1 385 ? -2.629 -0.715 16.354 1.00 90.50 385 ASN A N 1
ATOM 3045 C CA . ASN A 1 385 ? -2.953 -1.469 17.559 1.00 90.50 385 ASN A CA 1
ATOM 3046 C C . ASN A 1 385 ? -4.235 -0.939 18.205 1.00 90.50 385 ASN A C 1
ATOM 3048 O O . ASN A 1 385 ? -4.615 0.215 18.030 1.00 90.50 385 ASN A O 1
ATOM 3052 N N . ILE A 1 386 ? -4.895 -1.777 18.996 1.00 92.00 386 ILE A N 1
ATOM 3053 C CA . ILE A 1 386 ? -5.941 -1.310 19.907 1.00 92.00 386 ILE A CA 1
ATOM 3054 C C . ILE A 1 386 ? -5.219 -0.653 21.088 1.00 92.00 386 ILE A C 1
ATOM 3056 O O . ILE A 1 386 ? -4.327 -1.282 21.646 1.00 92.00 386 ILE A O 1
ATOM 3060 N N . GLU A 1 387 ? -5.550 0.588 21.467 1.00 84.44 387 GLU A N 1
ATOM 3061 C CA . GLU A 1 387 ? -4.798 1.404 22.460 1.00 84.44 387 GLU A CA 1
ATOM 3062 C C . GLU A 1 387 ? -4.608 0.706 23.817 1.00 84.44 387 GLU A C 1
ATOM 3064 O O . GLU A 1 387 ? -3.728 1.045 24.613 1.00 84.44 387 GLU A O 1
ATOM 3069 N N . ASP A 1 388 ? -5.464 -0.273 24.067 1.00 75.38 388 ASP A N 1
ATOM 3070 C CA . ASP A 1 388 ? -5.496 -1.102 25.253 1.00 75.38 388 ASP A CA 1
ATOM 3071 C C . ASP A 1 388 ? -4.281 -2.036 25.351 1.00 75.38 388 ASP A C 1
ATOM 3073 O O . ASP A 1 388 ? -3.804 -2.319 26.444 1.00 75.38 388 ASP A O 1
ATOM 3077 N N . ALA A 1 389 ? -3.704 -2.457 24.227 1.00 78.56 389 ALA A N 1
ATOM 3078 C CA . ALA A 1 389 ? -2.556 -3.351 24.212 1.00 78.56 389 ALA A CA 1
ATOM 3079 C C . ALA A 1 389 ? -1.471 -2.894 23.229 1.00 78.56 389 ALA A C 1
ATOM 3081 O O . ALA A 1 389 ? -1.668 -2.018 22.386 1.00 78.56 389 ALA A O 1
ATOM 3082 N N . LEU A 1 390 ? -0.289 -3.502 23.345 1.00 75.12 390 LEU A N 1
ATOM 3083 C CA . LEU A 1 390 ? 0.743 -3.348 22.326 1.00 75.12 390 LEU A CA 1
ATOM 3084 C C . LEU A 1 390 ? 0.328 -4.019 21.012 1.00 75.12 390 LEU A C 1
ATOM 3086 O O . LEU A 1 390 ? -0.611 -4.813 20.947 1.00 75.12 390 LEU A O 1
ATOM 3090 N N . GLU A 1 391 ? 1.057 -3.670 19.959 1.00 80.56 391 GLU A N 1
ATOM 3091 C CA . GLU A 1 391 ? 0.855 -4.201 18.618 1.00 80.56 391 GLU A CA 1
ATOM 3092 C C . GLU A 1 391 ? 0.884 -5.738 18.594 1.00 80.56 391 GLU A C 1
ATOM 3094 O O . GLU A 1 391 ? 1.670 -6.373 19.299 1.00 80.56 391 GLU A O 1
ATOM 3099 N N . GLY A 1 392 ? -0.025 -6.333 17.817 1.00 79.94 392 GLY A N 1
ATOM 3100 C CA . GLY A 1 392 ? -0.170 -7.785 17.684 1.00 79.94 392 GLY A CA 1
ATOM 3101 C C . GLY A 1 392 ? -0.918 -8.496 18.820 1.00 79.94 392 GLY A C 1
ATOM 3102 O O . GLY A 1 392 ? -1.211 -9.683 18.686 1.00 79.94 392 GLY A O 1
ATOM 3103 N N . VAL A 1 393 ? -1.272 -7.817 19.918 1.00 84.19 393 VAL A N 1
ATOM 3104 C CA . VAL A 1 393 ? -2.021 -8.431 21.029 1.00 84.19 393 VAL A CA 1
ATOM 3105 C C . VAL A 1 393 ? -3.531 -8.242 20.825 1.00 84.19 393 VAL A C 1
ATOM 3107 O O . VAL A 1 393 ? -3.994 -7.100 20.762 1.00 84.19 393 VAL A O 1
ATOM 3110 N N . PRO A 1 394 ? -4.333 -9.324 20.752 1.00 89.81 394 PRO A N 1
ATOM 3111 C CA . PRO A 1 394 ? -5.785 -9.201 20.689 1.00 89.81 394 PRO A CA 1
ATOM 3112 C C . PRO A 1 394 ? -6.359 -8.589 21.968 1.00 89.81 394 PRO A C 1
ATOM 3114 O O . PRO A 1 394 ? -5.899 -8.882 23.072 1.00 89.81 394 PRO A O 1
ATOM 3117 N N . VAL A 1 395 ? -7.414 -7.790 21.833 1.00 92.69 395 VAL A N 1
ATOM 3118 C CA . VAL A 1 395 ? -8.067 -7.123 22.964 1.00 92.69 395 VAL A CA 1
ATOM 3119 C C . VAL A 1 395 ? -9.461 -7.688 23.183 1.00 92.69 395 VAL A C 1
ATOM 3121 O O . VAL A 1 395 ? -10.329 -7.576 22.321 1.00 92.69 395 VAL A O 1
ATOM 3124 N N . ASN A 1 396 ? -9.672 -8.281 24.357 1.00 95.12 396 ASN A N 1
ATOM 3125 C CA . ASN A 1 396 ? -10.980 -8.763 24.783 1.00 95.12 396 ASN A CA 1
ATOM 3126 C C . ASN A 1 396 ? -11.842 -7.590 25.253 1.00 95.12 396 ASN A C 1
ATOM 3128 O O . ASN A 1 396 ? -11.391 -6.763 26.050 1.00 95.12 396 ASN A O 1
ATOM 3132 N N . LYS A 1 397 ? -13.087 -7.548 24.788 1.00 94.50 397 LYS A N 1
ATOM 3133 C CA . LYS A 1 397 ? -14.125 -6.599 25.191 1.00 94.50 397 LYS A CA 1
ATOM 3134 C C . LYS A 1 397 ? -15.440 -7.330 25.420 1.00 94.50 397 LYS A C 1
ATOM 3136 O O . LYS A 1 397 ? -15.669 -8.400 24.860 1.00 94.50 397 LYS A O 1
ATOM 3141 N N . LEU A 1 398 ? -16.297 -6.722 26.224 1.00 92.94 398 LEU A N 1
ATOM 3142 C CA . LEU A 1 398 ? -17.708 -7.068 26.330 1.00 92.94 398 LEU A CA 1
ATOM 3143 C C . LEU A 1 398 ? -18.540 -5.937 25.739 1.00 92.94 398 LEU A C 1
ATOM 3145 O O . LEU A 1 398 ? -18.060 -4.811 25.599 1.00 92.94 398 LEU A O 1
ATOM 3149 N N . VAL A 1 399 ? -19.768 -6.262 25.358 1.00 91.25 399 VAL A N 1
ATOM 3150 C CA . VAL A 1 399 ? -20.789 -5.243 25.120 1.00 91.25 399 VAL A CA 1
ATOM 3151 C C . VAL A 1 399 ? -21.318 -4.771 26.468 1.00 91.25 399 VAL A C 1
ATOM 3153 O O . VAL A 1 399 ? -21.416 -5.582 27.383 1.00 91.25 399 VAL A O 1
ATOM 3156 N N . GLY A 1 400 ? -21.607 -3.474 26.580 1.00 84.06 400 GLY A N 1
ATOM 3157 C CA . GLY A 1 400 ? -22.330 -2.961 27.742 1.00 84.06 400 GLY A CA 1
ATOM 3158 C C . GLY A 1 400 ? -23.830 -3.178 27.578 1.00 84.06 400 GLY A C 1
ATOM 3159 O O . GLY A 1 400 ? -24.309 -3.417 26.459 1.00 84.06 400 GLY A O 1
ATOM 3160 N N . ASP A 1 401 ? -24.575 -3.053 28.663 1.00 79.81 401 ASP A N 1
ATOM 3161 C CA . ASP A 1 401 ? -26.029 -3.028 28.649 1.00 79.81 401 ASP A CA 1
ATOM 3162 C C . ASP A 1 401 ? -26.590 -1.594 28.828 1.00 79.81 401 ASP A C 1
ATOM 3164 O O . ASP A 1 401 ? -25.916 -0.604 28.544 1.00 79.81 401 ASP A O 1
ATOM 3168 N N . ILE A 1 402 ? -27.889 -1.447 29.109 1.00 67.44 402 ILE A N 1
ATOM 3169 C CA . ILE A 1 402 ? -28.523 -0.124 29.331 1.00 67.44 402 ILE A CA 1
ATOM 3170 C C . ILE A 1 402 ? -28.544 0.232 30.836 1.00 67.44 402 ILE A C 1
ATOM 3172 O O . ILE A 1 402 ? -28.909 1.352 31.207 1.00 67.44 402 ILE A O 1
ATOM 3176 N N . GLY A 1 403 ? -28.185 -0.715 31.698 1.00 71.25 403 GLY A N 1
ATOM 3177 C CA . GLY A 1 403 ? -28.084 -0.583 33.140 1.00 71.25 403 GLY A CA 1
ATOM 3178 C C . GLY A 1 403 ? -26.819 0.152 33.583 1.00 71.25 403 GLY A C 1
ATOM 3179 O O . GLY A 1 403 ? -25.898 0.393 32.815 1.00 71.25 403 GLY A O 1
ATOM 3180 N N . GLY A 1 404 ? -26.854 0.602 34.839 1.00 76.00 404 GLY A N 1
ATOM 3181 C CA . GLY A 1 404 ? -25.687 1.104 35.562 1.00 76.00 404 GLY A CA 1
ATOM 3182 C C . GLY A 1 404 ? -24.934 2.318 34.979 1.00 76.00 404 GLY A C 1
ATOM 3183 O O . GLY A 1 404 ? -25.475 3.113 34.202 1.00 76.00 404 GLY A O 1
ATOM 3184 N N . PRO A 1 405 ? -23.720 2.593 35.498 1.00 77.56 405 PRO A N 1
ATOM 3185 C CA . PRO A 1 405 ? -22.928 3.774 35.156 1.00 77.56 405 PRO A CA 1
ATOM 3186 C C . PRO A 1 405 ? -22.277 3.744 33.763 1.00 77.56 405 PRO A C 1
ATOM 3188 O O . PRO A 1 405 ? -21.850 4.811 33.305 1.00 77.56 405 PRO A O 1
ATOM 3191 N N . THR A 1 406 ? -22.175 2.596 33.082 1.00 79.50 406 THR A N 1
ATOM 3192 C CA . THR A 1 406 ? -21.503 2.464 31.777 1.00 79.50 406 THR A CA 1
ATOM 3193 C C . THR A 1 406 ? -22.361 1.792 30.711 1.00 79.50 406 THR A C 1
ATOM 3195 O O . THR A 1 406 ? -22.091 0.702 30.235 1.00 79.50 406 THR A O 1
ATOM 3198 N N . ASN A 1 407 ? -23.307 2.550 30.164 1.00 80.31 407 ASN A N 1
ATOM 3199 C CA . ASN A 1 407 ? -24.178 2.070 29.087 1.00 80.31 407 ASN A CA 1
ATOM 3200 C C . ASN A 1 407 ? -23.493 1.774 27.728 1.00 80.31 407 ASN A C 1
ATOM 3202 O O . ASN A 1 407 ? -24.177 1.443 26.758 1.00 80.31 407 ASN A O 1
ATOM 3206 N N . VAL A 1 408 ? -22.175 1.985 27.608 1.00 82.56 408 VAL A N 1
ATOM 3207 C CA . VAL A 1 408 ? -21.383 1.751 26.391 1.00 82.56 408 VAL A CA 1
ATOM 3208 C C . VAL A 1 408 ? -19.959 1.326 26.735 1.00 82.56 408 VAL A C 1
ATOM 3210 O O . VAL A 1 408 ? -19.302 1.925 27.590 1.00 82.56 408 VAL A O 1
ATOM 3213 N N . THR A 1 409 ? -19.413 0.374 25.977 1.00 90.44 409 THR A N 1
ATOM 3214 C CA . THR A 1 409 ? -17.992 0.014 26.077 1.00 90.44 409 THR A CA 1
ATOM 3215 C C . THR A 1 409 ? -17.147 0.864 25.130 1.00 90.44 409 THR A C 1
ATOM 3217 O O . THR A 1 409 ? -17.389 0.918 23.924 1.00 90.44 409 THR A O 1
ATOM 3220 N N . ARG A 1 410 ? -16.114 1.527 25.662 1.00 91.06 410 ARG A N 1
ATOM 3221 C CA . ARG A 1 410 ? -15.194 2.367 24.878 1.00 91.06 410 ARG A CA 1
ATOM 3222 C C . ARG A 1 410 ? -14.089 1.548 24.220 1.00 91.06 410 ARG A C 1
ATOM 3224 O O . ARG A 1 410 ? -13.435 0.731 24.876 1.00 91.06 410 ARG A O 1
ATOM 3231 N N . LEU A 1 411 ? -13.818 1.864 22.956 1.00 93.75 411 LEU A N 1
ATOM 3232 C CA . LEU A 1 411 ? -12.742 1.289 22.157 1.00 93.75 411 LEU A CA 1
ATOM 3233 C C . LEU A 1 411 ? -11.916 2.410 21.519 1.00 93.75 411 LEU A C 1
ATOM 3235 O O . LEU A 1 411 ? -12.464 3.339 20.932 1.00 93.75 411 LEU A O 1
ATOM 3239 N N . GLU A 1 412 ? -10.596 2.319 21.631 1.00 94.25 412 GLU A N 1
ATOM 3240 C CA . GLU A 1 412 ? -9.669 3.215 20.941 1.00 94.25 412 GLU A CA 1
ATOM 3241 C C . GLU A 1 412 ? -8.746 2.385 20.056 1.00 94.25 412 GLU A C 1
ATOM 3243 O O . GLU A 1 412 ? -8.099 1.448 20.526 1.00 94.25 412 GLU A O 1
ATOM 3248 N N . ILE A 1 413 ? -8.694 2.732 18.776 1.00 96.19 413 ILE A N 1
ATOM 3249 C CA . ILE A 1 413 ? -7.813 2.129 17.779 1.00 96.19 413 ILE A CA 1
ATOM 3250 C C . ILE A 1 413 ? -6.758 3.171 17.434 1.00 96.19 413 ILE A C 1
ATOM 3252 O O . ILE A 1 413 ? -7.092 4.335 17.231 1.00 96.19 413 ILE A O 1
ATOM 3256 N N . VAL A 1 414 ? -5.489 2.781 17.388 1.00 96.12 414 VAL A N 1
ATOM 3257 C CA . VAL A 1 414 ? -4.378 3.696 17.125 1.00 96.12 414 VAL A CA 1
ATOM 3258 C C . VAL A 1 414 ? -3.617 3.249 15.903 1.00 96.12 414 VAL A C 1
ATOM 3260 O O . VAL A 1 414 ? -3.090 2.139 15.875 1.00 96.12 414 VAL A O 1
ATOM 3263 N N . THR A 1 415 ? -3.522 4.138 14.921 1.00 96.25 415 THR A N 1
ATOM 3264 C CA . THR A 1 415 ? -2.573 4.009 13.819 1.00 96.25 415 THR A CA 1
ATOM 3265 C C . THR A 1 415 ? -1.320 4.801 14.154 1.00 96.25 415 THR A C 1
ATOM 3267 O O . THR A 1 415 ? -1.392 5.937 14.628 1.00 96.25 415 THR A O 1
ATOM 3270 N N . LYS A 1 416 ? -0.156 4.198 13.941 1.00 95.06 416 LYS A N 1
ATOM 3271 C CA . LYS A 1 416 ? 1.156 4.803 14.160 1.00 95.06 416 LYS A CA 1
ATOM 3272 C C . LYS A 1 416 ? 1.849 4.942 12.820 1.00 95.06 416 LYS A C 1
ATOM 3274 O O . LYS A 1 416 ? 1.900 3.990 12.053 1.00 95.06 416 LYS A O 1
ATOM 3279 N N . LEU A 1 417 ? 2.387 6.123 12.572 1.00 95.19 417 LEU A N 1
ATOM 3280 C CA . LEU A 1 417 ? 3.156 6.451 11.387 1.00 95.19 417 LEU A CA 1
ATOM 3281 C C . LEU A 1 417 ? 4.580 6.771 11.811 1.00 95.19 417 LEU A C 1
ATOM 3283 O O . LEU A 1 417 ? 4.782 7.567 12.733 1.00 95.19 417 LEU A O 1
ATOM 3287 N N . VAL A 1 418 ? 5.554 6.183 11.125 1.00 92.56 418 VAL A N 1
ATOM 3288 C CA . VAL A 1 418 ? 6.976 6.501 11.275 1.00 92.56 418 VAL A CA 1
ATOM 3289 C C . VAL A 1 418 ? 7.586 6.667 9.892 1.00 92.56 418 VAL A C 1
ATOM 3291 O O . VAL A 1 418 ? 7.338 5.861 9.004 1.00 92.56 418 VAL A O 1
ATOM 3294 N N . SER A 1 419 ? 8.401 7.701 9.706 1.00 86.31 419 SER A N 1
ATOM 3295 C CA . SER A 1 419 ? 9.162 7.911 8.479 1.00 86.31 419 SER A CA 1
ATOM 3296 C C . SER A 1 419 ? 10.597 8.308 8.785 1.00 86.31 419 SER A C 1
ATOM 3298 O O . SER A 1 419 ? 10.853 9.139 9.657 1.00 86.31 419 SER A O 1
ATOM 3300 N N . TYR A 1 420 ? 11.540 7.746 8.036 1.00 76.69 420 TYR A N 1
ATOM 3301 C CA . TYR A 1 420 ? 12.950 8.153 8.080 1.00 76.69 420 TYR A CA 1
ATOM 3302 C C . TYR A 1 420 ? 13.318 9.103 6.934 1.00 76.69 420 TYR A C 1
ATOM 3304 O O . TYR A 1 420 ? 14.470 9.523 6.837 1.00 76.69 420 TYR A O 1
ATOM 3312 N N . SER A 1 421 ? 12.356 9.465 6.075 1.00 71.75 421 SER A N 1
ATOM 3313 C CA . SER A 1 421 ? 12.584 10.359 4.940 1.00 71.75 421 SER A CA 1
ATOM 3314 C C . SER A 1 421 ? 11.821 11.678 5.079 1.00 71.75 421 SER A C 1
ATOM 3316 O O . SER A 1 421 ? 10.607 11.672 5.295 1.00 71.75 421 SER A O 1
ATOM 3318 N N . PRO A 1 422 ? 12.476 12.833 4.849 1.00 64.00 422 PRO A N 1
ATOM 3319 C CA . PRO A 1 422 ? 11.793 14.120 4.810 1.00 64.00 422 PRO A CA 1
ATOM 3320 C C . PRO A 1 422 ? 10.820 14.263 3.630 1.00 64.00 422 PRO A C 1
ATOM 3322 O O . PRO A 1 422 ? 10.005 15.184 3.663 1.00 64.00 422 PRO A O 1
ATOM 3325 N N . SER A 1 423 ? 10.906 13.399 2.609 1.00 60.06 423 SER A N 1
ATOM 3326 C CA . SER A 1 423 ? 9.982 13.383 1.466 1.00 60.06 423 SER A CA 1
ATOM 3327 C C . SER A 1 423 ? 8.621 12.761 1.789 1.00 60.06 423 SER A C 1
ATOM 3329 O O . SER A 1 423 ? 7.677 12.982 1.045 1.00 60.06 423 SER A O 1
ATOM 3331 N N . ALA A 1 424 ? 8.505 12.017 2.893 1.00 67.50 424 ALA A N 1
ATOM 3332 C CA . ALA A 1 424 ? 7.286 11.322 3.304 1.00 67.50 424 ALA A CA 1
ATOM 3333 C C . ALA A 1 424 ? 6.896 11.737 4.724 1.00 67.50 424 ALA A C 1
ATOM 3335 O O . ALA A 1 424 ? 7.012 10.958 5.672 1.00 67.50 424 ALA A O 1
ATOM 3336 N N . LYS A 1 425 ? 6.526 13.013 4.882 1.00 74.94 425 LYS A N 1
ATOM 3337 C CA . LYS A 1 425 ? 6.166 13.596 6.185 1.00 74.94 425 LYS A CA 1
ATOM 3338 C C . LYS A 1 425 ? 4.952 14.527 6.161 1.00 74.94 425 LYS A C 1
ATOM 3340 O O . LYS A 1 425 ? 4.523 14.927 7.237 1.00 74.94 425 LYS A O 1
ATOM 3345 N N . LEU A 1 426 ? 4.479 14.931 4.985 1.00 76.69 426 LEU A N 1
ATOM 3346 C CA . LEU A 1 426 ? 3.379 15.882 4.829 1.00 76.69 426 LEU A CA 1
ATOM 3347 C C . LEU A 1 426 ? 2.197 15.189 4.172 1.00 76.69 426 LEU A C 1
ATOM 3349 O O . LEU A 1 426 ? 2.415 14.286 3.363 1.00 76.69 426 LEU A O 1
ATOM 3353 N N . ASP A 1 427 ? 0.997 15.634 4.528 1.00 76.31 427 ASP A N 1
ATOM 3354 C CA . ASP A 1 427 ? -0.255 15.285 3.862 1.00 76.31 427 ASP A CA 1
ATOM 3355 C C . ASP A 1 427 ? -0.434 13.774 3.673 1.00 76.31 427 ASP A C 1
ATOM 3357 O O . ASP A 1 427 ? -0.762 13.308 2.589 1.00 76.31 427 ASP A O 1
ATOM 3361 N N . ILE A 1 428 ? -0.192 12.986 4.727 1.00 78.00 428 ILE A N 1
ATOM 3362 C CA . ILE A 1 428 ? -0.261 11.523 4.650 1.00 78.00 428 ILE A CA 1
ATOM 3363 C C . ILE A 1 428 ? -1.711 11.067 4.877 1.00 78.00 428 ILE A C 1
ATOM 3365 O O . ILE A 1 428 ? -2.188 11.175 6.015 1.00 78.00 428 ILE A O 1
ATOM 3369 N N . PRO A 1 429 ? -2.411 10.545 3.850 1.00 82.12 429 PRO A N 1
ATOM 3370 C CA . PRO A 1 429 ? -3.752 9.997 3.996 1.00 82.12 429 PRO A CA 1
ATOM 3371 C C . PRO A 1 429 ? -3.697 8.608 4.639 1.00 82.12 429 PRO A C 1
ATOM 3373 O O . PRO A 1 429 ? -3.040 7.690 4.142 1.00 82.12 429 PRO A O 1
ATOM 3376 N N . VAL A 1 430 ? -4.416 8.449 5.747 1.00 86.50 430 VAL A N 1
ATOM 3377 C CA . VAL A 1 430 ? -4.593 7.175 6.447 1.00 86.50 430 VAL A CA 1
ATOM 3378 C C . VAL A 1 430 ? -6.063 6.805 6.444 1.00 86.50 430 VAL A C 1
ATOM 3380 O O . VAL A 1 430 ? -6.894 7.575 6.930 1.00 86.50 430 VAL A O 1
ATOM 3383 N N . VAL A 1 431 ? -6.374 5.604 5.966 1.00 89.31 431 VAL A N 1
ATOM 3384 C CA . VAL A 1 431 ? -7.726 5.048 5.997 1.00 89.31 431 VAL A CA 1
ATOM 3385 C C . VAL A 1 431 ? -7.795 3.949 7.047 1.00 89.31 431 VAL A C 1
ATOM 3387 O O . VAL A 1 431 ? -7.072 2.960 6.971 1.00 89.31 431 VAL A O 1
ATOM 3390 N N . LEU A 1 432 ? -8.676 4.111 8.032 1.00 96.81 432 LEU A N 1
ATOM 3391 C CA . LEU A 1 432 ? -9.086 3.056 8.953 1.00 96.81 432 LEU A CA 1
ATOM 3392 C C . LEU A 1 432 ? -10.271 2.296 8.349 1.00 96.81 432 LEU A C 1
ATOM 3394 O O . LEU A 1 432 ? -11.211 2.912 7.857 1.00 96.81 432 LEU A O 1
ATOM 3398 N N . ASN A 1 433 ? -10.257 0.971 8.450 1.00 91.12 433 ASN A N 1
ATOM 3399 C CA . ASN A 1 433 ? -11.315 0.086 7.982 1.00 91.12 433 ASN A CA 1
ATOM 3400 C C . ASN A 1 433 ? -11.845 -0.794 9.126 1.00 91.12 433 ASN A C 1
ATOM 3402 O O . ASN A 1 433 ? -11.134 -1.631 9.695 1.00 91.12 433 ASN A O 1
ATOM 3406 N N . ILE A 1 434 ? -13.127 -0.605 9.432 1.00 94.44 434 ILE A N 1
ATOM 3407 C CA . ILE A 1 434 ? -13.923 -1.396 10.365 1.00 94.44 434 ILE A CA 1
ATOM 3408 C C . ILE A 1 434 ? -14.842 -2.305 9.542 1.00 94.44 434 ILE A C 1
ATOM 3410 O O . ILE A 1 434 ? -15.753 -1.806 8.876 1.00 94.44 434 ILE A O 1
ATOM 3414 N N . PRO A 1 435 ? -14.649 -3.636 9.577 1.00 89.50 435 PRO A N 1
ATOM 3415 C CA . PRO A 1 435 ? -15.447 -4.555 8.777 1.00 89.50 435 PRO A CA 1
ATOM 3416 C C . PRO A 1 435 ? -16.941 -4.346 8.998 1.00 89.50 435 PRO A C 1
ATOM 3418 O O . PRO A 1 435 ? -17.395 -4.353 10.138 1.00 89.50 435 PRO A O 1
ATOM 3421 N N . GLY A 1 436 ? -17.693 -4.171 7.910 1.00 85.38 436 GLY A N 1
ATOM 3422 C CA . GLY A 1 436 ? -19.154 -4.094 7.944 1.00 85.38 436 GLY A CA 1
ATOM 3423 C C . GLY A 1 436 ? -19.723 -2.961 8.799 1.00 85.38 436 GLY A C 1
ATOM 3424 O O . GLY A 1 436 ? -20.872 -3.075 9.214 1.00 85.38 436 GLY A O 1
ATOM 3425 N N . ASP A 1 437 ? -18.936 -1.916 9.084 1.00 92.38 437 ASP A N 1
ATOM 3426 C CA . ASP A 1 437 ? -19.345 -0.795 9.939 1.00 92.38 437 ASP A CA 1
ATOM 3427 C C . ASP A 1 437 ? -19.802 -1.236 11.348 1.00 92.38 437 ASP A C 1
ATOM 3429 O O . ASP A 1 437 ? -20.687 -0.648 11.967 1.00 92.38 437 ASP A O 1
ATOM 3433 N N . LEU A 1 438 ? -19.209 -2.318 11.875 1.00 94.31 438 LEU A N 1
ATOM 3434 C CA . LEU A 1 438 ? -19.656 -2.961 13.121 1.00 94.31 438 LEU A CA 1
ATOM 3435 C C . LEU A 1 438 ? -19.620 -2.049 14.359 1.00 94.31 438 LEU A C 1
ATOM 3437 O O . LEU A 1 438 ? -20.306 -2.339 15.338 1.00 94.31 438 LEU A O 1
ATOM 3441 N N . PHE A 1 439 ? -18.820 -0.980 14.344 1.00 94.62 439 PHE A N 1
ATOM 3442 C CA . PHE A 1 439 ? -18.730 -0.018 15.448 1.00 94.62 439 PHE A CA 1
ATOM 3443 C C . PHE A 1 439 ? -19.486 1.292 15.184 1.00 94.62 439 PHE A C 1
ATOM 3445 O O . PHE A 1 439 ? -19.585 2.114 16.094 1.00 94.62 439 PHE A O 1
ATOM 3452 N N . GLY A 1 440 ? -20.029 1.487 13.977 1.00 93.12 440 GLY A N 1
ATOM 3453 C CA . GLY A 1 440 ? -20.522 2.782 13.518 1.00 93.12 440 GLY A CA 1
ATOM 3454 C C . GLY A 1 440 ? -19.421 3.846 13.470 1.00 93.12 440 GLY A C 1
ATOM 3455 O O . GLY A 1 440 ? -18.235 3.559 13.634 1.00 93.12 440 GLY A O 1
ATOM 3456 N N . ASN A 1 441 ? -19.828 5.103 13.293 1.00 95.38 441 ASN A N 1
ATOM 3457 C CA . ASN A 1 441 ? -18.896 6.214 13.107 1.00 95.38 441 ASN A CA 1
ATOM 3458 C C . ASN A 1 441 ? -18.014 6.487 14.345 1.00 95.38 441 ASN A C 1
ATOM 3460 O O . ASN A 1 441 ? -18.508 6.422 15.478 1.00 95.38 441 ASN A O 1
ATOM 3464 N N . PRO A 1 442 ? -16.732 6.873 14.152 1.00 97.25 442 PRO A N 1
ATOM 3465 C CA . PRO A 1 442 ? -15.888 7.352 15.232 1.00 97.25 442 PRO A CA 1
ATOM 3466 C C . PRO A 1 442 ? -16.567 8.516 15.952 1.00 97.25 442 PRO A C 1
ATOM 3468 O O . PRO A 1 442 ? -16.984 9.501 15.336 1.00 97.25 442 PRO A O 1
ATOM 3471 N N . VAL A 1 443 ? -16.636 8.415 17.275 1.00 96.19 443 VAL A N 1
ATOM 3472 C CA . VAL A 1 443 ? -17.189 9.459 18.145 1.00 96.19 443 VAL A CA 1
ATOM 3473 C C . VAL A 1 443 ? -16.240 10.654 18.186 1.00 96.19 443 VAL A C 1
ATOM 3475 O O . VAL A 1 443 ? -16.681 11.796 18.196 1.00 96.19 443 VAL A O 1
ATOM 3478 N N . HIS A 1 444 ? -14.936 10.374 18.201 1.00 96.62 444 HIS A N 1
ATOM 3479 C CA . HIS A 1 444 ? -13.875 11.368 18.094 1.00 96.62 444 HIS A CA 1
ATOM 3480 C C . HIS A 1 444 ? -12.669 10.770 17.375 1.00 96.62 444 HIS A C 1
ATOM 3482 O O . HIS A 1 444 ? -12.391 9.573 17.507 1.00 96.62 444 HIS A O 1
ATOM 3488 N N . VAL A 1 445 ? -11.907 11.624 16.696 1.00 98.00 445 VAL A N 1
ATOM 3489 C CA . VAL A 1 445 ? -10.602 11.270 16.140 1.00 98.00 445 VAL A CA 1
ATOM 3490 C C . VAL A 1 445 ? -9.577 12.288 16.613 1.00 98.00 445 VAL A C 1
ATOM 3492 O O . VAL A 1 445 ? -9.826 13.492 16.600 1.00 98.00 445 VAL A O 1
ATOM 3495 N N . TYR A 1 446 ? -8.434 11.803 17.084 1.00 98.00 446 TYR A N 1
ATOM 3496 C CA . TYR A 1 446 ? -7.367 12.642 17.617 1.00 98.00 446 TYR A CA 1
ATOM 3497 C C . TYR A 1 446 ? -6.043 12.347 16.932 1.00 98.00 446 TYR A C 1
ATOM 3499 O O . TYR A 1 446 ? -5.799 11.226 16.498 1.00 98.00 446 TYR A O 1
ATOM 3507 N N . VAL A 1 447 ? -5.143 13.321 16.942 1.00 97.38 447 VAL A N 1
ATOM 3508 C CA . VAL A 1 447 ? -3.724 13.132 16.644 1.00 97.38 447 VAL A CA 1
ATOM 3509 C C . VAL A 1 447 ? -2.876 13.409 17.882 1.00 97.38 447 VAL A C 1
ATOM 3511 O O . VAL A 1 447 ? -3.221 14.253 18.714 1.00 97.38 447 VAL A O 1
ATOM 3514 N N . ARG A 1 448 ? -1.763 12.686 18.018 1.00 94.06 448 ARG A N 1
ATOM 3515 C CA . ARG A 1 448 ? -0.745 12.889 19.064 1.00 94.06 448 ARG A CA 1
ATOM 3516 C C . ARG A 1 448 ? 0.611 12.350 18.611 1.00 94.06 448 ARG A C 1
ATOM 3518 O O . ARG A 1 448 ? 0.683 11.585 17.653 1.00 94.06 448 ARG A O 1
ATOM 3525 N N . ASP A 1 449 ? 1.678 12.708 19.317 1.00 91.62 449 ASP A N 1
ATOM 3526 C CA . ASP A 1 449 ? 3.040 12.305 18.936 1.00 91.62 449 ASP A CA 1
ATOM 3527 C C . ASP A 1 449 ? 3.539 11.065 19.696 1.00 91.62 449 ASP A C 1
ATOM 3529 O O . ASP A 1 449 ? 4.303 10.268 19.154 1.00 91.62 449 ASP A O 1
ATOM 3533 N N . THR A 1 450 ? 3.074 10.850 20.929 1.00 83.62 450 THR A N 1
ATOM 3534 C CA . THR A 1 450 ? 3.491 9.728 21.784 1.00 83.62 450 THR A CA 1
ATOM 3535 C C . THR A 1 450 ? 2.300 9.039 22.444 1.00 83.62 450 THR A C 1
ATOM 3537 O O . THR A 1 450 ? 1.220 9.615 22.598 1.00 83.62 450 THR A O 1
ATOM 3540 N N . THR A 1 451 ? 2.499 7.787 22.861 1.00 79.12 451 THR A N 1
ATOM 3541 C CA . THR A 1 451 ? 1.518 7.047 23.663 1.00 79.12 451 THR A CA 1
ATOM 3542 C C . THR A 1 451 ? 1.313 7.761 25.000 1.00 79.12 451 THR A C 1
ATOM 3544 O O . THR A 1 451 ? 2.278 8.015 25.706 1.00 79.12 451 THR A O 1
ATOM 3547 N N . GLY A 1 452 ? 0.070 8.118 25.336 1.00 73.88 452 GLY A N 1
ATOM 3548 C CA . GLY A 1 452 ? -0.234 8.909 26.541 1.00 73.88 452 GLY A CA 1
ATOM 3549 C C . GLY A 1 452 ? 0.000 10.421 26.399 1.00 73.88 452 GLY A C 1
ATOM 3550 O O . GLY A 1 452 ? -0.365 11.175 27.298 1.00 73.88 452 GLY A O 1
ATOM 3551 N N . GLY A 1 453 ? 0.538 10.880 25.263 1.00 81.12 453 GLY A N 1
ATOM 3552 C CA . GLY A 1 453 ? 0.708 12.299 24.964 1.00 81.12 453 GLY A CA 1
ATOM 3553 C C . GLY A 1 453 ? -0.617 13.042 24.759 1.00 81.12 453 GLY A C 1
ATOM 3554 O O . GLY A 1 453 ? -1.691 12.443 24.637 1.00 81.12 453 GLY A O 1
ATOM 3555 N N . THR A 1 454 ? -0.530 14.371 24.695 1.00 87.44 454 THR A N 1
ATOM 3556 C CA . THR A 1 454 ? -1.683 15.256 24.486 1.00 87.44 454 THR A CA 1
ATOM 3557 C C . THR A 1 454 ? -2.415 14.912 23.192 1.00 87.44 454 THR A C 1
ATOM 3559 O O . THR A 1 454 ? -1.816 14.888 22.120 1.00 87.44 454 THR A O 1
ATOM 3562 N N . MET A 1 455 ? -3.721 14.671 23.302 1.00 92.06 455 MET A N 1
ATOM 3563 C CA . MET A 1 455 ? -4.606 14.437 22.165 1.00 92.06 455 MET A CA 1
ATOM 3564 C C . MET A 1 455 ? -5.118 15.768 21.610 1.00 92.06 455 MET A C 1
ATOM 3566 O O . MET A 1 455 ? -5.708 16.557 22.350 1.00 92.06 455 MET A O 1
ATOM 3570 N N . THR A 1 456 ? -4.942 15.981 20.310 1.00 96.44 456 THR A N 1
ATOM 3571 C CA . THR A 1 456 ? -5.531 17.100 19.566 1.00 96.44 456 THR A CA 1
ATOM 3572 C C . THR A 1 456 ? -6.621 16.554 18.661 1.00 96.44 456 THR A C 1
ATOM 3574 O O . THR A 1 456 ? -6.356 15.667 17.859 1.00 96.44 456 THR A O 1
ATOM 3577 N N . GLU A 1 457 ? -7.849 17.040 18.804 1.00 97.44 457 GLU A N 1
ATOM 3578 C CA . GLU A 1 457 ? -8.976 16.572 17.993 1.00 97.44 457 GLU A CA 1
ATOM 3579 C C . GLU A 1 457 ? -8.830 17.019 16.534 1.00 97.44 457 GLU A C 1
ATOM 3581 O O . GLU A 1 457 ? -8.426 18.152 16.264 1.00 97.44 457 GLU A O 1
ATOM 3586 N N . VAL A 1 458 ? -9.144 16.120 15.602 1.00 96.88 458 VAL A N 1
ATOM 3587 C CA . VAL A 1 458 ? -9.106 16.356 14.155 1.00 96.88 458 VAL A CA 1
ATOM 3588 C C . VAL A 1 458 ? -10.415 15.918 13.510 1.00 96.88 458 VAL A C 1
ATOM 3590 O O . VAL A 1 458 ? -11.178 15.131 14.069 1.00 96.88 458 VAL A O 1
ATOM 3593 N N . THR A 1 459 ? -10.671 16.446 12.317 1.00 96.00 459 THR A N 1
ATOM 3594 C CA . THR A 1 459 ? -11.784 15.984 11.480 1.00 96.00 459 THR A CA 1
ATOM 3595 C C . THR A 1 459 ? -11.364 14.759 10.672 1.00 96.00 459 THR A C 1
ATOM 3597 O O . THR A 1 459 ? -10.171 14.517 10.491 1.00 96.00 459 THR A O 1
ATOM 3600 N N . TYR A 1 460 ? -12.346 13.982 10.225 1.00 95.38 460 TYR A N 1
ATOM 3601 C CA . TYR A 1 460 ? -12.152 12.816 9.371 1.00 95.38 460 TYR A CA 1
ATOM 3602 C C . TYR A 1 460 ? -13.213 12.803 8.271 1.00 95.38 460 TYR A C 1
ATOM 3604 O O . TYR A 1 460 ? -14.311 13.335 8.466 1.00 95.38 460 TYR A O 1
ATOM 3612 N N . ASP A 1 461 ? -12.897 12.152 7.157 1.00 90.50 461 ASP A N 1
ATOM 3613 C CA . ASP A 1 461 ? -13.856 11.873 6.094 1.00 90.50 461 ASP A CA 1
ATOM 3614 C C . ASP A 1 461 ? -14.460 10.481 6.302 1.00 90.50 461 ASP A C 1
ATOM 3616 O O . ASP A 1 461 ? -13.741 9.492 6.464 1.00 90.50 461 ASP A O 1
ATOM 3620 N N . ASP A 1 462 ? -15.788 10.395 6.297 1.00 91.38 462 ASP A N 1
ATOM 3621 C CA . ASP A 1 462 ? -16.516 9.126 6.262 1.00 91.38 462 ASP A CA 1
ATOM 3622 C C . ASP A 1 462 ? -16.620 8.660 4.805 1.00 91.38 462 ASP A C 1
ATOM 3624 O O . ASP A 1 462 ? -17.329 9.257 3.991 1.00 91.38 462 ASP A O 1
ATOM 3628 N N . LEU A 1 463 ? -15.879 7.605 4.468 1.00 81.75 463 LEU A N 1
ATOM 3629 C CA . LEU A 1 463 ? -15.864 7.013 3.129 1.00 81.75 463 LEU A CA 1
ATOM 3630 C C . LEU A 1 463 ? -16.989 5.976 2.945 1.00 81.75 463 LEU A C 1
ATOM 3632 O O . LEU A 1 463 ? -17.130 5.394 1.866 1.00 81.75 463 LEU A O 1
ATOM 3636 N N . GLY A 1 464 ? -17.792 5.741 3.985 1.00 81.94 464 GLY A N 1
ATOM 3637 C CA . GLY A 1 464 ? -18.860 4.757 4.025 1.00 81.94 464 GLY A CA 1
ATOM 3638 C C . GLY A 1 464 ? -18.370 3.330 4.277 1.00 81.94 464 GLY A C 1
ATOM 3639 O O . GLY A 1 464 ? -17.201 2.984 4.113 1.00 81.94 464 GLY A O 1
ATOM 3640 N N . SER A 1 465 ? -19.310 2.459 4.656 1.00 84.38 465 SER A N 1
ATOM 3641 C CA . SER A 1 465 ? -19.064 1.027 4.915 1.00 84.38 465 SER A CA 1
ATOM 3642 C C . SER A 1 465 ? -17.986 0.752 5.977 1.00 84.38 465 SER A C 1
ATOM 3644 O O . SER A 1 465 ? -17.255 -0.231 5.864 1.00 84.38 465 SER A O 1
ATOM 3646 N N . GLY A 1 466 ? -17.884 1.611 6.997 1.00 83.19 466 GLY A N 1
ATOM 3647 C CA . GLY A 1 466 ? -16.905 1.476 8.079 1.00 83.19 466 GLY A CA 1
ATOM 3648 C C . GLY A 1 466 ? -15.494 1.950 7.720 1.00 83.19 466 GLY A C 1
ATOM 3649 O O . GLY A 1 466 ? -14.542 1.568 8.401 1.00 83.19 466 GLY A O 1
ATOM 3650 N N . ARG A 1 467 ? -15.330 2.744 6.652 1.00 93.31 467 ARG A N 1
ATOM 3651 C CA . ARG A 1 467 ? -14.040 3.325 6.252 1.00 93.31 467 ARG A CA 1
ATOM 3652 C C . ARG A 1 467 ? -13.969 4.807 6.607 1.00 93.31 467 ARG A C 1
ATOM 3654 O O . ARG A 1 467 ? -14.849 5.576 6.231 1.00 93.31 467 ARG A O 1
ATOM 3661 N N . TYR A 1 468 ? -12.891 5.212 7.274 1.00 92.00 468 TYR A N 1
ATOM 3662 C CA . TYR A 1 468 ? -12.690 6.585 7.747 1.00 92.00 468 TYR A CA 1
ATOM 3663 C C . TYR A 1 468 ? -11.293 7.076 7.384 1.00 92.00 468 TYR A C 1
ATOM 3665 O O . TYR A 1 468 ? -10.316 6.383 7.667 1.00 92.00 468 TYR A O 1
ATOM 3673 N N . ARG A 1 469 ? -11.184 8.263 6.784 1.00 91.75 469 ARG A N 1
ATOM 3674 C CA . ARG A 1 469 ? -9.911 8.844 6.340 1.00 91.75 469 ARG A CA 1
ATOM 3675 C C . ARG A 1 469 ? -9.512 10.039 7.194 1.00 91.75 469 ARG A C 1
ATOM 3677 O O . ARG A 1 469 ? -10.334 10.897 7.499 1.00 91.75 469 ARG A O 1
ATOM 3684 N N . VAL A 1 470 ? -8.231 10.110 7.539 1.00 93.50 470 VAL A N 1
ATOM 3685 C CA . VAL A 1 470 ? -7.583 11.297 8.109 1.00 93.50 470 VAL A CA 1
ATOM 3686 C C . VAL A 1 470 ? -6.301 11.566 7.341 1.00 93.50 470 VAL A C 1
ATOM 3688 O O . VAL A 1 470 ? -5.490 10.661 7.162 1.00 93.50 470 VAL A O 1
ATOM 3691 N N . THR A 1 471 ? -6.092 12.821 6.956 1.00 87.62 471 THR A N 1
ATOM 3692 C CA . THR A 1 471 ? -4.812 13.298 6.424 1.00 87.62 471 THR A CA 1
ATOM 3693 C C . THR A 1 471 ? -4.021 13.968 7.543 1.00 87.62 471 THR A C 1
ATOM 3695 O O . THR A 1 471 ? -4.558 14.813 8.262 1.00 87.62 471 THR A O 1
ATOM 3698 N N . THR A 1 472 ? -2.756 13.585 7.728 1.00 90.00 472 THR A N 1
ATOM 3699 C CA . THR A 1 472 ? -1.916 14.131 8.805 1.00 90.00 472 THR A CA 1
ATOM 3700 C C . THR A 1 472 ? -0.471 14.377 8.383 1.00 90.00 472 THR A C 1
ATOM 3702 O O . THR A 1 472 ? 0.108 13.629 7.600 1.00 90.00 472 THR A O 1
ATOM 3705 N N . ASP A 1 473 ? 0.149 15.363 9.031 1.00 88.50 473 ASP A N 1
ATOM 3706 C CA . ASP A 1 473 ? 1.591 15.601 8.970 1.00 88.50 473 ASP A CA 1
ATOM 3707 C C . ASP A 1 473 ? 2.325 14.876 10.099 1.00 88.50 473 ASP A C 1
ATOM 3709 O O . ASP A 1 473 ? 1.814 14.763 11.222 1.00 88.50 473 ASP A O 1
ATOM 3713 N N . LEU A 1 474 ? 3.558 14.448 9.836 1.00 91.62 474 LEU A N 1
ATOM 3714 C CA . LEU A 1 474 ? 4.437 13.826 10.820 1.00 91.62 474 LEU A CA 1
ATOM 3715 C C . LEU A 1 474 ? 5.298 14.859 11.553 1.00 91.62 474 LEU A C 1
ATOM 3717 O O . LEU A 1 474 ? 5.875 15.772 10.958 1.00 91.62 474 LEU A O 1
ATOM 3721 N N . THR A 1 475 ? 5.454 14.659 12.857 1.00 93.38 475 THR A N 1
ATOM 3722 C CA . THR A 1 475 ? 6.285 15.501 13.719 1.00 93.38 475 THR A CA 1
ATOM 3723 C C . THR A 1 475 ? 7.733 14.995 13.714 1.00 93.38 475 THR A C 1
ATOM 3725 O O . THR A 1 475 ? 7.954 13.801 13.918 1.00 93.38 475 THR A O 1
ATOM 3728 N N . PRO A 1 476 ? 8.745 15.854 13.492 1.00 90.44 476 PRO A N 1
ATOM 3729 C CA . PRO A 1 476 ? 10.148 15.457 13.589 1.00 90.44 476 PRO A CA 1
ATOM 3730 C C . PRO A 1 476 ? 10.587 15.221 15.039 1.00 90.44 476 PRO A C 1
ATOM 3732 O O . PRO A 1 476 ? 10.403 16.075 15.905 1.00 90.44 476 PRO A O 1
ATOM 3735 N N . THR A 1 477 ? 11.289 14.116 15.268 1.00 88.06 477 THR A N 1
ATOM 3736 C CA . THR A 1 477 ? 12.148 13.902 16.436 1.00 88.06 477 THR A CA 1
ATOM 3737 C C . THR A 1 477 ? 13.590 14.248 16.073 1.00 88.06 477 THR A C 1
ATOM 3739 O O . THR A 1 477 ? 14.087 13.863 15.017 1.00 88.06 477 THR A O 1
ATOM 3742 N N . TYR A 1 478 ? 14.287 14.961 16.957 1.00 82.44 478 TYR A N 1
ATOM 3743 C CA . TYR A 1 478 ? 15.631 15.486 16.717 1.00 82.44 478 TYR A CA 1
ATOM 3744 C C . TYR A 1 478 ? 16.671 14.803 17.612 1.00 82.44 478 TYR A C 1
ATOM 3746 O O . TYR A 1 478 ? 16.485 14.742 18.825 1.00 82.44 478 TYR A O 1
ATOM 3754 N N . ILE A 1 479 ? 17.799 14.359 17.041 1.00 77.88 479 ILE A N 1
ATOM 3755 C CA . ILE A 1 479 ? 18.995 14.010 17.841 1.00 77.88 479 ILE A CA 1
ATOM 3756 C C . ILE A 1 479 ? 19.709 15.295 18.278 1.00 77.88 479 ILE A C 1
ATOM 3758 O O . ILE A 1 479 ? 20.136 15.430 19.422 1.00 77.88 479 ILE A O 1
ATOM 3762 N N . PHE A 1 480 ? 19.805 16.260 17.361 1.00 74.62 480 PHE A N 1
ATOM 3763 C CA . PHE A 1 480 ? 20.294 17.615 17.611 1.00 74.62 480 PHE A CA 1
ATOM 3764 C C . PHE A 1 480 ? 19.298 18.623 17.033 1.00 74.62 480 PHE A C 1
ATOM 3766 O O . PHE A 1 480 ? 18.629 18.287 16.058 1.00 74.62 480 PHE A O 1
ATOM 3773 N N . PRO A 1 481 ? 19.232 19.873 17.532 1.00 76.06 481 PRO A N 1
ATOM 3774 C CA . PRO A 1 481 ? 18.225 20.855 17.104 1.00 76.06 481 PRO A CA 1
ATOM 3775 C C . PRO A 1 481 ? 18.121 21.114 15.587 1.00 76.06 481 PRO A C 1
ATOM 3777 O O . PRO A 1 481 ? 17.107 21.620 15.123 1.00 76.06 481 PRO A O 1
ATOM 3780 N N . TRP A 1 482 ? 19.158 20.788 14.810 1.00 69.94 482 TRP A N 1
ATOM 3781 C CA . TRP A 1 482 ? 19.214 20.950 13.351 1.00 69.94 482 TRP A CA 1
ATOM 3782 C C . TRP A 1 482 ? 19.206 19.626 12.569 1.00 69.94 482 TRP A C 1
ATOM 3784 O O . TRP A 1 482 ? 19.247 19.660 11.341 1.00 69.94 482 TRP A O 1
ATOM 3794 N N . LEU A 1 483 ? 19.195 18.471 13.243 1.00 72.19 483 LEU A N 1
ATOM 3795 C CA . LEU A 1 483 ? 19.288 17.154 12.609 1.00 72.19 483 LEU A CA 1
ATOM 3796 C C . LEU A 1 483 ? 18.100 16.269 13.027 1.00 72.19 483 LEU A C 1
ATOM 3798 O O . LEU A 1 483 ? 18.135 15.683 14.118 1.00 72.19 483 LEU A O 1
ATOM 3802 N N . PRO A 1 484 ? 17.045 16.187 12.191 1.00 75.88 484 PRO A N 1
ATOM 3803 C CA . PRO A 1 484 ? 15.941 15.268 12.428 1.00 75.88 484 PRO A CA 1
ATOM 3804 C C . PRO A 1 484 ? 16.433 13.823 12.292 1.00 75.88 484 PRO A C 1
ATOM 3806 O O . PRO A 1 484 ? 17.230 13.505 11.411 1.00 75.88 484 PRO A O 1
ATOM 3809 N N . TRP A 1 485 ? 15.968 12.963 13.189 1.00 82.19 485 TRP A N 1
ATOM 3810 C CA . TRP A 1 485 ? 16.265 11.535 13.205 1.00 82.19 485 TRP A CA 1
ATOM 3811 C C . TRP A 1 485 ? 15.184 10.739 12.483 1.00 82.19 485 TRP A C 1
ATOM 3813 O O . TRP A 1 485 ? 15.481 9.948 11.595 1.00 82.19 485 TRP A O 1
ATOM 3823 N N . TYR A 1 486 ? 13.932 10.967 12.861 1.00 87.25 486 TYR A N 1
ATOM 3824 C CA . TYR A 1 486 ? 12.763 10.364 12.238 1.00 87.25 486 TYR A CA 1
ATOM 3825 C C . TYR A 1 486 ? 11.559 11.279 12.439 1.00 87.25 486 TYR A C 1
ATOM 3827 O O . TYR A 1 486 ? 11.581 12.192 13.267 1.00 87.25 486 TYR A O 1
ATOM 3835 N N . TYR A 1 487 ? 10.510 11.030 11.674 1.00 91.38 487 TYR A N 1
ATOM 3836 C CA . TYR A 1 487 ? 9.229 11.706 11.753 1.00 91.38 487 TYR A CA 1
ATOM 3837 C C . TYR A 1 487 ? 8.182 10.710 12.240 1.00 91.38 487 TYR A C 1
ATOM 3839 O O . TYR A 1 487 ? 8.239 9.539 11.867 1.00 91.38 487 TYR A O 1
ATOM 3847 N N . HIS A 1 488 ? 7.242 11.140 13.074 1.00 94.69 488 HIS A N 1
ATOM 3848 C CA . HIS A 1 488 ? 6.221 10.248 13.612 1.00 94.69 488 HIS A CA 1
ATOM 3849 C C . HIS A 1 488 ? 4.895 10.950 13.882 1.00 94.69 488 HIS A C 1
ATOM 3851 O O . HIS A 1 488 ? 4.840 12.162 14.088 1.00 94.69 488 HIS A O 1
ATOM 3857 N N . ARG A 1 489 ? 3.819 10.164 13.894 1.00 95.88 489 ARG A N 1
ATOM 3858 C CA . ARG A 1 489 ? 2.491 10.590 14.340 1.00 95.88 489 ARG A CA 1
ATOM 3859 C C . ARG A 1 489 ? 1.663 9.390 14.772 1.00 95.88 489 ARG A C 1
ATOM 3861 O O . ARG A 1 489 ? 1.838 8.295 14.248 1.00 95.88 489 ARG A O 1
ATOM 3868 N N . GLN A 1 490 ? 0.737 9.598 15.698 1.00 96.62 490 GLN A N 1
ATOM 3869 C CA . GLN A 1 490 ? -0.333 8.656 15.996 1.00 96.62 490 GLN A CA 1
ATOM 3870 C C . GLN A 1 490 ? -1.695 9.285 15.700 1.00 96.62 490 GLN A C 1
ATOM 3872 O O . GLN A 1 490 ? -1.922 10.437 16.073 1.00 96.62 490 GLN A O 1
ATOM 3877 N N . ILE A 1 491 ? -2.599 8.516 15.095 1.00 98.00 491 ILE A N 1
ATOM 3878 C CA . ILE A 1 491 ? -4.019 8.861 14.957 1.00 98.00 491 ILE A CA 1
ATOM 3879 C C . ILE A 1 491 ? -4.801 7.916 15.869 1.00 98.00 491 ILE A C 1
ATOM 3881 O O . ILE A 1 491 ? -4.610 6.703 15.824 1.00 98.00 491 ILE A O 1
ATOM 3885 N N . VAL A 1 492 ? -5.650 8.472 16.727 1.00 97.38 492 VAL A N 1
ATOM 3886 C CA . VAL A 1 492 ? -6.451 7.746 17.715 1.00 97.38 492 VAL A CA 1
ATOM 3887 C C . VAL A 1 492 ? -7.917 7.856 17.326 1.00 97.38 492 VAL A C 1
ATOM 3889 O O . VAL A 1 492 ? -8.514 8.927 17.420 1.00 97.38 492 VAL A O 1
ATOM 3892 N N . TRP A 1 493 ? -8.498 6.733 16.934 1.00 98.00 493 TRP A N 1
ATOM 3893 C CA . TRP A 1 493 ? -9.888 6.594 16.529 1.00 98.00 493 TRP A CA 1
ATOM 3894 C C . TRP A 1 493 ? -10.701 6.072 17.708 1.00 98.00 493 TRP A C 1
ATOM 3896 O O . TRP A 1 493 ? -10.462 4.958 18.185 1.00 98.00 493 TRP A O 1
ATOM 3906 N N . ARG A 1 494 ? -11.644 6.869 18.212 1.00 96.44 494 ARG A N 1
ATOM 3907 C CA . ARG A 1 494 ? -12.474 6.491 19.358 1.00 96.44 494 ARG A CA 1
ATOM 3908 C C . ARG A 1 494 ? -13.858 6.048 18.904 1.00 96.44 494 ARG A C 1
ATOM 3910 O O . ARG A 1 494 ? -14.580 6.819 18.283 1.00 96.44 494 ARG A O 1
ATOM 3917 N N . PHE A 1 495 ? -14.254 4.858 19.336 1.00 96.38 495 PHE A N 1
ATOM 3918 C CA . PHE A 1 495 ? -15.562 4.259 19.093 1.00 96.38 495 PHE A CA 1
ATOM 3919 C C . PHE A 1 495 ? -16.267 3.904 20.405 1.00 96.38 495 PHE A C 1
ATOM 3921 O O . PHE A 1 495 ? -15.635 3.712 21.453 1.00 96.38 495 PHE A O 1
ATOM 3928 N N . PHE A 1 496 ? -17.587 3.762 20.319 1.00 93.25 496 PHE A N 1
ATOM 3929 C CA . PHE A 1 496 ? -18.390 3.053 21.308 1.00 93.25 496 PHE A CA 1
ATOM 3930 C C . PHE A 1 496 ? -18.866 1.748 20.687 1.00 93.25 496 PHE A C 1
ATOM 3932 O O . PHE A 1 496 ? -19.426 1.750 19.596 1.00 93.25 496 PHE A O 1
ATOM 3939 N N . ILE A 1 497 ? -18.619 0.634 21.369 1.00 92.94 497 ILE A N 1
ATOM 3940 C CA . ILE A 1 497 ? -19.080 -0.676 20.919 1.00 92.94 497 ILE A CA 1
ATOM 3941 C C . ILE A 1 497 ? -20.610 -0.704 21.052 1.00 92.94 497 ILE A C 1
ATOM 3943 O O . ILE A 1 497 ? -21.102 -0.485 22.161 1.00 92.94 497 ILE A O 1
ATOM 3947 N N . PRO A 1 498 ? -21.366 -0.966 19.969 1.00 91.81 498 PRO A N 1
ATOM 3948 C CA . PRO A 1 498 ? -22.820 -1.032 20.042 1.00 91.81 498 PRO A CA 1
ATOM 3949 C C . PRO A 1 498 ? -23.296 -2.183 20.933 1.00 91.81 498 PRO A C 1
ATOM 3951 O O . PRO A 1 498 ? -22.835 -3.313 20.787 1.00 91.81 498 PRO A O 1
ATOM 3954 N N . ASN A 1 499 ? -24.293 -1.931 21.784 1.00 90.06 499 ASN A N 1
ATOM 3955 C CA . ASN A 1 499 ? -24.854 -2.950 22.689 1.00 90.06 499 ASN A CA 1
ATOM 3956 C C . ASN A 1 499 ? -25.576 -4.086 21.932 1.00 90.06 499 ASN A C 1
ATOM 3958 O O . ASN A 1 499 ? -25.842 -5.146 22.485 1.00 90.06 499 ASN A O 1
ATOM 3962 N N . SER A 1 500 ? -25.895 -3.880 20.649 1.00 88.75 500 SER A N 1
ATOM 3963 C CA . SER A 1 500 ? -26.472 -4.894 19.759 1.00 88.75 500 SER A CA 1
ATOM 3964 C C . SER A 1 500 ? -25.438 -5.837 19.135 1.00 88.75 500 SER A C 1
ATOM 3966 O O . SER A 1 500 ? -25.819 -6.779 18.436 1.00 88.75 500 SER A O 1
ATOM 3968 N N . LEU A 1 501 ? -24.142 -5.577 19.324 1.00 92.88 501 LEU A N 1
ATOM 3969 C CA . LEU A 1 501 ? -23.077 -6.348 18.700 1.00 92.88 501 LEU A CA 1
ATOM 3970 C C . LEU A 1 501 ? -22.996 -7.749 19.320 1.00 92.88 501 LEU A C 1
ATOM 3972 O O . LEU A 1 501 ? -22.885 -7.912 20.530 1.00 92.88 501 LEU A O 1
ATOM 3976 N N . THR A 1 502 ? -23.025 -8.786 18.488 1.00 93.75 502 THR A N 1
ATOM 3977 C CA . THR A 1 502 ? -22.924 -10.167 18.972 1.00 93.75 502 THR A CA 1
ATOM 3978 C C . THR A 1 502 ? -21.466 -10.593 19.175 1.00 93.75 502 THR A C 1
ATOM 3980 O O . THR A 1 502 ? -20.589 -10.084 18.466 1.00 93.75 502 THR A O 1
ATOM 3983 N N . PRO A 1 503 ? -21.198 -11.572 20.062 1.00 95.69 503 PRO A N 1
ATOM 3984 C CA . PRO A 1 503 ? -19.857 -12.110 20.284 1.00 95.69 503 PRO A CA 1
ATOM 3985 C C . PRO A 1 503 ? -19.187 -12.589 18.992 1.00 95.69 503 PRO A C 1
ATOM 3987 O O . PRO A 1 503 ? -19.764 -13.383 18.248 1.00 95.69 503 PRO A O 1
ATOM 3990 N N . GLN A 1 504 ? -17.978 -12.094 18.720 1.00 96.12 504 GLN A N 1
ATOM 3991 C CA . GLN A 1 504 ? -17.207 -12.379 17.506 1.00 96.12 504 GLN A CA 1
ATOM 3992 C C . GLN A 1 504 ? -15.773 -11.833 17.599 1.00 96.12 504 GLN A C 1
ATOM 3994 O O . GLN A 1 504 ? -15.467 -10.984 18.438 1.00 96.12 504 GLN A O 1
ATOM 3999 N N . ASN A 1 505 ? -14.905 -12.273 16.686 1.00 95.19 505 ASN A N 1
ATOM 4000 C CA . ASN A 1 505 ? -13.588 -11.670 16.474 1.00 95.19 505 ASN A CA 1
ATOM 4001 C C . ASN A 1 505 ? -13.669 -10.663 15.324 1.00 95.19 505 ASN A C 1
ATOM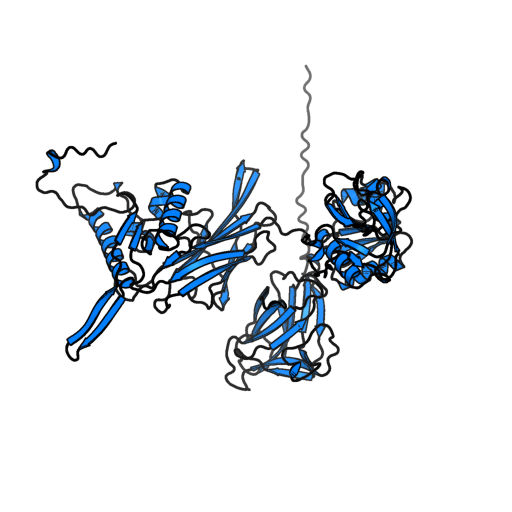 4003 O O . ASN A 1 505 ? -14.157 -11.000 14.247 1.00 95.19 505 ASN A O 1
ATOM 4007 N N . ILE A 1 506 ? -13.156 -9.458 15.542 1.00 96.25 506 ILE A N 1
ATOM 4008 C CA . ILE A 1 506 ? -13.178 -8.354 14.585 1.00 96.25 506 ILE A CA 1
ATOM 4009 C C . ILE A 1 506 ? -11.735 -7.965 14.290 1.00 96.25 506 ILE A C 1
ATOM 4011 O O . ILE A 1 506 ? -11.017 -7.500 15.177 1.00 96.25 506 ILE A O 1
ATOM 4015 N N . THR A 1 507 ? -11.315 -8.159 13.043 1.00 94.62 507 THR A N 1
ATOM 4016 C CA . THR A 1 507 ? -10.019 -7.683 12.555 1.00 94.62 507 THR A CA 1
ATOM 4017 C C . THR A 1 507 ? -10.208 -6.306 11.947 1.00 94.62 507 THR A C 1
ATOM 4019 O O . THR A 1 507 ? -10.865 -6.170 10.919 1.00 94.62 507 THR A O 1
ATOM 4022 N N . VAL A 1 508 ? -9.636 -5.290 12.579 1.00 93.38 508 VAL A N 1
ATOM 4023 C CA . VAL A 1 508 ? -9.603 -3.924 12.050 1.00 93.38 508 VAL A CA 1
ATOM 4024 C C . VAL A 1 508 ? -8.297 -3.714 11.299 1.00 93.38 508 VAL A C 1
ATOM 4026 O O . VAL A 1 508 ? -7.256 -4.240 11.704 1.00 93.38 508 VAL A O 1
ATOM 4029 N N . THR A 1 509 ? -8.343 -2.960 10.209 1.00 91.19 509 THR A N 1
ATOM 4030 C CA . THR A 1 509 ? -7.168 -2.687 9.374 1.00 91.19 509 THR A CA 1
ATOM 4031 C C . THR A 1 509 ? -7.020 -1.197 9.133 1.00 91.19 509 THR A C 1
ATOM 4033 O O . THR A 1 509 ? -7.993 -0.453 9.208 1.00 91.19 509 THR A O 1
ATOM 4036 N N . ALA A 1 510 ? -5.804 -0.751 8.849 1.00 89.25 510 ALA A N 1
ATOM 4037 C CA . ALA A 1 510 ? -5.553 0.579 8.322 1.00 89.25 510 ALA A CA 1
ATOM 4038 C C . ALA A 1 510 ? -4.556 0.515 7.172 1.00 89.25 510 ALA A C 1
ATOM 4040 O O . ALA A 1 510 ? -3.706 -0.376 7.145 1.00 89.25 510 ALA A O 1
ATOM 4041 N N . GLU A 1 511 ? -4.673 1.460 6.249 1.00 80.50 511 GLU A N 1
ATOM 4042 C CA . GLU A 1 511 ? -3.880 1.538 5.026 1.00 80.50 511 GLU A CA 1
ATOM 4043 C C . GLU A 1 511 ? -3.478 2.983 4.705 1.00 80.50 511 GLU A C 1
ATOM 4045 O O . GLU A 1 511 ? -4.172 3.940 5.065 1.00 80.50 511 GLU A O 1
ATOM 4050 N N . LEU A 1 512 ? -2.331 3.122 4.047 1.00 67.38 512 LEU A N 1
ATOM 4051 C CA . LEU A 1 512 ? -1.839 4.353 3.449 1.00 67.38 512 LEU A CA 1
ATOM 4052 C C . LEU A 1 512 ? -2.290 4.431 1.995 1.00 67.38 512 LEU A C 1
ATOM 4054 O O . LEU A 1 512 ? -2.124 3.476 1.242 1.00 67.38 512 LEU A O 1
ATOM 4058 N N . GLU A 1 513 ? -2.770 5.599 1.581 1.00 73.81 513 GLU A N 1
ATOM 4059 C CA . GLU A 1 513 ? -3.060 5.890 0.167 1.00 73.81 513 GLU A CA 1
ATOM 4060 C C . GLU A 1 513 ? -1.883 6.610 -0.508 1.00 73.81 513 GLU A C 1
ATOM 4062 O O . GLU A 1 513 ? -2.057 7.438 -1.393 1.00 73.81 513 GLU A O 1
ATOM 4067 N N . VAL A 1 514 ? -0.663 6.314 -0.056 1.00 59.44 514 VAL A N 1
ATOM 4068 C CA . VAL A 1 514 ? 0.596 6.792 -0.636 1.00 59.44 514 VAL A CA 1
ATOM 4069 C C . VAL A 1 514 ? 1.608 5.647 -0.669 1.00 59.44 514 VAL A C 1
ATOM 4071 O O . VAL A 1 514 ? 1.563 4.776 0.208 1.00 59.44 514 VAL A O 1
ATOM 4074 N N . PRO A 1 515 ? 2.555 5.635 -1.627 1.00 58.91 515 PRO A N 1
ATOM 4075 C CA . PRO A 1 515 ? 3.641 4.664 -1.630 1.00 58.91 515 PRO A CA 1
ATOM 4076 C C . PRO A 1 515 ? 4.406 4.686 -0.303 1.00 58.91 515 PRO A C 1
ATOM 4078 O O . PRO A 1 515 ? 4.824 5.741 0.178 1.00 58.91 515 PRO A O 1
ATOM 4081 N N . ALA A 1 516 ? 4.597 3.512 0.288 1.00 60.53 516 ALA A N 1
ATOM 4082 C CA . ALA A 1 516 ? 5.236 3.342 1.585 1.00 60.53 516 ALA A CA 1
ATOM 4083 C C . ALA A 1 516 ? 5.949 1.988 1.649 1.00 60.53 516 ALA A C 1
ATOM 4085 O O . ALA A 1 516 ? 5.636 1.083 0.877 1.00 60.53 516 ALA A O 1
ATOM 4086 N N . THR A 1 517 ? 6.918 1.856 2.555 1.00 69.94 517 THR A N 1
ATOM 4087 C CA . THR A 1 517 ? 7.590 0.570 2.793 1.00 69.94 517 THR A CA 1
ATOM 4088 C C . THR A 1 517 ? 6.625 -0.421 3.432 1.00 69.94 517 THR A C 1
ATOM 4090 O O . THR A 1 517 ? 6.452 -1.511 2.901 1.00 69.94 517 THR A O 1
ATOM 4093 N N . ASP A 1 518 ? 5.938 0.002 4.497 1.00 71.38 518 ASP A N 1
ATOM 4094 C CA . ASP A 1 518 ? 4.878 -0.776 5.138 1.00 71.38 518 ASP A CA 1
ATOM 4095 C C . ASP A 1 518 ? 3.575 0.036 5.089 1.00 71.38 518 ASP A C 1
ATOM 4097 O O . ASP A 1 518 ? 3.355 0.907 5.936 1.00 71.38 518 ASP A O 1
ATOM 4101 N N . PRO A 1 519 ? 2.712 -0.191 4.081 1.00 76.50 519 PRO A N 1
ATOM 4102 C CA . PRO A 1 519 ? 1.543 0.649 3.845 1.00 76.50 519 PRO A CA 1
ATOM 4103 C C . PRO A 1 519 ? 0.344 0.299 4.726 1.00 76.50 519 PRO A C 1
ATOM 4105 O O . PRO A 1 519 ? -0.659 0.997 4.660 1.00 76.50 519 PRO A O 1
ATOM 4108 N N . SER A 1 520 ? 0.389 -0.774 5.520 1.00 82.12 520 SER A N 1
ATOM 4109 C CA . SER A 1 520 ? -0.803 -1.275 6.210 1.00 82.12 520 SER A CA 1
ATOM 4110 C C . SER A 1 520 ? -0.513 -1.881 7.578 1.00 82.12 520 SER A C 1
ATOM 4112 O O . SER A 1 520 ? 0.572 -2.401 7.820 1.00 82.12 520 SER A O 1
ATOM 4114 N N . GLY A 1 521 ? -1.522 -1.873 8.446 1.00 83.25 521 GLY A N 1
ATOM 4115 C CA . GLY A 1 521 ? -1.474 -2.452 9.784 1.00 83.25 521 GLY A CA 1
ATOM 4116 C C . GLY A 1 521 ? -2.813 -3.070 10.170 1.00 83.25 521 GLY A C 1
ATOM 4117 O O . GLY A 1 521 ? -3.856 -2.736 9.606 1.00 83.25 521 GLY A O 1
ATOM 4118 N N . SER A 1 522 ? -2.802 -3.980 11.146 1.00 90.50 522 SER A N 1
ATOM 4119 C CA . SER A 1 522 ? -4.023 -4.636 11.618 1.00 90.50 522 SER A CA 1
ATOM 4120 C C . SER A 1 522 ? -4.020 -4.902 13.120 1.00 90.50 522 SER A C 1
ATOM 4122 O O . SER A 1 522 ? -2.974 -4.994 13.758 1.00 90.50 522 SER A O 1
ATOM 4124 N N . GLY A 1 523 ? -5.217 -5.034 13.686 1.00 90.69 523 GLY A N 1
ATOM 4125 C CA . GLY A 1 523 ? -5.443 -5.308 15.099 1.00 90.69 523 GLY A CA 1
ATOM 4126 C C . GLY A 1 523 ? -6.706 -6.137 15.293 1.00 90.69 523 GLY A C 1
ATOM 4127 O O . GLY A 1 523 ? -7.598 -6.136 14.447 1.00 90.69 523 GLY A O 1
ATOM 4128 N N . VAL A 1 524 ? -6.784 -6.862 16.410 1.00 93.12 524 VAL A N 1
ATOM 4129 C CA . VAL A 1 524 ? -7.899 -7.777 16.685 1.00 93.12 524 VAL A CA 1
ATOM 4130 C C . VAL A 1 524 ? -8.628 -7.362 17.955 1.00 93.12 524 VAL A C 1
ATOM 4132 O O . VAL A 1 524 ? -8.033 -7.292 19.031 1.00 93.12 524 VAL A O 1
ATOM 4135 N N . VAL A 1 525 ? -9.936 -7.159 17.833 1.00 95.94 525 VAL A N 1
ATOM 4136 C CA . VAL A 1 525 ? -10.866 -6.998 18.955 1.00 95.94 525 VAL A CA 1
ATOM 4137 C C . VAL A 1 525 ? -11.696 -8.271 19.071 1.00 95.94 525 VAL A C 1
ATOM 4139 O O . VAL A 1 525 ? -12.256 -8.744 18.085 1.00 95.94 525 VAL A O 1
ATOM 4142 N N . LYS A 1 526 ? -11.788 -8.842 20.270 1.00 95.44 526 LYS A N 1
ATOM 4143 C CA . LYS A 1 526 ? -12.630 -10.006 20.557 1.00 95.44 526 LYS A CA 1
ATOM 4144 C C . LYS A 1 526 ? -13.801 -9.569 21.420 1.00 95.44 526 LYS A C 1
ATOM 4146 O O . LYS A 1 526 ? -13.603 -9.212 22.579 1.00 95.44 526 LYS A O 1
ATOM 4151 N N . ILE A 1 527 ? -15.004 -9.610 20.864 1.00 96.12 527 ILE A N 1
ATOM 4152 C CA . ILE A 1 527 ? -16.240 -9.411 21.617 1.00 96.12 527 ILE A CA 1
ATOM 4153 C C . ILE A 1 527 ? -16.595 -10.748 22.258 1.00 96.12 527 ILE A C 1
ATOM 4155 O O . ILE A 1 527 ? -16.939 -11.706 21.562 1.00 96.12 527 ILE A O 1
ATOM 4159 N N . LEU A 1 528 ? -16.444 -10.834 23.575 1.00 95.44 528 LEU A N 1
ATOM 4160 C CA . LEU A 1 528 ? -16.742 -12.040 24.337 1.00 95.44 528 LEU A CA 1
ATOM 4161 C C . LEU A 1 528 ? -18.248 -12.161 24.589 1.00 95.44 528 LEU A C 1
ATOM 4163 O O . LEU A 1 528 ? -18.970 -11.168 24.628 1.00 95.44 528 LEU A O 1
ATOM 4167 N N . SER A 1 529 ? -18.723 -13.392 24.775 1.00 94.38 529 SER A N 1
ATOM 4168 C CA . SER A 1 529 ? -20.081 -13.628 25.268 1.00 94.38 529 SER A CA 1
ATOM 4169 C C . SER A 1 529 ? -20.133 -13.391 26.777 1.00 94.38 529 SER A C 1
ATOM 4171 O O . SER A 1 529 ? -19.203 -13.829 27.469 1.00 94.38 529 SER A O 1
ATOM 4173 N N . PRO A 1 530 ? -21.224 -12.815 27.316 1.00 92.81 530 PRO A N 1
ATOM 4174 C CA . PRO A 1 530 ? -21.499 -12.867 28.747 1.00 92.81 530 PRO A CA 1
ATOM 4175 C C . PRO A 1 530 ? -21.357 -14.302 29.276 1.00 92.81 530 PRO A C 1
ATOM 4177 O O . PRO A 1 530 ? -21.650 -15.277 28.573 1.00 92.81 530 PRO A O 1
ATOM 4180 N N . GLY A 1 531 ? -20.821 -14.436 30.486 1.00 93.00 531 GLY A N 1
ATOM 4181 C CA . GLY A 1 531 ? -20.476 -15.693 31.147 1.00 93.00 531 GLY A CA 1
ATOM 4182 C C . GLY A 1 531 ? -19.169 -16.348 30.687 1.00 93.00 531 GLY A C 1
ATOM 4183 O O . GLY A 1 531 ? -18.716 -17.288 31.331 1.00 93.00 531 GLY A O 1
ATOM 4184 N N . SER A 1 532 ? -18.551 -15.883 29.593 1.00 93.94 532 SER A N 1
ATOM 4185 C CA . SER A 1 532 ? -17.260 -16.406 29.112 1.00 93.94 532 SER A CA 1
ATOM 4186 C C . SER A 1 532 ? -16.030 -15.828 29.823 1.00 93.94 532 SER A C 1
ATOM 4188 O O . SER A 1 532 ? -15.096 -16.591 30.077 1.00 93.94 532 SER A O 1
ATOM 4190 N N . PRO A 1 533 ? -15.946 -14.515 30.123 1.00 94.81 533 PRO A N 1
ATOM 4191 C CA . PRO A 1 533 ? -14.824 -14.006 30.895 1.00 94.81 533 PRO A CA 1
ATOM 4192 C C . PRO A 1 533 ? -14.966 -14.415 32.359 1.00 94.81 533 PRO A C 1
ATOM 4194 O O . PRO A 1 533 ? -16.013 -14.262 32.978 1.00 94.81 533 PRO A O 1
ATOM 4197 N N . HIS A 1 534 ? -13.881 -14.932 32.919 1.00 94.75 534 HIS A N 1
ATOM 4198 C CA . HIS A 1 534 ? -13.802 -15.362 34.312 1.00 94.75 534 HIS A CA 1
ATOM 4199 C C . HIS A 1 534 ? -13.079 -14.328 35.190 1.00 94.75 534 HIS A C 1
ATOM 4201 O O . HIS A 1 534 ? -13.114 -14.444 36.415 1.00 94.75 534 HIS A O 1
ATOM 4207 N N . ALA A 1 535 ? -12.417 -13.333 34.586 1.00 95.50 535 ALA A N 1
ATOM 4208 C CA . ALA A 1 535 ? -11.709 -12.273 35.294 1.00 95.50 535 ALA A CA 1
ATOM 4209 C C . ALA A 1 535 ? -12.071 -10.871 34.780 1.00 95.50 535 ALA A C 1
ATOM 4211 O O . ALA A 1 535 ? -12.068 -10.619 33.574 1.00 95.50 535 ALA A O 1
ATOM 4212 N N . ILE A 1 536 ? -12.300 -9.944 35.708 1.00 96.06 536 ILE A N 1
ATOM 4213 C CA . ILE A 1 536 ? -12.324 -8.501 35.453 1.00 96.06 536 ILE A CA 1
ATOM 4214 C C . ILE A 1 536 ? -10.995 -7.931 35.932 1.00 96.06 536 ILE A C 1
ATOM 4216 O O . ILE A 1 536 ? -10.555 -8.199 37.050 1.00 96.06 536 ILE A O 1
ATOM 4220 N N . ILE A 1 537 ? -10.337 -7.155 35.080 1.00 96.25 537 ILE A N 1
ATOM 4221 C CA . ILE A 1 537 ? -9.065 -6.513 35.396 1.00 96.25 537 ILE A CA 1
ATOM 4222 C C . ILE A 1 537 ? -9.253 -5.011 35.238 1.00 96.25 537 ILE A C 1
ATOM 4224 O O . ILE A 1 537 ? -9.682 -4.555 34.181 1.00 96.25 537 ILE A O 1
ATOM 4228 N N . ILE A 1 538 ? -8.920 -4.233 36.262 1.00 95.75 538 ILE A N 1
ATOM 4229 C CA . ILE A 1 538 ? -9.064 -2.777 36.221 1.00 95.75 538 ILE A CA 1
ATOM 4230 C C . ILE A 1 538 ? -7.750 -2.071 36.528 1.00 95.75 538 ILE A C 1
ATOM 4232 O O . ILE A 1 538 ? -6.926 -2.547 37.311 1.00 95.75 538 ILE A O 1
ATOM 4236 N N . THR A 1 539 ? -7.560 -0.906 35.919 1.00 95.50 539 THR A N 1
ATOM 4237 C CA . THR A 1 539 ? -6.465 0.010 36.253 1.00 95.50 539 THR A CA 1
ATOM 4238 C C . THR A 1 539 ? -6.792 1.440 35.829 1.00 95.50 539 THR A C 1
ATOM 4240 O O . THR A 1 539 ? -7.800 1.680 35.164 1.00 95.50 539 THR A O 1
ATOM 4243 N N . ASN A 1 540 ? -5.941 2.393 36.201 1.00 94.75 540 ASN A N 1
ATOM 4244 C CA . ASN A 1 540 ? -5.980 3.769 35.725 1.00 94.75 540 ASN A CA 1
ATOM 4245 C C . ASN A 1 540 ? -4.789 4.000 34.798 1.00 94.75 540 ASN A C 1
ATOM 4247 O O . ASN A 1 540 ? -3.658 4.216 35.239 1.00 94.75 540 ASN A O 1
ATOM 4251 N N . ARG A 1 541 ? -5.038 3.927 33.490 1.00 91.31 541 ARG A N 1
ATOM 4252 C CA . ARG A 1 541 ? -3.970 3.966 32.491 1.00 91.31 541 ARG A CA 1
ATOM 4253 C C . ARG A 1 541 ? -3.277 5.317 32.475 1.00 91.31 541 ARG A C 1
ATOM 4255 O O . ARG A 1 541 ? -2.054 5.363 32.373 1.00 91.31 541 ARG A O 1
ATOM 4262 N N . LYS A 1 542 ? -4.047 6.402 32.571 1.00 90.50 542 LYS A N 1
ATOM 4263 C CA . LYS A 1 542 ? -3.495 7.756 32.593 1.00 90.50 542 LYS A CA 1
ATOM 4264 C C . LYS A 1 542 ? -2.499 7.920 33.741 1.00 90.50 542 LYS A C 1
ATOM 4266 O O . LYS A 1 542 ? -1.365 8.315 33.492 1.00 90.50 542 LYS A O 1
ATOM 4271 N N . LEU A 1 543 ? -2.902 7.585 34.967 1.00 93.19 543 LEU A N 1
ATOM 4272 C CA . LEU A 1 543 ? -2.030 7.756 36.127 1.00 93.19 543 LEU A CA 1
ATOM 4273 C C . LEU A 1 543 ? -0.821 6.820 36.083 1.00 93.19 543 LEU A C 1
ATOM 4275 O O . LEU A 1 543 ? 0.253 7.230 36.507 1.00 93.19 543 LEU A O 1
ATOM 4279 N N . LEU A 1 544 ? -0.938 5.617 35.503 1.00 92.44 544 LEU A N 1
ATOM 4280 C CA . LEU A 1 544 ? 0.231 4.757 35.291 1.00 92.44 544 LEU A CA 1
ATOM 4281 C C . LEU A 1 544 ? 1.298 5.451 34.431 1.00 92.44 544 LEU A C 1
ATOM 4283 O O . LEU A 1 544 ? 2.460 5.464 34.827 1.00 92.44 544 LEU A O 1
ATOM 4287 N N . TYR A 1 545 ? 0.914 6.045 33.294 1.00 89.31 545 TYR A N 1
ATOM 4288 C CA . TYR A 1 545 ? 1.843 6.796 32.434 1.00 89.31 545 TYR A CA 1
ATOM 4289 C C . TYR A 1 545 ? 2.323 8.107 33.074 1.00 89.31 545 TYR A C 1
ATOM 4291 O O . TYR A 1 545 ? 3.471 8.489 32.888 1.00 89.31 545 TYR A O 1
ATOM 4299 N N . ASP A 1 546 ? 1.490 8.786 33.869 1.00 89.31 546 ASP A N 1
ATOM 4300 C CA . ASP A 1 546 ? 1.908 10.015 34.558 1.00 89.31 546 ASP A CA 1
ATOM 4301 C C . ASP A 1 546 ? 2.933 9.741 35.681 1.00 89.31 546 ASP A C 1
ATOM 4303 O O . ASP A 1 546 ? 3.775 10.590 35.979 1.00 89.31 546 ASP A O 1
ATOM 4307 N N . LYS A 1 547 ? 2.838 8.583 36.350 1.00 90.88 547 LYS A N 1
ATOM 4308 C CA . LYS A 1 547 ? 3.618 8.248 37.557 1.00 90.88 547 LYS A CA 1
ATOM 4309 C C . LYS A 1 547 ? 4.825 7.352 37.283 1.00 90.88 547 LYS A C 1
ATOM 4311 O O . LYS A 1 547 ? 5.728 7.278 38.120 1.00 90.88 547 LYS A O 1
ATOM 4316 N N . HIS A 1 548 ? 4.861 6.664 36.146 1.00 90.62 548 HIS A N 1
ATOM 4317 C CA . HIS A 1 548 ? 5.904 5.696 35.818 1.00 90.62 548 HIS A CA 1
ATOM 4318 C C . HIS A 1 548 ? 6.434 5.876 34.395 1.00 90.62 548 HIS A C 1
ATOM 4320 O O . HIS A 1 548 ? 5.782 6.437 33.528 1.00 90.62 548 HIS A O 1
ATOM 4326 N N . GLU A 1 549 ? 7.638 5.357 34.144 1.00 88.06 549 GLU A N 1
ATOM 4327 C CA . GLU A 1 549 ? 8.272 5.415 32.823 1.00 88.06 549 GLU A CA 1
ATOM 4328 C C . GLU A 1 549 ? 7.448 4.654 31.764 1.00 88.06 549 GLU A C 1
ATOM 4330 O O . GLU A 1 549 ? 7.124 3.476 31.955 1.00 88.06 549 GLU A O 1
ATOM 4335 N N . ASP A 1 550 ? 7.197 5.284 30.612 1.00 82.81 550 ASP A N 1
ATOM 4336 C CA . ASP A 1 550 ? 6.338 4.770 29.533 1.00 82.81 550 ASP A CA 1
ATOM 4337 C C . ASP A 1 550 ? 6.625 3.319 29.131 1.00 82.81 550 ASP A C 1
ATOM 4339 O O . ASP A 1 550 ? 5.699 2.538 28.895 1.00 82.81 550 ASP A O 1
ATOM 4343 N N . TYR A 1 551 ? 7.901 2.928 29.049 1.00 80.62 551 TYR A N 1
ATOM 4344 C CA . TYR A 1 551 ? 8.276 1.573 28.633 1.00 80.62 551 TYR A CA 1
ATOM 4345 C C . TYR A 1 551 ? 7.923 0.516 29.692 1.00 80.62 551 TYR A C 1
ATOM 4347 O O . TYR A 1 551 ? 7.571 -0.610 29.335 1.00 80.62 551 TYR A O 1
ATOM 4355 N N . LYS A 1 552 ? 7.962 0.863 30.988 1.00 88.88 552 LYS A N 1
ATOM 4356 C CA . LYS A 1 552 ? 7.545 -0.034 32.080 1.00 88.88 552 LYS A CA 1
ATOM 4357 C C . LYS A 1 552 ? 6.037 -0.223 32.072 1.00 88.88 552 LYS A C 1
ATOM 4359 O O . LYS A 1 552 ? 5.571 -1.356 32.159 1.00 88.88 552 LYS A O 1
ATOM 4364 N N . VAL A 1 553 ? 5.289 0.869 31.907 1.00 88.56 553 VAL A N 1
ATOM 4365 C CA . VAL A 1 553 ? 3.823 0.833 31.809 1.00 88.56 553 VAL A CA 1
ATOM 4366 C C .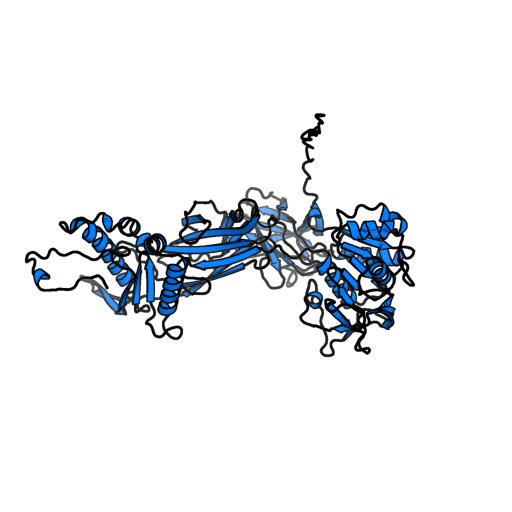 VAL A 1 553 ? 3.395 0.014 30.598 1.00 88.56 553 VAL A C 1
ATOM 4368 O O . VAL A 1 553 ? 2.581 -0.896 30.720 1.00 88.56 553 VAL A O 1
ATOM 4371 N N . SER A 1 554 ? 4.004 0.269 29.441 1.00 83.81 554 SER A N 1
ATOM 4372 C CA . SER A 1 554 ? 3.699 -0.448 28.201 1.00 83.81 554 SER A CA 1
ATOM 4373 C C . SER A 1 554 ? 3.979 -1.953 28.317 1.00 83.81 554 SER A C 1
ATOM 4375 O O . SER A 1 554 ? 3.169 -2.760 27.870 1.00 83.81 554 SER A O 1
ATOM 4377 N N . SER A 1 555 ? 5.078 -2.338 28.977 1.00 85.56 555 SER A N 1
ATOM 4378 C CA . SER A 1 555 ? 5.415 -3.743 29.259 1.00 85.56 555 SER A CA 1
ATOM 4379 C C . SER A 1 555 ? 4.424 -4.408 30.227 1.00 85.56 555 SER A C 1
ATOM 4381 O O . SER A 1 555 ? 3.964 -5.526 29.984 1.00 85.56 555 SER A O 1
ATOM 4383 N N . LEU A 1 556 ? 4.024 -3.705 31.294 1.00 90.88 556 LEU A N 1
ATOM 4384 C CA . LEU A 1 556 ? 3.006 -4.179 32.235 1.00 90.88 556 LEU A CA 1
ATOM 4385 C C . LEU A 1 556 ? 1.662 -4.413 31.534 1.00 90.88 556 LEU A C 1
ATOM 4387 O O . LEU A 1 556 ? 1.082 -5.492 31.664 1.00 90.88 556 LEU A O 1
ATOM 4391 N N . LEU A 1 557 ? 1.186 -3.430 30.766 1.00 88.94 557 LEU A N 1
ATOM 4392 C CA . LEU A 1 557 ? -0.067 -3.540 30.021 1.00 88.94 557 LEU A CA 1
ATOM 4393 C C . LEU A 1 557 ? 0.007 -4.685 29.006 1.00 88.94 557 LEU A C 1
ATOM 4395 O O . LEU A 1 557 ? -0.891 -5.521 28.977 1.00 88.94 557 LEU A O 1
ATOM 4399 N N . GLN A 1 558 ? 1.106 -4.819 28.255 1.00 85.56 558 GLN A N 1
ATOM 4400 C CA . GLN A 1 558 ? 1.298 -5.956 27.349 1.00 85.56 558 GLN A CA 1
ATOM 4401 C C . GL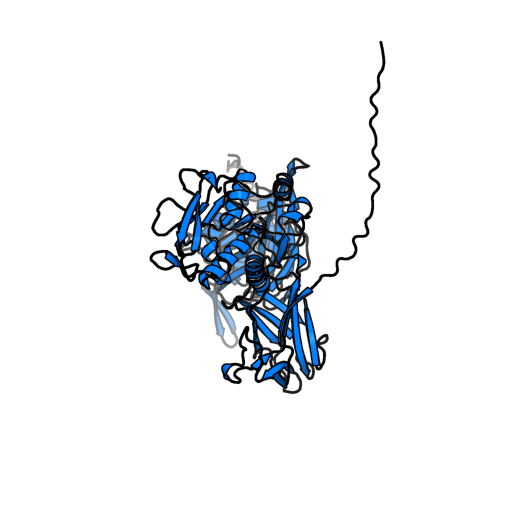N A 1 558 ? 1.127 -7.295 28.072 1.00 85.56 558 GLN A C 1
ATOM 4403 O O . GLN A 1 558 ? 0.431 -8.185 27.573 1.00 85.56 558 GLN A O 1
ATOM 4408 N N . ARG A 1 559 ? 1.737 -7.443 29.254 1.00 89.38 559 ARG A N 1
ATOM 4409 C CA . ARG A 1 559 ? 1.623 -8.675 30.031 1.00 89.38 559 ARG A CA 1
ATOM 4410 C C . ARG A 1 559 ? 0.186 -8.926 30.477 1.00 89.38 559 ARG A C 1
ATOM 4412 O O . ARG A 1 559 ? -0.293 -10.041 30.303 1.00 89.38 559 ARG A O 1
ATOM 4419 N N . ILE A 1 560 ? -0.507 -7.908 30.986 1.00 92.56 560 ILE A N 1
ATOM 4420 C CA . ILE A 1 560 ? -1.905 -8.018 31.431 1.00 92.56 560 ILE A CA 1
ATOM 4421 C C . ILE A 1 560 ? -2.813 -8.483 30.289 1.00 92.56 560 ILE A C 1
ATOM 4423 O O . ILE A 1 560 ? -3.564 -9.440 30.463 1.00 92.56 560 ILE A O 1
ATOM 4427 N N . PHE A 1 561 ? -2.718 -7.866 29.109 1.00 91.81 561 PHE A N 1
ATOM 4428 C CA . PHE A 1 561 ? -3.556 -8.240 27.964 1.00 91.81 561 PHE A CA 1
ATOM 4429 C C . PHE A 1 561 ? -3.230 -9.625 27.412 1.00 91.81 561 PHE A C 1
ATOM 4431 O O . PHE A 1 561 ? -4.140 -10.336 26.985 1.00 91.81 561 PHE A O 1
ATOM 4438 N N . SER A 1 562 ? -1.959 -10.030 27.468 1.00 88.94 562 SER A N 1
ATOM 4439 C CA . SER A 1 562 ? -1.536 -11.381 27.088 1.00 88.94 562 SER A CA 1
ATOM 4440 C C . SER A 1 562 ? -2.095 -12.435 28.049 1.00 88.94 562 SER A C 1
ATOM 4442 O O . SER A 1 562 ? -2.612 -13.457 27.607 1.00 88.94 562 SER A O 1
ATOM 4444 N N . GLU A 1 563 ? -2.049 -12.180 29.361 1.00 91.50 563 GLU A N 1
ATOM 4445 C CA . GLU A 1 563 ? -2.619 -13.082 30.371 1.00 91.50 563 GLU A CA 1
ATOM 4446 C C . GLU A 1 563 ? -4.144 -13.163 30.259 1.00 91.50 563 GLU A C 1
ATOM 4448 O O . GLU A 1 563 ? -4.699 -14.260 30.308 1.00 91.50 563 GLU A O 1
ATOM 4453 N N . ALA A 1 564 ? -4.813 -12.034 30.014 1.00 93.31 564 ALA A N 1
ATOM 4454 C CA . ALA A 1 564 ? -6.264 -11.950 29.865 1.00 93.31 564 ALA A CA 1
ATOM 4455 C C . ALA A 1 564 ? -6.819 -12.749 28.669 1.00 93.31 564 ALA A C 1
ATOM 4457 O O . ALA A 1 564 ? -8.025 -12.979 28.602 1.00 93.31 564 ALA A O 1
ATOM 4458 N N . GLN A 1 565 ? -5.979 -13.208 27.733 1.00 91.62 565 GLN A N 1
ATOM 4459 C CA . GLN A 1 565 ? -6.424 -14.075 26.634 1.00 91.62 565 GLN A CA 1
ATOM 4460 C C . GLN A 1 565 ? -6.909 -15.453 27.102 1.00 91.62 565 GLN A C 1
ATOM 4462 O O . GLN A 1 565 ? -7.734 -16.063 26.424 1.00 91.62 565 GLN A O 1
ATOM 4467 N N . GLY A 1 566 ? -6.410 -15.937 28.238 1.00 89.81 566 GLY A N 1
ATOM 4468 C CA . GLY A 1 566 ? -6.699 -17.269 28.753 1.00 89.81 566 GLY A CA 1
ATOM 4469 C C . GLY A 1 566 ? -6.169 -18.428 27.895 1.00 89.81 566 GLY A C 1
ATOM 4470 O O . GLY A 1 566 ? -5.413 -18.214 26.936 1.00 89.81 566 GLY A O 1
ATOM 4471 N N . PRO A 1 567 ? -6.534 -19.684 28.219 1.00 85.00 567 PRO A N 1
ATOM 4472 C CA . PRO A 1 567 ? -6.021 -20.856 27.523 1.00 85.00 567 PRO A CA 1
ATOM 4473 C C . PRO A 1 567 ? -6.500 -20.901 26.065 1.00 85.00 567 PRO A C 1
ATOM 4475 O O . PRO A 1 567 ? -7.651 -20.565 25.786 1.00 85.00 567 PRO A O 1
ATOM 4478 N N . PRO A 1 568 ? -5.656 -21.349 25.119 1.00 84.69 568 PRO A N 1
ATOM 4479 C CA . PRO A 1 568 ? -4.313 -21.908 25.316 1.00 84.69 568 PRO A CA 1
ATOM 4480 C C . PRO A 1 568 ? -3.181 -20.863 25.366 1.00 84.69 568 PRO A C 1
ATOM 4482 O O . PRO A 1 568 ? -2.021 -21.240 25.484 1.00 84.69 568 PRO A O 1
ATOM 4485 N N . THR A 1 569 ? -3.490 -19.570 25.245 1.00 84.25 569 THR A N 1
ATOM 4486 C CA . THR A 1 569 ? -2.490 -18.489 25.130 1.00 84.25 569 THR A CA 1
ATOM 4487 C C . THR A 1 569 ? -1.783 -18.211 26.458 1.00 84.25 569 THR A C 1
ATOM 4489 O O . THR A 1 569 ? -0.593 -17.903 26.480 1.00 84.25 569 THR A O 1
ATOM 4492 N N . SER A 1 570 ? -2.506 -18.341 27.568 1.00 87.75 570 SER A N 1
ATOM 4493 C CA . SER A 1 570 ? -1.987 -18.210 28.928 1.00 87.75 570 SER A CA 1
ATOM 4494 C C . SER A 1 570 ? -2.568 -19.295 29.843 1.00 87.75 570 SER A C 1
ATOM 4496 O O . SER A 1 570 ? -3.517 -19.995 29.488 1.00 87.75 570 SER A O 1
ATOM 4498 N N . HIS A 1 571 ? -1.992 -19.449 31.038 1.00 87.94 571 HIS A N 1
ATOM 4499 C CA . HIS A 1 571 ? -2.547 -20.315 32.090 1.00 87.94 571 HIS A CA 1
ATOM 4500 C C . HIS A 1 571 ? -3.556 -19.579 32.989 1.00 87.94 571 HIS A C 1
ATOM 4502 O O . HIS A 1 571 ? -4.075 -20.164 33.940 1.00 87.94 571 HIS A O 1
ATOM 4508 N N . SER A 1 572 ? -3.808 -18.299 32.713 1.00 89.88 572 SER A N 1
ATOM 4509 C CA . SER A 1 572 ? -4.752 -17.463 33.450 1.00 89.88 572 SER A CA 1
ATOM 4510 C C . SER A 1 572 ? -6.179 -17.677 32.928 1.00 89.88 572 SER A C 1
ATOM 4512 O O . SER A 1 572 ? -6.348 -18.118 31.797 1.00 89.88 572 SER A O 1
ATOM 4514 N N . PRO A 1 573 ? -7.235 -17.405 33.706 1.00 89.81 573 PRO A N 1
ATOM 4515 C CA . PRO A 1 573 ? -8.595 -17.352 33.169 1.00 89.81 573 PRO A CA 1
ATOM 4516 C C . PRO A 1 573 ? -8.733 -16.268 32.081 1.00 89.81 573 PRO A C 1
ATOM 4518 O O . PRO A 1 573 ? -8.075 -15.230 32.184 1.00 89.81 573 PRO A O 1
ATOM 4521 N N . PRO A 1 574 ? -9.606 -16.452 31.069 1.00 93.19 574 PRO A N 1
ATOM 4522 C CA . PRO A 1 574 ? -9.918 -15.382 30.127 1.00 93.19 574 PRO A CA 1
ATOM 4523 C C . PRO A 1 574 ? -10.529 -14.196 30.879 1.00 93.19 574 PRO A C 1
ATOM 4525 O O . PRO A 1 574 ? -11.387 -14.375 31.748 1.00 93.19 574 PRO A O 1
ATOM 4528 N N . GLY A 1 575 ? -10.096 -12.986 30.545 1.00 94.88 575 GLY A N 1
ATOM 4529 C CA . GLY A 1 575 ? -10.528 -11.773 31.224 1.00 94.88 575 GLY A CA 1
ATOM 4530 C C . GLY A 1 575 ? -10.693 -10.575 30.303 1.00 94.88 575 GLY A C 1
ATOM 4531 O O . GLY A 1 575 ? -10.271 -10.587 29.142 1.00 94.88 575 GLY A O 1
ATOM 4532 N N . VAL A 1 576 ? -11.323 -9.538 30.850 1.00 95.00 576 VAL A N 1
ATOM 4533 C CA . VAL A 1 576 ? -11.537 -8.242 30.198 1.00 95.00 576 VAL A CA 1
ATOM 4534 C C . VAL A 1 576 ? -10.858 -7.161 31.025 1.00 95.00 576 VAL A C 1
ATOM 4536 O O . VAL A 1 576 ? -10.944 -7.160 32.253 1.00 95.00 576 VAL A O 1
ATOM 4539 N N . VAL A 1 577 ? -10.158 -6.258 30.342 1.00 95.06 577 VAL A N 1
ATOM 4540 C CA . VAL A 1 577 ? -9.405 -5.175 30.975 1.00 95.06 577 VAL A CA 1
ATOM 4541 C C . VAL A 1 577 ? -10.128 -3.848 30.754 1.00 95.06 577 VAL A C 1
ATOM 4543 O O . VAL A 1 577 ? -10.423 -3.472 29.613 1.00 95.06 577 VAL A O 1
ATOM 4546 N N . TYR A 1 578 ? -10.358 -3.119 31.841 1.00 93.88 578 TYR A N 1
ATOM 4547 C CA . TYR A 1 578 ? -10.996 -1.809 31.847 1.00 93.88 578 TYR A CA 1
ATOM 4548 C C . TYR A 1 578 ? -10.078 -0.734 32.429 1.00 93.88 578 TYR A C 1
ATOM 4550 O O . TYR A 1 578 ? -9.329 -0.950 33.384 1.00 93.88 578 TYR A O 1
ATOM 4558 N N . TYR A 1 579 ? -10.171 0.460 31.850 1.00 93.56 579 TYR A N 1
ATOM 4559 C CA . TYR A 1 579 ? -9.456 1.645 32.307 1.00 93.56 579 TYR A CA 1
ATOM 4560 C C . TYR A 1 579 ? -10.430 2.608 32.966 1.00 93.56 579 TYR A C 1
ATOM 4562 O O . TYR A 1 579 ? -11.209 3.264 32.272 1.00 93.56 579 TYR A O 1
ATOM 4570 N N . VAL A 1 580 ? -10.404 2.696 34.296 1.00 94.31 580 VAL A N 1
ATOM 4571 C CA . VAL A 1 580 ? -11.381 3.489 35.064 1.00 94.31 580 VAL A CA 1
ATOM 4572 C C . VAL A 1 580 ? -11.329 4.974 34.698 1.00 94.31 580 VAL A C 1
ATOM 4574 O O . VAL A 1 580 ? -12.358 5.645 34.674 1.00 94.31 580 VAL A O 1
ATOM 4577 N N . ASP A 1 581 ? -10.158 5.474 34.293 1.00 92.88 581 ASP A N 1
ATOM 4578 C CA . ASP A 1 581 ? -9.958 6.849 33.833 1.00 92.88 581 ASP A CA 1
ATOM 4579 C C . ASP A 1 581 ? -10.721 7.176 32.546 1.00 92.88 581 ASP A C 1
ATOM 4581 O O . ASP A 1 581 ? -10.982 8.345 32.240 1.00 92.88 581 ASP A O 1
ATOM 4585 N N . ARG A 1 582 ? -11.128 6.167 31.775 1.00 89.94 582 ARG A N 1
ATOM 4586 C CA . ARG A 1 582 ? -11.988 6.388 30.616 1.00 89.94 582 ARG A CA 1
ATOM 4587 C C . ARG A 1 582 ? -13.442 6.600 31.012 1.00 89.94 582 ARG A C 1
ATOM 4589 O O . ARG A 1 582 ? -14.120 7.321 30.289 1.00 89.94 582 ARG A O 1
ATOM 4596 N N . TYR A 1 583 ? -13.902 6.049 32.128 1.00 91.75 583 TYR A N 1
ATOM 4597 C CA . TYR A 1 583 ? -15.325 6.022 32.473 1.00 91.75 583 TYR A CA 1
ATOM 4598 C C . TYR A 1 583 ? -15.710 7.030 33.554 1.00 91.75 583 TYR A C 1
ATOM 4600 O O . TYR A 1 583 ? -16.807 7.575 33.489 1.00 91.75 583 TYR A O 1
ATOM 4608 N N . ASP A 1 584 ? -14.801 7.373 34.469 1.00 93.06 584 ASP A N 1
ATOM 4609 C CA . ASP A 1 584 ? -15.074 8.349 35.523 1.00 93.06 584 ASP A CA 1
ATOM 4610 C C . ASP A 1 584 ? -13.991 9.437 35.598 1.00 93.06 584 ASP A C 1
ATOM 4612 O O . ASP A 1 584 ? -12.788 9.171 35.665 1.00 93.06 584 ASP A O 1
ATOM 4616 N N . THR A 1 585 ? -14.415 10.704 35.578 1.00 93.31 585 THR A N 1
ATOM 4617 C CA . THR A 1 585 ? -13.500 11.856 35.610 1.00 93.31 585 THR A CA 1
ATOM 4618 C C . THR A 1 585 ? -12.835 12.050 36.969 1.00 93.31 585 THR A C 1
ATOM 4620 O O . THR A 1 585 ? -11.733 12.596 37.022 1.00 93.31 585 THR A O 1
ATOM 4623 N N . ARG A 1 586 ? -13.461 11.598 38.062 1.00 93.50 586 ARG A N 1
ATOM 4624 C CA . ARG A 1 586 ? -12.879 11.621 39.410 1.00 93.50 586 ARG A CA 1
ATOM 4625 C C . ARG A 1 586 ? -11.768 10.585 39.510 1.00 93.50 586 ARG A C 1
ATOM 4627 O O . ARG A 1 586 ? -10.707 10.909 40.024 1.00 93.50 586 ARG A O 1
ATOM 4634 N N . ALA A 1 587 ? -11.980 9.389 38.952 1.00 93.94 587 ALA A N 1
ATOM 4635 C CA . ALA A 1 587 ? -10.932 8.375 38.841 1.00 93.94 587 ALA A CA 1
ATOM 4636 C C . ALA A 1 587 ? -9.779 8.864 37.947 1.00 93.94 587 ALA A C 1
ATOM 4638 O O . ALA A 1 587 ? -8.623 8.824 38.357 1.00 93.94 587 ALA A O 1
ATOM 4639 N N . ARG A 1 588 ? -10.079 9.420 36.762 1.00 93.00 588 ARG A N 1
ATOM 4640 C CA . ARG A 1 588 ? -9.070 9.986 35.843 1.00 93.00 588 ARG A CA 1
ATOM 4641 C C . ARG A 1 588 ? -8.153 11.012 36.505 1.00 93.00 588 ARG A C 1
ATOM 4643 O O . ARG A 1 588 ? -6.962 11.030 36.218 1.00 93.00 588 ARG A O 1
ATOM 4650 N N . ASN A 1 589 ? -8.732 11.883 37.325 1.00 92.56 589 ASN A N 1
ATOM 4651 C CA . ASN A 1 589 ? -8.039 13.000 37.962 1.00 92.56 589 ASN A CA 1
ATOM 4652 C C . ASN A 1 589 ? -7.692 12.705 39.427 1.00 92.56 589 ASN A C 1
ATOM 4654 O O . ASN A 1 589 ? -7.538 13.642 40.210 1.00 92.56 589 ASN A O 1
ATOM 4658 N N . TRP A 1 590 ? -7.635 11.428 39.814 1.00 93.88 590 TRP A N 1
ATOM 4659 C CA . TRP A 1 590 ? -7.321 11.047 41.181 1.00 93.88 590 TRP A CA 1
ATOM 4660 C C . TRP A 1 590 ? -5.947 11.586 41.597 1.00 93.88 590 TRP A C 1
ATOM 4662 O O . TRP A 1 590 ? -4.955 11.436 40.883 1.00 93.88 590 TRP A O 1
ATOM 4672 N N . ASP A 1 591 ? -5.913 12.230 42.763 1.00 91.25 591 ASP A N 1
ATOM 4673 C CA . ASP A 1 591 ? -4.703 12.780 43.361 1.00 91.25 591 ASP A CA 1
ATOM 4674 C C . ASP A 1 591 ? -4.683 12.473 44.857 1.00 91.25 591 ASP A C 1
ATOM 4676 O O . ASP A 1 591 ? -5.276 13.182 45.681 1.00 91.25 591 ASP A O 1
ATOM 4680 N N . ASN A 1 592 ? -3.955 11.414 45.199 1.00 87.81 592 ASN A N 1
ATOM 4681 C CA . ASN A 1 592 ? -3.800 10.939 46.565 1.00 87.81 592 ASN A CA 1
ATOM 4682 C C . ASN A 1 592 ? -3.166 11.987 47.504 1.00 87.81 592 ASN A C 1
ATOM 4684 O O . ASN A 1 592 ? -3.388 11.967 48.713 1.00 87.81 592 ASN A O 1
ATOM 4688 N N . THR A 1 593 ? -2.427 12.969 46.972 1.00 86.19 593 THR A N 1
ATOM 4689 C CA . THR A 1 593 ? -1.779 14.009 47.793 1.00 86.19 593 THR A CA 1
ATOM 4690 C C . THR A 1 593 ? -2.773 14.999 48.401 1.00 86.19 593 THR A C 1
ATOM 4692 O O . THR A 1 593 ? -2.459 15.685 49.375 1.00 86.19 593 THR A O 1
ATOM 4695 N N . THR A 1 594 ? -3.991 15.054 47.859 1.00 83.38 594 THR A N 1
ATOM 4696 C CA . THR A 1 594 ? -5.070 15.933 48.333 1.00 83.38 594 THR A CA 1
ATOM 4697 C C . THR A 1 594 ? -5.968 15.271 49.379 1.00 83.38 594 THR A C 1
ATOM 4699 O O . THR A 1 594 ? -6.878 15.907 49.920 1.00 83.38 594 THR A O 1
ATOM 4702 N N . VAL A 1 595 ? -5.719 13.996 49.692 1.00 82.38 595 VAL A N 1
ATOM 4703 C CA . VAL A 1 595 ? -6.531 13.213 50.622 1.00 82.38 595 VAL A CA 1
ATOM 4704 C C . VAL A 1 595 ? -6.212 13.601 52.061 1.00 82.38 595 VAL A C 1
ATOM 4706 O O . VAL A 1 595 ? -5.068 13.583 52.512 1.00 82.38 595 VAL A O 1
ATOM 4709 N N . SER A 1 596 ? -7.258 13.920 52.822 1.00 76.88 596 SER A N 1
ATOM 4710 C CA . SER A 1 596 ? -7.147 14.119 54.263 1.00 76.88 596 SER A CA 1
ATOM 4711 C C . SER A 1 596 ? -7.332 12.794 54.995 1.00 76.88 596 SER A C 1
ATOM 4713 O O . SER A 1 596 ? -8.434 12.264 55.024 1.00 76.88 596 SER A O 1
ATOM 4715 N N . TYR A 1 597 ? -6.307 12.304 55.693 1.00 73.38 597 TYR A N 1
ATOM 4716 C CA . TYR A 1 597 ? -6.422 11.100 56.537 1.00 73.38 597 TYR A CA 1
ATOM 4717 C C . TYR A 1 597 ? -7.342 11.270 57.761 1.00 73.38 597 TYR A C 1
ATOM 4719 O O . TYR A 1 597 ? -7.641 10.304 58.452 1.00 73.38 597 TYR A O 1
ATOM 4727 N N . SER A 1 598 ? -7.821 12.490 58.024 1.00 72.75 598 SER A N 1
ATOM 4728 C CA . SER A 1 598 ? -8.867 12.764 59.018 1.00 72.75 598 SER A CA 1
ATOM 4729 C C . SER A 1 598 ? -10.291 12.741 58.444 1.00 72.75 598 SER A C 1
ATOM 4731 O O . SER A 1 598 ? -11.244 12.992 59.180 1.00 72.75 598 SER A O 1
ATOM 4733 N N . SER A 1 599 ? -10.459 12.487 57.141 1.00 73.25 599 SER A N 1
ATOM 4734 C CA . SER A 1 599 ? -11.765 12.410 56.485 1.00 73.25 599 SER A CA 1
ATOM 4735 C C . SER A 1 599 ? -11.785 11.336 55.401 1.00 73.25 599 SER A C 1
ATOM 4737 O O . SER A 1 599 ? -11.042 11.386 54.429 1.00 73.25 599 SER A O 1
ATOM 4739 N N . GLU A 1 600 ? -12.729 10.410 55.511 1.00 76.56 600 GLU A N 1
ATOM 4740 C CA . GLU A 1 600 ? -12.961 9.375 54.500 1.00 76.56 600 GLU A CA 1
ATOM 4741 C C . GLU A 1 600 ? -13.527 9.921 53.175 1.00 76.56 600 GLU A C 1
ATOM 4743 O O . GLU A 1 600 ? -13.500 9.239 52.155 1.00 76.56 600 GLU A O 1
ATOM 4748 N N . SER A 1 601 ? -14.054 11.151 53.177 1.00 80.00 601 SER A N 1
ATOM 4749 C CA . SER A 1 601 ? -14.965 11.651 52.140 1.00 80.00 601 SER A CA 1
ATOM 4750 C C . SER A 1 601 ? -14.364 11.646 50.730 1.00 80.00 601 SER A C 1
ATOM 4752 O O . SER A 1 601 ? -14.975 11.114 49.803 1.00 80.00 601 SER A O 1
ATOM 4754 N N . THR A 1 602 ? -13.162 12.206 50.550 1.00 80.81 602 THR A N 1
ATOM 4755 C CA . THR A 1 602 ? -12.554 12.350 49.216 1.00 80.81 602 THR A CA 1
ATOM 4756 C C . THR A 1 602 ? -12.208 10.994 48.609 1.00 80.81 602 THR A C 1
ATOM 4758 O O . THR A 1 602 ? -12.619 10.706 47.487 1.00 80.81 602 THR A O 1
ATOM 4761 N N . ALA A 1 603 ? -11.505 10.143 49.364 1.00 82.00 603 ALA A N 1
ATOM 4762 C CA . ALA A 1 603 ? -11.105 8.818 48.902 1.00 82.00 603 ALA A CA 1
ATOM 4763 C C . ALA A 1 603 ? -12.323 7.917 48.656 1.00 82.00 603 ALA A C 1
ATOM 4765 O O . ALA A 1 603 ? -12.427 7.319 47.588 1.00 82.00 603 ALA A O 1
ATOM 4766 N N . ASN A 1 604 ? -13.299 7.901 49.571 1.00 88.62 604 ASN A N 1
ATOM 4767 C CA . ASN A 1 604 ? -14.483 7.052 49.427 1.00 88.62 604 ASN A CA 1
ATOM 4768 C C . ASN A 1 604 ? -15.406 7.531 48.305 1.00 88.62 604 ASN A C 1
ATOM 4770 O O . ASN A 1 604 ? -16.055 6.709 47.674 1.00 88.62 604 ASN A O 1
ATOM 4774 N N . THR A 1 605 ? -15.434 8.829 47.982 1.00 90.75 605 THR A N 1
ATOM 4775 C CA . THR A 1 605 ? -16.193 9.324 46.820 1.00 90.75 605 THR A CA 1
ATOM 4776 C C . THR A 1 605 ? -15.666 8.744 45.507 1.00 90.75 605 THR A C 1
ATOM 4778 O O . THR A 1 605 ? -16.463 8.411 44.629 1.00 90.75 605 THR A O 1
ATOM 4781 N N . VAL A 1 606 ? -14.342 8.630 45.355 1.00 91.75 606 VAL A N 1
ATOM 4782 C CA . VAL A 1 606 ? -13.727 8.061 44.145 1.00 91.75 606 VAL A CA 1
ATOM 4783 C C . VAL A 1 606 ? -13.750 6.534 44.183 1.00 91.75 606 VAL A C 1
ATOM 4785 O O . VAL A 1 606 ? -14.099 5.919 43.181 1.00 91.75 606 VAL A O 1
ATOM 4788 N N . ALA A 1 607 ? -13.476 5.918 45.337 1.00 91.44 607 ALA A N 1
ATOM 4789 C CA . ALA A 1 607 ? -13.569 4.469 45.506 1.00 91.44 607 ALA A CA 1
ATOM 4790 C C . ALA A 1 607 ? -14.990 3.953 45.220 1.00 91.44 607 ALA A C 1
ATOM 4792 O O . ALA A 1 607 ? -15.129 3.020 44.442 1.00 91.44 607 ALA A O 1
ATOM 4793 N N . ASN A 1 608 ? -16.041 4.615 45.724 1.00 91.88 608 ASN A N 1
ATOM 4794 C CA . ASN A 1 608 ? -17.438 4.265 45.423 1.00 91.88 608 ASN A CA 1
ATOM 4795 C C . ASN A 1 608 ? -17.793 4.443 43.942 1.00 91.88 608 ASN A C 1
ATOM 4797 O O . ASN A 1 608 ? -18.647 3.739 43.417 1.00 91.88 608 ASN A O 1
ATOM 4801 N N . ALA A 1 609 ? -17.169 5.409 43.260 1.00 93.19 609 ALA A N 1
ATOM 4802 C CA . ALA A 1 609 ? -17.363 5.574 41.825 1.00 93.19 609 ALA A CA 1
ATOM 4803 C C . ALA A 1 609 ? -16.783 4.388 41.051 1.00 93.19 609 ALA A C 1
ATOM 4805 O O . ALA A 1 609 ? -17.427 3.886 40.141 1.00 93.19 609 ALA A O 1
ATOM 4806 N N . ILE A 1 610 ? -15.582 3.942 41.426 1.00 94.75 610 ILE A N 1
ATOM 4807 C CA . ILE A 1 610 ? -14.921 2.782 40.820 1.00 94.75 610 ILE A CA 1
ATOM 4808 C C . ILE A 1 610 ? -15.668 1.492 41.163 1.00 94.75 610 ILE A C 1
ATOM 4810 O O . ILE A 1 610 ? -15.848 0.662 40.282 1.00 94.75 610 ILE A O 1
ATOM 4814 N N . ASP A 1 611 ? -16.135 1.347 42.401 1.00 93.62 611 ASP A N 1
ATOM 4815 C CA . ASP A 1 611 ? -16.960 0.224 42.853 1.00 93.62 611 ASP A CA 1
ATOM 4816 C C . ASP A 1 611 ? -18.215 0.074 41.982 1.00 93.62 611 ASP A C 1
ATOM 4818 O O . ASP A 1 611 ? -18.415 -0.975 41.378 1.00 93.62 611 ASP A O 1
ATOM 4822 N N . ALA A 1 612 ? -18.956 1.166 41.765 1.00 93.06 612 ALA A N 1
ATOM 4823 C CA . ALA A 1 612 ? -20.115 1.166 40.873 1.00 93.06 612 ALA A CA 1
ATOM 4824 C C . ALA A 1 612 ? -19.770 0.759 39.426 1.00 93.06 612 ALA A C 1
ATOM 4826 O O . ALA A 1 612 ? -20.572 0.096 38.778 1.00 93.06 612 ALA A O 1
ATOM 4827 N N . LEU A 1 613 ? -18.591 1.136 38.906 1.00 94.75 613 LEU A N 1
ATOM 4828 C CA . LEU A 1 613 ? -18.133 0.685 37.582 1.00 94.75 613 LEU A CA 1
ATOM 4829 C C . LEU A 1 613 ? -17.828 -0.821 37.561 1.00 94.75 613 LEU A C 1
ATOM 4831 O O . LEU A 1 613 ? -18.117 -1.491 36.578 1.00 94.75 613 LEU A O 1
ATOM 4835 N N . ILE A 1 614 ? -17.214 -1.352 38.623 1.00 94.31 614 ILE A N 1
ATOM 4836 C CA . ILE A 1 614 ? -16.889 -2.781 38.727 1.00 94.31 614 ILE A CA 1
ATOM 4837 C C . ILE A 1 614 ? -18.169 -3.612 38.801 1.00 94.31 614 ILE A C 1
ATOM 4839 O O . ILE A 1 614 ? -18.245 -4.641 38.133 1.00 94.31 614 ILE A O 1
ATOM 4843 N N . GLU A 1 615 ? -19.150 -3.185 39.601 1.00 93.19 615 GLU A N 1
ATOM 4844 C CA . GLU A 1 615 ? -20.451 -3.853 39.708 1.00 93.19 615 GLU A CA 1
ATOM 4845 C C . GLU A 1 615 ? -21.154 -3.920 38.347 1.00 93.19 615 GLU A C 1
ATOM 4847 O O . GLU A 1 615 ? -21.654 -4.977 37.973 1.00 93.19 615 GLU A O 1
ATOM 4852 N N . ASP A 1 616 ? -21.100 -2.830 37.580 1.00 93.50 616 ASP A N 1
ATOM 4853 C CA . ASP A 1 616 ? -21.655 -2.738 36.227 1.00 93.50 616 ASP A CA 1
ATOM 4854 C C . ASP A 1 616 ? -20.976 -3.699 35.247 1.00 93.50 616 ASP A C 1
ATOM 4856 O O . ASP A 1 616 ? -21.618 -4.546 34.636 1.00 93.50 616 ASP A O 1
ATOM 4860 N N . TRP A 1 617 ? -19.642 -3.665 35.164 1.00 94.44 617 TRP A N 1
ATOM 4861 C CA . TRP A 1 617 ? -18.903 -4.573 34.282 1.00 94.44 617 TRP A CA 1
ATOM 4862 C C . TRP A 1 617 ? -19.037 -6.036 34.693 1.00 94.44 617 TRP A C 1
ATOM 4864 O O . TRP A 1 617 ? -18.913 -6.927 33.853 1.00 94.44 617 TRP A O 1
ATOM 4874 N N . HIS A 1 618 ? -19.254 -6.306 35.980 1.00 94.00 618 HIS A N 1
ATOM 4875 C CA . HIS A 1 618 ? -19.586 -7.642 36.451 1.00 94.00 618 HIS A CA 1
ATOM 4876 C C . HIS A 1 618 ? -20.969 -8.075 35.970 1.00 94.00 618 HIS A C 1
ATOM 4878 O O . HIS A 1 618 ? -21.117 -9.228 35.558 1.00 94.00 618 HIS A O 1
ATOM 4884 N N . ASP A 1 619 ? -21.952 -7.181 35.984 1.00 92.31 619 ASP A N 1
ATOM 4885 C CA . ASP A 1 619 ? -23.286 -7.442 35.448 1.00 92.31 619 ASP A CA 1
ATOM 4886 C C . ASP A 1 619 ? -23.249 -7.708 33.935 1.00 92.31 619 ASP A C 1
ATOM 4888 O O . ASP A 1 619 ? -23.669 -8.781 33.501 1.00 92.31 619 ASP A O 1
ATOM 4892 N N . ASP A 1 620 ? -22.600 -6.834 33.158 1.00 92.00 620 ASP A N 1
ATOM 4893 C CA . ASP A 1 620 ? -22.386 -6.983 31.705 1.00 92.00 620 ASP A CA 1
ATOM 4894 C C . ASP A 1 620 ? -21.703 -8.310 31.339 1.00 92.00 620 ASP A C 1
ATOM 4896 O O . ASP A 1 620 ? -21.979 -8.958 30.323 1.00 92.00 620 ASP A O 1
ATOM 4900 N N . ALA A 1 621 ? -20.752 -8.724 32.175 1.00 93.62 621 ALA A N 1
ATOM 4901 C CA . ALA A 1 621 ? -20.014 -9.961 32.004 1.00 93.62 621 ALA A CA 1
ATOM 4902 C C . ALA A 1 621 ? -20.801 -11.200 32.441 1.00 93.62 621 ALA A C 1
ATOM 4904 O O . ALA A 1 621 ? -20.350 -12.318 32.177 1.00 93.62 621 ALA A O 1
ATOM 4905 N N . THR A 1 622 ? -21.940 -11.039 33.112 1.00 94.00 622 THR A N 1
ATOM 4906 C CA . THR A 1 622 ? -22.738 -12.133 33.655 1.00 94.00 622 THR A CA 1
ATOM 4907 C C . THR A 1 622 ? -23.778 -12.600 32.645 1.00 94.00 622 THR A C 1
ATOM 4909 O O . THR A 1 622 ? -24.559 -11.841 32.084 1.00 94.00 622 THR A O 1
ATOM 4912 N N . HIS A 1 623 ? -23.817 -13.908 32.408 1.00 93.94 623 HIS A N 1
ATOM 4913 C CA . HIS A 1 623 ? -24.896 -14.525 31.655 1.00 93.94 623 HIS A CA 1
ATOM 4914 C C . HIS A 1 623 ? -26.075 -14.805 32.585 1.00 93.94 623 HIS A C 1
ATOM 4916 O O . HIS A 1 623 ? -25.954 -15.587 33.535 1.00 93.94 623 HIS A O 1
ATOM 4922 N N . TYR A 1 624 ? -27.221 -14.212 32.264 1.00 91.88 624 TYR A N 1
ATOM 4923 C CA . TYR A 1 624 ? -28.489 -14.432 32.947 1.00 91.88 624 TYR A CA 1
ATOM 4924 C C . TYR A 1 624 ? -29.427 -15.333 32.144 1.00 91.88 624 TYR A C 1
ATOM 4926 O O . TYR A 1 624 ? -29.489 -15.270 30.917 1.00 91.88 624 TYR A O 1
ATOM 4934 N N . VAL A 1 625 ? -30.194 -16.157 32.855 1.00 91.00 625 VAL A N 1
ATOM 4935 C CA . VAL A 1 625 ? -31.386 -16.818 32.320 1.00 91.00 625 VAL A CA 1
ATOM 4936 C C . VAL A 1 625 ? -32.613 -16.123 32.886 1.00 91.00 625 VAL A C 1
ATOM 4938 O O . VAL A 1 625 ? -32.805 -16.073 34.103 1.00 91.00 625 VAL A O 1
ATOM 4941 N N . ASP A 1 626 ? -33.456 -15.634 31.984 1.00 90.50 626 ASP A N 1
ATOM 4942 C CA . ASP A 1 626 ? -34.682 -14.934 32.338 1.00 90.50 626 ASP A CA 1
ATOM 4943 C C . ASP A 1 626 ? -35.839 -15.913 32.523 1.00 90.50 626 ASP A C 1
ATOM 4945 O O . ASP A 1 626 ? -36.184 -16.693 31.629 1.00 90.50 626 ASP A O 1
ATOM 4949 N N . PHE A 1 627 ? -36.485 -15.846 33.685 1.00 90.50 627 PHE A N 1
ATOM 4950 C CA . PHE A 1 627 ? -37.693 -16.605 33.976 1.00 90.50 627 PHE A CA 1
ATOM 4951 C C . PHE A 1 627 ? -38.867 -15.655 34.206 1.00 90.50 627 PHE A C 1
ATOM 4953 O O . PHE A 1 627 ? -38.929 -14.950 35.214 1.00 90.50 627 PHE A O 1
ATOM 4960 N N . TYR A 1 628 ? -39.815 -15.635 33.266 1.00 91.62 628 TYR A N 1
ATOM 4961 C CA . TYR A 1 628 ? -41.036 -14.848 33.407 1.00 91.62 628 TYR A CA 1
ATOM 4962 C C . TYR A 1 628 ? -42.106 -15.633 34.162 1.00 91.62 628 TYR A C 1
ATOM 4964 O O . TYR A 1 628 ? -42.581 -16.675 33.700 1.00 91.62 628 TYR A O 1
ATOM 4972 N N . ILE A 1 629 ? -42.540 -15.090 35.297 1.00 90.81 629 ILE A N 1
ATOM 4973 C CA . ILE A 1 629 ? -43.682 -15.601 36.049 1.00 90.81 629 ILE A CA 1
ATOM 4974 C C . ILE A 1 629 ? -44.836 -14.603 35.892 1.00 90.81 629 ILE A C 1
ATOM 4976 O O . ILE A 1 629 ? -44.718 -13.458 36.348 1.00 90.81 629 ILE A O 1
ATOM 4980 N N . PRO A 1 630 ? -45.980 -15.008 35.302 1.00 87.19 630 PRO A N 1
ATOM 4981 C CA . PRO A 1 630 ? -47.166 -14.160 35.246 1.00 87.19 630 PRO A CA 1
ATOM 4982 C C . PRO A 1 630 ? -47.509 -13.603 36.635 1.00 87.19 630 PRO A C 1
ATOM 4984 O O . PRO A 1 630 ? -47.484 -14.343 37.615 1.00 87.19 630 PRO A O 1
ATOM 4987 N N . TYR A 1 631 ? -47.828 -12.308 36.713 1.00 85.38 631 TYR A N 1
ATOM 4988 C CA . TYR A 1 631 ? -48.111 -11.544 37.946 1.00 85.38 631 TYR A CA 1
ATOM 4989 C C . TYR A 1 631 ? -46.921 -11.223 38.870 1.00 85.38 631 TYR A C 1
ATOM 4991 O O . TYR A 1 631 ? -47.076 -10.349 39.721 1.00 85.38 631 TYR A O 1
ATOM 4999 N N . TYR A 1 632 ? -45.753 -11.851 38.695 1.00 81.56 632 TYR A N 1
ATOM 5000 C CA . TYR A 1 632 ? -44.559 -11.604 39.525 1.00 81.56 632 TYR A CA 1
ATOM 5001 C C . TYR A 1 632 ? -43.388 -10.971 38.759 1.00 81.56 632 TYR A C 1
ATOM 5003 O O . TYR A 1 632 ? -42.465 -10.465 39.389 1.00 81.56 632 TYR A O 1
ATOM 5011 N N . GLY A 1 633 ? -43.454 -10.932 37.425 1.00 89.25 633 GLY A N 1
ATOM 5012 C CA . GLY A 1 633 ? -42.456 -10.279 36.575 1.00 89.25 633 GLY A CA 1
ATOM 5013 C C . GLY A 1 633 ? -41.365 -11.228 36.077 1.00 89.25 633 GLY A C 1
ATOM 5014 O O . GLY A 1 633 ? -41.512 -12.451 36.138 1.00 89.25 633 GLY A O 1
ATOM 5015 N N . THR A 1 634 ? -40.296 -10.646 35.533 1.00 87.88 634 THR A N 1
ATOM 5016 C CA . THR A 1 634 ? -39.110 -11.370 35.056 1.00 87.88 634 THR A CA 1
ATOM 5017 C C . THR A 1 634 ? -38.083 -11.459 36.177 1.00 87.88 634 THR A C 1
ATOM 5019 O O . THR A 1 634 ? -37.757 -10.451 36.799 1.00 87.88 634 THR A O 1
ATOM 5022 N N . PHE A 1 635 ? -37.581 -12.663 36.429 1.00 88.31 635 PHE A N 1
ATOM 5023 C CA . PHE A 1 635 ? -36.457 -12.908 37.326 1.00 88.31 635 PHE A CA 1
ATOM 5024 C C . PHE A 1 635 ? -35.209 -13.195 36.495 1.00 88.31 635 PHE A C 1
ATOM 5026 O O . PHE A 1 635 ? -35.246 -14.083 35.644 1.00 88.31 635 PHE A O 1
ATOM 5033 N N . HIS A 1 636 ? -34.123 -12.481 36.778 1.00 88.62 636 HIS A N 1
ATOM 5034 C CA . HIS A 1 636 ? -32.818 -12.673 36.149 1.00 88.62 636 HIS A CA 1
ATOM 5035 C C . HIS A 1 636 ? -31.973 -13.587 37.043 1.00 88.62 636 HIS A C 1
ATOM 5037 O O . HIS A 1 636 ? -31.654 -13.226 38.177 1.00 88.62 636 HIS A O 1
ATOM 5043 N N . ILE A 1 637 ? -31.663 -14.801 36.581 1.00 90.31 637 ILE A N 1
ATOM 5044 C CA . ILE A 1 637 ? -30.881 -15.777 37.355 1.00 90.31 637 ILE A CA 1
ATOM 5045 C C . ILE A 1 637 ? -29.480 -15.887 36.742 1.00 90.31 637 ILE A C 1
ATOM 5047 O O . ILE A 1 637 ? -29.379 -16.336 35.599 1.00 90.31 637 ILE A O 1
ATOM 5051 N N . PRO A 1 638 ? -28.402 -15.519 37.462 1.00 92.62 638 PRO A N 1
ATOM 5052 C CA . PRO A 1 638 ? -27.047 -15.621 36.932 1.00 92.62 638 PRO A CA 1
ATOM 5053 C C . PRO A 1 638 ? -26.640 -17.094 36.813 1.00 92.62 638 PRO A C 1
ATOM 5055 O O . PRO A 1 638 ? -26.740 -17.856 37.778 1.00 92.62 638 PRO A O 1
ATOM 5058 N N . VAL A 1 639 ? -26.176 -17.505 35.633 1.00 93.81 639 VAL A N 1
ATOM 5059 C CA . VAL A 1 639 ? -25.750 -18.891 35.351 1.00 93.81 639 VAL A CA 1
ATOM 5060 C C . VAL A 1 639 ? -24.258 -19.024 35.043 1.00 93.81 639 VAL A C 1
ATOM 5062 O O . VAL A 1 639 ? -23.717 -20.122 35.157 1.00 93.81 639 VAL A O 1
ATOM 5065 N N . ALA A 1 640 ? -23.585 -17.928 34.687 1.00 94.25 640 ALA A N 1
ATOM 5066 C CA . ALA A 1 640 ? -22.132 -17.849 34.542 1.00 94.25 640 ALA A CA 1
ATOM 5067 C C . ALA A 1 640 ? -21.680 -16.392 34.708 1.00 94.25 640 ALA A C 1
ATOM 5069 O O . ALA A 1 640 ? -22.312 -15.503 34.147 1.00 94.25 640 ALA A O 1
ATOM 5070 N N . TYR A 1 641 ? -20.615 -16.146 35.469 1.00 94.06 641 TYR A N 1
ATOM 5071 C CA . TYR A 1 641 ? -20.158 -14.802 35.836 1.00 94.06 641 TYR A CA 1
ATOM 5072 C C . TYR A 1 641 ? -18.650 -14.793 36.137 1.00 94.06 641 TYR A C 1
ATOM 5074 O O . TYR A 1 641 ? -18.088 -15.853 36.449 1.00 94.06 641 TYR A O 1
ATOM 5082 N N . PRO A 1 642 ? -17.976 -13.630 36.069 1.00 94.62 642 PRO A N 1
ATOM 5083 C CA . PRO A 1 642 ? -16.578 -13.513 36.463 1.00 94.62 642 PRO A CA 1
ATOM 5084 C C . PRO A 1 642 ? -16.365 -13.860 37.938 1.00 94.62 642 PRO A C 1
ATOM 5086 O O . PRO A 1 642 ? -17.061 -13.369 38.819 1.00 94.62 642 PRO A O 1
ATOM 5089 N N . THR A 1 643 ? -15.360 -14.680 38.233 1.00 94.56 643 THR A N 1
ATOM 5090 C CA . THR A 1 643 ? -15.039 -15.104 39.608 1.00 94.56 643 THR A CA 1
ATOM 5091 C C . THR A 1 643 ? -13.808 -14.413 40.183 1.00 94.56 643 THR A C 1
ATOM 5093 O O . THR A 1 643 ? -13.507 -14.580 41.364 1.00 94.56 643 THR A O 1
ATOM 5096 N N . TYR A 1 644 ? -13.066 -13.674 39.357 1.00 95.06 644 TYR A N 1
ATOM 5097 C CA . TYR A 1 644 ? -11.827 -13.007 39.743 1.00 95.06 644 TYR A CA 1
ATOM 5098 C C . TYR A 1 644 ? -11.884 -11.511 39.425 1.00 95.06 644 TYR A C 1
ATOM 5100 O O . TYR A 1 644 ? -12.296 -11.116 38.337 1.00 95.06 644 TYR A O 1
ATOM 5108 N N . LEU A 1 645 ? -11.396 -10.695 40.358 1.00 94.75 645 LEU A N 1
ATOM 5109 C CA . LEU A 1 645 ? -11.134 -9.271 40.166 1.00 94.75 645 LEU A CA 1
ATOM 5110 C C . LEU A 1 645 ? -9.646 -9.015 40.412 1.00 94.75 645 LEU A C 1
ATOM 5112 O O . LEU A 1 645 ? -9.118 -9.384 41.462 1.00 94.75 645 LEU A O 1
ATOM 5116 N N . LEU A 1 646 ? -8.977 -8.374 39.457 1.00 95.00 646 LEU A N 1
ATOM 5117 C CA . LEU A 1 646 ? -7.616 -7.872 39.615 1.00 95.00 646 LEU A CA 1
ATOM 5118 C C . LEU A 1 646 ? -7.621 -6.349 39.506 1.00 95.00 646 LEU A C 1
ATOM 5120 O O . LEU A 1 646 ? -7.977 -5.794 38.469 1.00 95.00 646 LEU A O 1
ATOM 5124 N N . ILE A 1 647 ? -7.162 -5.682 40.558 1.00 95.06 647 ILE A N 1
ATOM 5125 C CA . ILE A 1 647 ? -6.923 -4.240 40.564 1.00 95.06 647 ILE A CA 1
ATOM 5126 C C . ILE A 1 647 ? -5.422 -4.024 40.397 1.00 95.06 647 ILE A C 1
ATOM 5128 O O . ILE A 1 647 ? -4.631 -4.519 41.199 1.00 95.06 647 ILE A O 1
ATOM 5132 N N . VAL A 1 648 ? -5.023 -3.320 39.339 1.00 94.50 648 VAL A N 1
ATOM 5133 C CA . VAL A 1 648 ? -3.614 -3.051 39.037 1.00 94.50 648 VAL A CA 1
ATOM 5134 C C . VAL A 1 648 ? -3.292 -1.601 39.364 1.00 94.50 648 VAL A C 1
ATOM 5136 O O . VAL A 1 648 ? -3.748 -0.685 38.677 1.00 94.50 648 VAL A O 1
ATOM 5139 N N . GLY A 1 649 ? -2.472 -1.407 40.390 1.00 91.44 649 GLY A N 1
ATOM 5140 C CA . GLY A 1 649 ? -2.043 -0.096 40.862 1.00 91.44 649 GLY A CA 1
ATOM 5141 C C . GLY A 1 649 ? -1.897 -0.074 42.378 1.00 91.44 649 GLY A C 1
ATOM 5142 O O . GLY A 1 649 ? -2.393 -0.966 43.068 1.00 91.44 649 GLY A O 1
ATOM 5143 N N . ASP A 1 650 ? -1.202 0.935 42.884 1.00 90.44 650 ASP A N 1
ATOM 5144 C CA . ASP A 1 650 ? -1.267 1.323 44.287 1.00 90.44 650 ASP A CA 1
ATOM 5145 C C . ASP A 1 650 ? -2.287 2.458 44.467 1.00 90.44 650 ASP A C 1
ATOM 5147 O O . ASP A 1 650 ? -3.044 2.799 43.554 1.00 90.44 650 ASP A O 1
ATOM 5151 N N . ASP A 1 651 ? -2.288 3.051 45.652 1.00 88.75 651 ASP A N 1
ATOM 5152 C CA . ASP A 1 651 ? -3.196 4.122 46.043 1.00 88.75 651 ASP A CA 1
ATOM 5153 C C . ASP A 1 651 ? -2.979 5.433 45.259 1.00 88.75 651 ASP A C 1
ATOM 5155 O O . ASP A 1 651 ? -3.848 6.298 45.282 1.00 88.75 651 ASP A O 1
ATOM 5159 N N . ASP A 1 652 ? -1.874 5.592 44.518 1.00 91.88 652 ASP A N 1
ATOM 5160 C CA . ASP A 1 652 ? -1.676 6.717 43.591 1.00 91.88 652 ASP A CA 1
ATOM 5161 C C . ASP A 1 652 ? -2.338 6.475 42.224 1.00 91.88 652 ASP A C 1
ATOM 5163 O O . ASP A 1 652 ? -2.526 7.420 41.457 1.00 91.88 652 ASP A O 1
ATOM 5167 N N . ILE A 1 653 ? -2.708 5.228 41.920 1.00 94.81 653 ILE A N 1
ATOM 5168 C CA . ILE A 1 653 ? -3.311 4.802 40.650 1.00 94.81 653 ILE A CA 1
ATOM 5169 C C . ILE A 1 653 ? -4.802 4.483 40.830 1.00 94.81 653 ILE A C 1
ATOM 5171 O O . ILE A 1 653 ? -5.632 4.952 40.047 1.00 94.81 653 ILE A O 1
ATOM 5175 N N . ILE A 1 654 ? -5.149 3.702 41.859 1.00 93.06 654 ILE A N 1
ATOM 5176 C CA . ILE A 1 654 ? -6.519 3.330 42.237 1.00 93.06 654 ILE A CA 1
ATOM 5177 C C . ILE A 1 654 ? -6.693 3.575 43.745 1.00 93.06 654 ILE A C 1
ATOM 5179 O O . ILE A 1 654 ? -6.013 2.921 44.532 1.00 93.06 654 ILE A O 1
ATOM 5183 N N . PRO A 1 655 ? -7.610 4.462 44.175 1.00 89.00 655 PRO A N 1
ATOM 5184 C CA . PRO A 1 655 ? -7.799 4.766 45.591 1.00 89.00 655 PRO A CA 1
ATOM 5185 C C . PRO A 1 655 ? -8.267 3.546 46.385 1.00 89.00 655 PRO A C 1
ATOM 5187 O O . PRO A 1 655 ? -9.213 2.860 45.986 1.00 89.00 655 PRO A O 1
ATOM 5190 N N . PHE A 1 656 ? -7.690 3.336 47.567 1.00 82.56 656 PHE A N 1
ATOM 5191 C CA . PHE A 1 656 ? -8.244 2.391 48.534 1.00 82.56 656 PHE A CA 1
ATOM 5192 C C . PHE A 1 656 ? -9.411 3.003 49.311 1.00 82.56 656 PHE A C 1
ATOM 5194 O O . PHE A 1 656 ? -9.352 4.151 49.766 1.00 82.56 656 PHE A O 1
ATOM 5201 N N . TYR A 1 657 ? -10.464 2.204 49.509 1.00 79.50 657 TYR A N 1
ATOM 5202 C CA . TYR A 1 657 ? -11.572 2.575 50.383 1.00 79.50 657 TYR A CA 1
ATOM 5203 C C . TYR A 1 657 ? -11.058 2.780 51.814 1.00 79.50 657 TYR A C 1
ATOM 5205 O O . TYR A 1 657 ? -10.331 1.945 52.358 1.00 79.50 657 TYR A O 1
ATOM 5213 N N . ARG A 1 658 ? -11.421 3.903 52.431 1.00 76.88 658 ARG A N 1
ATOM 5214 C CA . ARG A 1 658 ? -10.991 4.291 53.775 1.00 76.88 658 ARG A CA 1
ATOM 5215 C C . ARG A 1 658 ? -12.095 4.004 54.776 1.00 76.88 658 ARG A C 1
ATOM 5217 O O . ARG A 1 658 ? -13.262 4.295 54.538 1.00 76.88 658 ARG A O 1
ATOM 5224 N N . TYR A 1 659 ? -11.703 3.486 55.927 1.00 73.44 659 TYR A N 1
ATOM 5225 C CA . TYR A 1 659 ? -12.580 3.298 57.071 1.00 73.44 659 TYR A CA 1
ATOM 5226 C C . TYR A 1 659 ? -11.870 3.871 58.294 1.00 73.44 659 TYR A C 1
ATOM 5228 O O . TYR A 1 659 ? -10.717 3.532 58.556 1.00 73.44 659 TYR A O 1
ATOM 5236 N N . ASN A 1 660 ? -12.524 4.774 59.013 1.00 62.72 660 ASN A N 1
ATOM 5237 C CA . ASN A 1 660 ? -12.028 5.354 60.249 1.00 62.72 660 ASN A CA 1
ATOM 5238 C C . ASN A 1 660 ? -11.833 4.218 61.255 1.00 62.72 660 ASN A C 1
ATOM 5240 O O . ASN A 1 660 ? -12.765 3.455 61.498 1.00 62.72 660 ASN A O 1
ATOM 5244 N N . ASP A 1 661 ? -10.641 4.105 61.842 1.00 61.59 661 ASP A N 1
ATOM 5245 C CA . ASP A 1 661 ? -10.415 3.251 63.007 1.00 61.59 661 ASP A CA 1
ATOM 5246 C C . ASP A 1 661 ? -10.732 4.062 64.278 1.00 61.59 661 ASP A C 1
ATOM 5248 O O . ASP A 1 661 ? -9.852 4.739 64.820 1.00 61.59 661 ASP A O 1
ATOM 5252 N N . PRO A 1 662 ? -11.970 4.005 64.813 1.00 54.31 662 PRO A N 1
ATOM 5253 C CA . PRO A 1 662 ? -12.364 4.798 65.976 1.00 54.31 662 PRO A CA 1
ATOM 5254 C C . PRO A 1 662 ? -11.630 4.394 67.260 1.00 54.31 662 PRO A C 1
ATOM 5256 O O . PRO A 1 662 ? -11.792 5.058 68.286 1.00 54.31 662 PRO A O 1
ATOM 5259 N N . TYR A 1 663 ? -10.860 3.302 67.246 1.00 59.25 663 TYR A N 1
ATOM 5260 C CA . TYR A 1 663 ? -10.164 2.796 68.422 1.00 59.25 663 TYR A CA 1
ATOM 5261 C C . TYR A 1 663 ? -8.654 3.012 68.390 1.00 59.25 663 TYR A C 1
ATOM 5263 O O . TYR A 1 663 ? -8.011 2.701 69.395 1.00 59.25 663 TYR A O 1
ATOM 5271 N N . ASN A 1 664 ? -8.094 3.551 67.300 1.00 55.03 664 ASN A N 1
ATOM 5272 C CA . ASN A 1 664 ? -6.658 3.809 67.157 1.00 55.03 664 ASN A CA 1
ATOM 5273 C C . ASN A 1 664 ? -5.806 2.573 67.541 1.00 55.03 664 ASN A C 1
ATOM 5275 O O . ASN A 1 664 ? -4.737 2.686 68.151 1.00 55.03 664 ASN A O 1
ATOM 5279 N N . LYS A 1 665 ? -6.321 1.362 67.274 1.00 51.94 665 LYS A N 1
ATOM 5280 C CA . LYS A 1 665 ? -5.744 0.091 67.756 1.00 51.94 665 LYS A CA 1
ATOM 5281 C C . LYS A 1 665 ? -4.509 -0.327 66.964 1.00 51.94 665 LYS A C 1
ATOM 5283 O O . LYS A 1 665 ? -3.815 -1.265 67.360 1.00 51.94 665 LYS A O 1
ATOM 5288 N N . GLU A 1 666 ? -4.188 0.403 65.904 1.00 53.69 666 GLU A N 1
ATOM 5289 C CA . GLU A 1 666 ? -2.971 0.232 65.113 1.00 53.69 666 GLU A CA 1
ATOM 5290 C C . GLU A 1 666 ? -1.686 0.632 65.861 1.00 53.69 666 GLU A C 1
ATOM 5292 O O . GLU A 1 666 ? -0.596 0.289 65.416 1.00 53.69 666 GLU A O 1
ATOM 5297 N N . GLN A 1 667 ? -1.767 1.216 67.069 1.00 46.69 667 GLN A N 1
ATOM 5298 C CA . GLN A 1 667 ? -0.587 1.445 67.924 1.00 46.69 667 GLN A CA 1
ATOM 5299 C C . GLN A 1 667 ? 0.180 0.160 68.314 1.00 46.69 667 GLN A C 1
ATOM 5301 O O . GLN A 1 667 ? 1.288 0.242 68.847 1.00 46.69 667 GLN A O 1
ATOM 5306 N N . HIS A 1 668 ? -0.379 -1.027 68.049 1.00 44.72 668 HIS A N 1
ATOM 5307 C CA . HIS A 1 668 ? 0.274 -2.320 68.289 1.00 44.72 668 HIS A CA 1
ATOM 5308 C C . HIS A 1 668 ? 0.669 -3.091 67.026 1.00 44.72 668 HIS A C 1
ATOM 5310 O O . HIS A 1 668 ? 1.235 -4.178 67.138 1.00 44.72 668 HIS A O 1
ATOM 5316 N N . TRP A 1 669 ? 0.430 -2.538 65.838 1.00 44.50 669 TRP A N 1
ATOM 5317 C CA . TRP A 1 669 ? 0.801 -3.169 64.577 1.00 44.50 669 TRP A CA 1
ATOM 5318 C C . TRP A 1 669 ? 1.971 -2.384 64.004 1.00 44.50 669 TRP A C 1
ATOM 5320 O O . TRP A 1 669 ? 1.808 -1.459 63.218 1.00 44.50 669 TRP A O 1
ATOM 5330 N N . GLY A 1 670 ? 3.176 -2.730 64.458 1.00 42.25 670 GLY A N 1
ATOM 5331 C CA . GLY A 1 670 ? 4.413 -2.243 63.861 1.00 42.25 670 GLY A CA 1
ATOM 5332 C C . GLY A 1 670 ? 4.561 -2.794 62.447 1.00 42.25 670 GLY A C 1
ATOM 5333 O O . GLY A 1 670 ? 5.293 -3.757 62.237 1.00 42.25 670 GLY A O 1
ATOM 5334 N N . VAL A 1 671 ? 3.854 -2.203 61.489 1.00 41.47 671 VAL A N 1
ATOM 5335 C CA . VAL A 1 671 ? 4.078 -2.417 60.063 1.00 41.47 671 VAL A CA 1
ATOM 5336 C C . VAL A 1 671 ? 4.415 -1.062 59.467 1.00 41.47 671 VAL A C 1
ATOM 5338 O O . VAL A 1 671 ? 3.560 -0.297 59.036 1.00 41.47 671 VAL A O 1
ATOM 5341 N N . ASN A 1 672 ? 5.704 -0.743 59.505 1.00 36.41 672 ASN A N 1
ATOM 5342 C CA . ASN A 1 672 ? 6.241 0.387 58.772 1.00 36.41 672 ASN A CA 1
ATOM 5343 C C . ASN A 1 672 ? 6.256 -0.034 57.299 1.00 36.41 672 ASN A C 1
ATOM 5345 O O . ASN A 1 672 ? 7.054 -0.889 56.916 1.00 36.41 672 ASN A O 1
ATOM 5349 N N . SER A 1 673 ? 5.391 0.548 56.474 1.00 35.22 673 SER A N 1
ATOM 5350 C CA . SER A 1 673 ? 5.472 0.450 55.016 1.00 35.22 673 SER A CA 1
ATOM 5351 C C . SER A 1 673 ? 6.652 1.291 54.515 1.00 35.22 673 SER A C 1
ATOM 5353 O O . SER A 1 673 ? 6.480 2.386 53.986 1.00 35.22 673 SER A O 1
ATOM 5355 N N . ALA A 1 674 ? 7.866 0.815 54.781 1.00 33.56 674 ALA A N 1
ATOM 5356 C CA . ALA A 1 674 ? 9.111 1.322 54.220 1.00 33.56 674 ALA A CA 1
ATOM 5357 C C . ALA A 1 674 ? 10.203 0.244 54.323 1.00 33.56 674 ALA A C 1
ATOM 5359 O O . ALA A 1 674 ? 11.113 0.358 55.143 1.00 33.56 674 ALA A O 1
ATOM 5360 N N . THR A 1 675 ? 10.086 -0.791 53.489 1.00 33.88 675 THR A N 1
ATOM 5361 C CA . THR A 1 675 ? 11.207 -1.508 52.851 1.00 33.88 675 THR A CA 1
ATOM 5362 C C . THR A 1 675 ? 10.716 -2.142 51.570 1.00 33.88 675 THR A C 1
ATOM 5364 O O . THR A 1 675 ? 9.686 -2.848 51.661 1.00 33.88 675 THR A O 1
#

Sequence (675 aa):
MKKKGIISIVSLFILLVVMLPAWGQQLELDQAQENRNFGFWFEKSLTRWQEFRPLYNSLSEVDLYINKKGSPGNLIVYVKKSSGETIWSTTVSGSSIPTSGWVEIPVEPSVSLIPHSSYYIHVTSDISSPGPDNRFFWSGKTGSDYDRGITSVEESWPGYDFAFRTWTDTSEVGAVCFIYKDDLPAAENFRNLLDANGYPTTLISMTDVASTDFSSYALIIAGHDTGVNYDWGTPEAVQAIVASGKKVLGLGYGGSCLFQQMGLSINWGHGAVGFEDSIYVVDTEHQLFDQPYEIDVPADRIVQLYQEAGRYIAEYRPRVNDDVIFLGRIPHLRDYYPIVKEQDHILWGFASSPADMTNTGKKLFINTVFHLAVPPPPPLYLSLNIEDALEGVPVNKLVGDIGGPTNVTRLEIVTKLVSYSPSAKLDIPVVLNIPGDLFGNPVHVYVRDTTGGTMTEVTYDDLGSGRYRVTTDLTPTYIFPWLPWYYHRQIVWRFFIPNSLTPQNITVTAELEVPATDPSGSGVVKILSPGSPHAIIITNRKLLYDKHEDYKVSSLLQRIFSEAQGPPTSHSPPGVVYYVDRYDTRARNWDNTTVSYSSESTANTVANAIDALIEDWHDDATHYVDFYIPYYGTFHIPVAYPTYLLIVGDDDIIPFYRYNDPYNKEQHWGVNSAT

pLDDT: mean 86.19, std 16.09, range [21.84, 98.56]